Protein 4DZH (pdb70)

Nearest PDB structures (foldseek):
  4dzh-assembly1_A-2  TM=1.002E+00  e=1.717E-98  Xanthomonas campestris pv. campestris str. ATCC 33913
  4f0r-assembly1_A  TM=9.860E-01  e=9.897E-62  Chromobacterium violaceum ATCC 12472
  4gbd-assembly1_B  TM=9.903E-01  e=7.247E-61  Pseudomonas aeruginosa PAO1
  3lnp-assembly1_A-2  TM=9.726E-01  e=3.513E-61  Oleispira antarctica
  4v1y-assembly2_G  TM=9.331E-01  e=8.696E-37  Pseudomonas sp. ADP

Radius of gyration: 21.18 Å; Cα contacts (8 Å, |Δi|>4): 1037; chains: 1; bounding box: 56×60×54 Å

GO terms:
  GO:0090614 5'-methylthioadenosine deaminase activity (F, IDA)

B-factor: mean 26.28, std 9.31, range [10.28, 73.79]

Secondary structure (DSSP, 8-state):
-PEEEEEEEEEEEE--SSSTT--EEEEEEEEETTEEEEEEEHHHHHHHEEEEEEEEEEEEEEEEPEEEEEE-GGGGGGTTSS-S--HHHHIIIIIHHHHHHH-SHHHHHHHHHHHHHHHHHTTEEEEEEE-S-HHHHHHHHHHTT-EEEEEEEE-SS--SS-SSHHHHHHHHHHHHHHHTT-SSEEEEEEE--TTTS-HHHHHHHHHHHHHHT--EEEEES--HHHHHHHHHHHSS-HHHHHHHHT--STTEEEEE--S--HHHHHHHHHHT-EEEE-HHHHHHTT-----HHHHHHTT-EEEE----TTSS----HHHHHHHHHHHHHHHHT-TTSS-HHHHHHIIIIIHHHHTT-TTTSSS--TTSB--EEEEE--SGGG-S-S-HHHHHHHT--GGGEEEEEETTEEEEETTEETT--HHHHHHHHHHHHHHHHH-

Structure (mmCIF, N/CA/C/O backbone):
data_4DZH
#
_entry.id   4DZH
#
_cell.length_a   133.645
_cell.length_b   53.150
_cell.length_c   67.390
_cell.angle_alpha   90.00
_cell.angle_beta   106.54
_cell.angle_gamma   90.00
#
_symmetry.space_group_name_H-M   'C 1 2 1'
#
loop_
_entity.id
_entity.type
_entity.pdbx_description
1 polymer AMIDOHYDROLASE
2 non-polymer 'MAGNESIUM ION'
3 non-polymer GLYCEROL
4 non-polymer 'ZINC ION'
5 non-polymer 'UNKNOWN LIGAND'
6 water water
#
loop_
_atom_site.group_PDB
_atom_site.id
_atom_site.type_symbol
_atom_site.label_atom_id
_atom_site.label_alt_id
_atom_site.label_comp_id
_atom_site.label_asym_id
_atom_site.label_entity_id
_atom_site.label_seq_id
_atom_site.pdbx_PDB_ins_code
_atom_site.Cartn_x
_atom_site.Cartn_y
_atom_site.Cartn_z
_atom_site.occupancy
_atom_site.B_iso_or_equiv
_atom_site.auth_seq_id
_atom_site.auth_comp_id
_atom_site.auth_asym_id
_atom_site.auth_atom_id
_atom_site.pdbx_PDB_model_num
ATOM 1 N N . PRO A 1 10 ? -12.773 1.538 -7.427 1.00 51.44 9 PRO A N 1
ATOM 2 C CA . PRO A 1 10 ? -11.751 1.136 -6.449 1.00 50.22 9 PRO A CA 1
ATOM 3 C C . PRO A 1 10 ? -11.150 2.313 -5.678 1.00 43.67 9 PRO A C 1
ATOM 4 O O . PRO A 1 10 ? -10.660 3.291 -6.267 1.00 41.68 9 PRO A O 1
ATOM 8 N N . PRO A 1 11 ? -11.182 2.227 -4.338 1.00 44.09 10 PRO A N 1
ATOM 9 C CA . PRO A 1 11 ? -10.761 3.397 -3.576 1.00 42.08 10 PRO A CA 1
ATOM 10 C C . PRO A 1 11 ? -9.285 3.784 -3.786 1.00 40.60 10 PRO A C 1
ATOM 11 O O . PRO A 1 11 ? -8.436 2.945 -4.120 1.00 44.54 10 PRO A O 1
ATOM 15 N N . GLU A 1 12 ? -9.014 5.073 -3.589 1.00 39.08 11 GLU A N 1
ATOM 16 C CA . GLU A 1 12 ? -7.690 5.680 -3.702 1.00 39.11 11 GLU A CA 1
ATOM 17 C C . GLU A 1 12 ? -6.949 5.635 -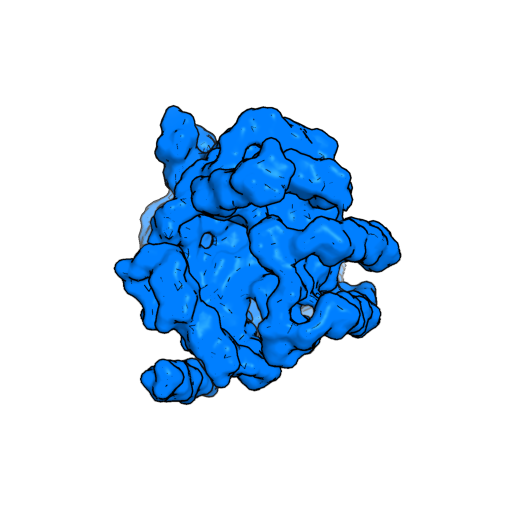2.367 1.00 37.32 11 GLU A C 1
ATOM 18 O O . GLU A 1 12 ? -7.518 5.918 -1.341 1.00 34.61 11 GLU A O 1
ATOM 24 N N . PRO A 1 13 ? -5.683 5.232 -2.375 1.00 33.96 12 PRO A N 1
ATOM 25 C CA . PRO A 1 13 ? -4.976 5.067 -1.105 1.00 33.91 12 PRO A CA 1
ATOM 26 C C . PRO A 1 13 ? -4.624 6.421 -0.484 1.00 33.53 12 PRO A C 1
ATOM 27 O O . PRO A 1 13 ? -4.327 7.381 -1.208 1.00 35.12 12 PRO A O 1
ATOM 31 N N . CYS A 1 14 ? -4.647 6.495 0.842 1.00 31.73 13 CYS A N 1
ATOM 32 C CA . CYS A 1 14 ? -4.051 7.611 1.560 1.00 29.79 13 CYS A CA 1
ATOM 33 C C . CYS A 1 14 ? -3.579 7.023 2.891 1.00 31.81 13 CYS A C 1
ATOM 34 O O . CYS A 1 14 ? -3.940 5.890 3.228 1.00 31.27 13 CYS A O 1
ATOM 37 N N . ASP A 1 15 ? -2.758 7.753 3.640 1.00 28.86 14 ASP A N 1
ATOM 38 C CA . ASP A 1 15 ? -2.107 7.177 4.821 1.00 26.53 14 ASP A CA 1
ATOM 39 C C . ASP A 1 15 ? -3.107 7.102 5.978 1.00 26.14 14 ASP A C 1
ATOM 40 O O . ASP A 1 15 ? -3.224 6.079 6.683 1.00 28.33 14 ASP A O 1
ATOM 45 N N . LEU A 1 16 ? -3.819 8.205 6.172 1.00 24.78 15 LEU A N 1
ATOM 46 C CA . LEU A 1 16 ? -4.673 8.360 7.341 1.00 28.49 15 LEU A CA 1
ATOM 47 C C . LEU A 1 16 ? -5.949 9.099 6.949 1.00 25.88 15 LEU A C 1
ATOM 48 O O . LEU A 1 16 ? -5.893 10.066 6.177 1.00 28.78 15 LEU A O 1
ATOM 53 N N . LEU A 1 17 ? -7.082 8.632 7.444 1.00 26.37 16 LEU A N 1
ATOM 54 C CA . LEU A 1 17 ? -8.334 9.361 7.338 1.00 24.43 16 LEU A CA 1
ATOM 55 C C . LEU A 1 17 ? -8.855 9.611 8.759 1.00 24.25 16 LEU A C 1
ATOM 56 O O . LEU A 1 17 ? -9.041 8.667 9.529 1.00 25.75 16 LEU A O 1
ATOM 61 N N . ILE A 1 18 ? -9.090 10.865 9.116 1.00 21.78 17 ILE A N 1
ATOM 62 C CA . ILE A 1 18 ? -9.641 11.188 10.439 1.00 20.56 17 ILE A CA 1
ATOM 63 C C . ILE A 1 18 ? -11.071 11.594 10.222 1.00 25.83 17 ILE A C 1
ATOM 64 O O . ILE A 1 18 ? -11.319 12.597 9.576 1.00 25.50 17 ILE A O 1
ATOM 69 N N . GLU A 1 19 ? -12.020 10.819 10.752 1.00 28.33 18 GLU A N 1
ATOM 70 C CA . GLU A 1 19 ? -13.428 11.208 10.662 1.00 24.98 18 GLU A CA 1
ATOM 71 C C . GLU A 1 19 ? -13.875 11.845 11.960 1.00 28.06 18 GLU A C 1
ATOM 72 O O . GLU A 1 19 ? -13.625 11.289 13.024 1.00 31.54 18 GLU A O 1
ATOM 78 N N . ALA A 1 20 ? -14.591 12.962 11.855 1.00 25.47 19 ALA A N 1
ATOM 79 C CA . ALA A 1 20 ? -15.016 13.674 13.064 1.00 24.32 19 ALA A CA 1
ATOM 80 C C . ALA A 1 20 ? -16.448 14.204 12.998 1.00 25.03 19 ALA A C 1
ATOM 81 O O . ALA A 1 20 ? -16.983 14.493 11.914 1.00 29.32 19 ALA A O 1
ATOM 83 N N . GLY A 1 21 ? -17.029 14.453 14.173 1.00 24.19 20 GLY A N 1
ATOM 84 C CA . GLY A 1 21 ? -18.345 15.056 14.210 1.00 27.94 20 GLY A CA 1
ATOM 85 C C . GLY A 1 21 ? -18.394 16.423 13.554 1.00 26.96 20 GLY A C 1
ATOM 86 O O . GLY A 1 21 ? -19.393 16.803 12.948 1.00 27.50 20 GLY A O 1
ATOM 87 N N . TYR A 1 22 ? -17.317 17.187 13.717 1.00 27.13 21 TYR A N 1
ATOM 88 C CA . TYR A 1 22 ? -17.260 18.569 13.229 1.00 26.30 21 TYR A CA 1
ATOM 89 C C . TYR A 1 22 ? -15.862 18.823 12.749 1.00 28.88 21 TYR A C 1
ATOM 90 O O . TYR A 1 22 ? -14.885 18.418 13.408 1.00 31.00 21 TYR A O 1
ATOM 99 N N . VAL A 1 23 ? -15.749 19.427 11.568 1.00 24.83 22 VAL A N 1
ATOM 100 C CA . VAL A 1 23 ? -14.446 19.924 11.125 1.00 25.84 22 VAL A CA 1
ATOM 101 C C . VAL A 1 23 ? -14.480 21.447 11.054 1.00 24.71 22 VAL A C 1
ATOM 102 O O . VAL A 1 23 ? -15.377 22.023 10.444 1.00 25.40 22 VAL A O 1
ATOM 106 N N . VAL A 1 24 ? -13.515 22.103 11.706 1.00 24.60 23 VAL A N 1
ATOM 107 C CA . VAL A 1 24 ? -13.449 23.549 11.721 1.00 25.89 23 VAL A CA 1
ATOM 108 C C . VAL A 1 24 ? -12.223 24.000 10.935 1.00 26.23 23 VAL A C 1
ATOM 109 O O . VAL A 1 24 ? -11.105 23.985 11.452 1.00 24.93 23 VAL A O 1
ATOM 113 N N . PRO A 1 25 ? -12.408 24.371 9.654 1.00 22.01 24 PRO A N 1
ATOM 114 C CA . PRO A 1 25 ? -11.243 24.570 8.783 1.00 25.50 24 PRO A CA 1
ATOM 115 C C . PRO A 1 25 ? -10.468 25.879 8.984 1.00 25.39 24 PRO A C 1
ATOM 116 O O . PRO A 1 25 ? -9.326 25.930 8.521 1.00 24.96 24 PRO A O 1
ATOM 120 N N . ILE A 1 26 ? -11.088 26.869 9.627 1.00 22.75 25 ILE A N 1
ATOM 121 C CA . ILE A 1 26 ? -10.566 28.219 9.874 1.00 21.50 25 ILE A CA 1
ATOM 122 C C . ILE A 1 26 ? -10.643 29.043 8.574 1.00 22.47 25 ILE A C 1
ATOM 123 O O . ILE A 1 26 ? -11.114 30.190 8.584 1.00 21.66 25 ILE A O 1
ATOM 128 N N . GLU A 1 27 ? -10.234 28.417 7.472 1.00 27.16 26 GLU A N 1
ATOM 129 C CA . GLU A 1 27 ? -10.438 28.963 6.137 1.00 27.57 26 GLU A CA 1
ATOM 130 C C . GLU A 1 27 ? -11.316 27.956 5.413 1.00 23.94 26 GLU A C 1
ATOM 131 O O . GLU A 1 27 ? -10.899 26.809 5.228 1.00 29.59 26 GLU A O 1
ATOM 137 N N . PRO A 1 28 ? -12.542 28.353 5.040 1.00 27.71 27 PRO A N 1
ATOM 138 C CA . PRO A 1 28 ? -13.197 29.665 5.211 1.00 28.82 27 PRO A CA 1
ATOM 139 C C . PRO A 1 28 ? -13.645 30.041 6.638 1.00 30.60 27 PRO A C 1
ATOM 140 O O . PRO A 1 28 ? -13.925 29.175 7.478 1.00 29.84 27 PRO A O 1
ATOM 144 N N . HIS A 1 29 ? -13.735 31.349 6.875 1.00 28.32 28 HIS A N 1
ATOM 145 C CA . HIS A 1 29 ? -14.012 31.913 8.192 1.00 28.68 28 HIS A CA 1
ATOM 146 C C . HIS A 1 29 ? -15.419 31.598 8.665 1.00 30.67 28 HIS A C 1
ATOM 147 O O . HIS A 1 29 ? -16.382 31.606 7.882 1.00 32.68 28 HIS A O 1
ATOM 154 N N . ALA A 1 30 ? -15.518 31.319 9.964 1.00 27.22 29 ALA A N 1
ATOM 155 C CA . ALA A 1 30 ? -16.801 31.144 10.649 1.00 28.10 29 ALA A CA 1
ATOM 156 C C . ALA A 1 30 ? -17.613 29.977 10.137 1.00 31.95 29 ALA A C 1
ATOM 157 O O . ALA A 1 30 ? -18.822 29.900 10.387 1.00 40.06 29 ALA A O 1
ATOM 159 N N . VAL A 1 31 ? -16.953 29.066 9.437 1.00 31.40 30 VAL A N 1
ATOM 160 C CA . VAL A 1 31 ? -17.616 27.886 8.900 1.00 30.25 30 VAL A CA 1
ATOM 161 C C . VAL A 1 31 ? -17.361 26.619 9.737 1.00 28.25 30 VAL A C 1
ATOM 162 O O . VAL A 1 31 ? -16.220 26.338 10.150 1.00 26.12 30 VAL A O 1
ATOM 166 N N . VAL A 1 32 ? -18.419 25.852 9.986 1.00 27.94 31 VAL A N 1
ATOM 167 C CA . VAL A 1 32 ? -18.252 24.558 10.640 1.00 25.80 31 VAL A CA 1
ATOM 168 C C . VAL A 1 32 ? -18.804 23.422 9.762 1.00 26.98 31 VAL A C 1
ATOM 169 O O . VAL A 1 32 ? -19.971 23.423 9.400 1.00 30.55 31 VAL A O 1
ATOM 173 N N . LEU A 1 33 ? -17.948 22.475 9.402 1.00 29.63 32 LEU A N 1
ATOM 174 C CA . LEU A 1 33 ? -18.364 21.384 8.535 1.00 30.78 32 LEU A CA 1
ATOM 175 C C . LEU A 1 33 ? -18.799 20.205 9.356 1.00 29.42 32 LEU A C 1
ATOM 176 O O . LEU A 1 33 ? -17.987 19.511 9.957 1.00 32.03 32 LEU A O 1
ATOM 181 N N . GLU A 1 34 ? -20.092 19.937 9.350 1.00 27.43 33 GLU A N 1
ATOM 182 C CA . GLU A 1 34 ? -20.608 18.827 10.117 1.00 32.87 33 GLU A CA 1
ATOM 183 C C . GLU A 1 34 ? -20.357 17.481 9.420 1.00 28.76 33 GLU A C 1
ATOM 184 O O . GLU A 1 34 ? -20.528 17.372 8.213 1.00 33.74 33 GLU A O 1
ATOM 190 N N . ASP A 1 35 ? -19.953 16.463 10.177 1.00 31.26 34 ASP A N 1
ATOM 191 C CA . ASP A 1 35 ? -19.793 15.102 9.643 1.00 32.56 34 ASP A CA 1
ATOM 192 C C . ASP A 1 35 ? -18.845 15.041 8.447 1.00 33.67 34 ASP A C 1
ATOM 193 O O . ASP A 1 35 ? -19.227 14.584 7.357 1.00 30.79 34 ASP A O 1
ATOM 198 N N . HIS A 1 36 ? -17.614 15.508 8.657 1.00 28.33 35 HIS A N 1
ATOM 199 C CA . HIS A 1 36 ? -16.604 15.624 7.614 1.00 28.01 35 HIS A CA 1
ATOM 200 C C . HIS A 1 36 ? -15.339 14.874 8.034 1.00 28.37 35 HIS A C 1
ATOM 201 O O . HIS A 1 36 ? -15.151 14.572 9.223 1.00 29.23 35 HIS A O 1
ATOM 208 N N . ALA A 1 37 ? -14.474 14.592 7.063 1.00 28.97 36 ALA A N 1
ATOM 209 C CA . ALA A 1 37 ? -13.244 13.850 7.297 1.00 27.65 36 ALA A CA 1
ATOM 210 C C . ALA A 1 37 ? -12.066 14.554 6.645 1.00 27.11 36 ALA A C 1
ATOM 211 O O . ALA A 1 37 ? -12.245 15.386 5.739 1.00 27.64 36 ALA A O 1
ATOM 213 N N . VAL A 1 38 ? -10.861 14.225 7.103 1.00 26.06 37 VAL A N 1
ATOM 214 C CA . VAL A 1 38 ? -9.651 14.840 6.586 1.00 23.52 37 VAL A CA 1
ATOM 215 C C . VAL A 1 38 ? -8.705 13.738 6.242 1.00 24.45 37 VAL A C 1
ATOM 216 O O . VAL A 1 38 ? -8.371 12.907 7.081 1.00 27.53 37 VAL A O 1
ATOM 220 N N . ALA A 1 39 ? -8.297 13.691 4.982 1.00 22.16 38 ALA A N 1
ATOM 221 C CA . ALA A 1 39 ? -7.346 12.670 4.575 1.00 24.74 38 ALA A CA 1
ATOM 222 C C . ALA A 1 39 ? -5.942 13.250 4.568 1.00 23.49 38 ALA A C 1
ATOM 223 O O . ALA A 1 39 ? -5.735 14.413 4.214 1.00 22.84 38 ALA A O 1
ATOM 225 N N . VAL A 1 40 ? -4.973 12.413 4.928 1.00 23.76 39 VAL A N 1
ATOM 226 C CA . VAL A 1 40 ? -3.597 12.852 5.115 1.00 19.88 39 VAL A CA 1
ATOM 227 C C . VAL A 1 40 ? -2.679 11.821 4.503 1.00 21.67 39 VAL A C 1
ATOM 228 O O . VAL A 1 40 ? -2.898 10.609 4.656 1.00 23.11 39 VAL A O 1
ATOM 232 N N . SER A 1 41 ? -1.672 12.282 3.744 1.00 20.49 40 SER A N 1
ATOM 233 C CA . SER A 1 41 ? -0.634 11.382 3.213 1.00 19.28 40 SER A CA 1
ATOM 234 C C . SER A 1 41 ? 0.689 12.110 3.341 1.00 22.17 40 SER A C 1
ATOM 235 O O . SER A 1 41 ? 0.772 13.297 3.031 1.00 22.19 40 SER A O 1
ATOM 238 N N . ASN A 1 42 ? 1.728 11.401 3.782 1.00 25.65 41 ASN A N 1
ATOM 239 C CA . ASN A 1 42 ? 3.054 12.006 3.882 1.00 22.12 41 ASN A CA 1
ATOM 240 C C . ASN A 1 42 ? 3.028 13.258 4.720 1.00 23.10 41 ASN A C 1
ATOM 241 O O . ASN A 1 42 ? 3.766 14.221 4.468 1.00 22.47 41 ASN A O 1
ATOM 246 N N . GLY A 1 43 ? 2.197 13.235 5.788 1.00 20.32 42 GLY A N 1
ATOM 247 C CA . GLY A 1 43 ? 2.147 14.371 6.685 1.00 21.93 42 GLY A CA 1
ATOM 248 C C . GLY A 1 43 ? 1.363 15.547 6.155 1.00 22.77 42 GLY A C 1
ATOM 249 O O . GLY A 1 43 ? 1.286 16.590 6.783 1.00 21.18 42 GLY A O 1
ATOM 250 N N . VAL A 1 44 ? 0.843 15.421 4.933 1.00 22.32 43 VAL A N 1
ATOM 251 C CA . VAL A 1 44 ? 0.183 16.564 4.295 1.00 21.10 43 VAL A CA 1
ATOM 252 C C . VAL A 1 44 ? -1.320 16.328 4.160 1.00 19.22 43 VAL A C 1
ATOM 253 O O . VAL A 1 44 ? -1.747 15.174 3.933 1.00 21.43 43 VAL A O 1
ATOM 257 N N . ILE A 1 45 ? -2.119 17.379 4.332 1.00 21.54 44 ILE A N 1
ATOM 258 C CA . ILE A 1 45 ? -3.561 17.267 4.139 1.00 23.98 44 ILE A CA 1
ATOM 259 C C . ILE A 1 45 ? -3.845 17.124 2.631 1.00 22.49 44 ILE A C 1
ATOM 260 O O . ILE A 1 45 ? -3.478 18.005 1.875 1.00 25.85 44 ILE A O 1
ATOM 265 N N . VAL A 1 46 ? -4.515 16.047 2.216 1.00 24.98 45 VAL A N 1
ATOM 266 C CA . VAL A 1 46 ? -4.785 15.826 0.797 1.00 27.57 45 VAL A CA 1
ATOM 267 C C . VAL A 1 46 ? -6.277 15.957 0.440 1.00 30.03 45 VAL A C 1
ATOM 268 O O . VAL A 1 46 ? -6.651 15.921 -0.741 1.00 29.14 45 VAL A O 1
ATOM 272 N N . ALA A 1 47 ? -7.126 16.128 1.450 1.00 27.20 46 ALA A N 1
ATOM 273 C CA . ALA A 1 47 ? -8.560 16.250 1.209 1.00 27.69 46 ALA A CA 1
ATOM 274 C C . ALA A 1 47 ? -9.318 16.605 2.482 1.00 29.00 46 ALA A C 1
ATOM 275 O O . ALA A 1 47 ? -8.951 16.147 3.574 1.00 28.71 46 ALA A O 1
ATOM 277 N N A VAL A 1 48 ? -10.378 17.406 2.312 0.63 28.94 47 VAL A N 1
ATOM 278 N N B VAL A 1 48 ? -10.366 17.408 2.339 0.37 28.96 47 VAL A N 1
ATOM 279 C CA A VAL A 1 48 ? -11.328 17.761 3.382 0.63 28.40 47 VAL A CA 1
ATOM 280 C CA B VAL A 1 48 ? -11.315 17.627 3.429 0.37 28.40 47 VAL A CA 1
ATOM 281 C C A VAL A 1 48 ? -12.742 17.689 2.780 0.63 29.88 47 VAL A C 1
ATOM 282 C C B VAL A 1 48 ? -12.722 17.691 2.824 0.37 29.50 47 VAL A C 1
ATOM 283 O O A VAL A 1 48 ? -13.072 18.458 1.869 0.63 29.92 47 VAL A O 1
ATOM 284 O O B VAL A 1 48 ? -13.010 18.515 1.949 0.37 30.04 47 VAL A O 1
ATOM 291 N N . LEU A 1 49 ? -13.589 16.794 3.275 1.00 27.00 48 LEU A N 1
ATOM 292 C CA . LEU A 1 49 ? -14.810 16.505 2.542 1.00 32.35 48 LEU A CA 1
ATOM 293 C C . LEU A 1 49 ? -15.790 15.756 3.420 1.00 34.34 48 LEU A C 1
ATOM 294 O O . LEU A 1 49 ? -15.407 15.244 4.473 1.00 33.01 48 LEU A O 1
ATOM 299 N N . PRO A 1 50 ? -17.075 15.696 3.010 1.00 37.27 49 PRO A N 1
ATOM 300 C CA . PRO A 1 50 ? -18.041 14.940 3.815 1.00 33.85 49 PRO A CA 1
ATOM 301 C C . PRO A 1 50 ? -17.575 13.495 4.041 1.00 33.14 49 PRO A C 1
ATOM 302 O O . PRO A 1 50 ? -16.999 12.897 3.118 1.00 34.80 49 PRO A O 1
ATOM 306 N N . THR A 1 51 ? -17.797 12.945 5.225 1.00 29.73 50 THR A N 1
ATOM 307 C CA . THR A 1 51 ? -17.300 11.615 5.552 1.00 28.37 50 THR A CA 1
ATOM 308 C C . THR A 1 51 ? -17.845 10.503 4.629 1.00 36.36 50 THR A C 1
ATOM 309 O O . THR A 1 51 ? -17.140 9.551 4.287 1.00 36.24 50 THR A O 1
ATOM 313 N N . ALA A 1 52 ? -19.091 10.640 4.211 1.00 38.84 51 ALA A N 1
ATOM 314 C CA . ALA A 1 52 ? -19.666 9.685 3.278 1.00 39.87 51 ALA A CA 1
ATOM 315 C C . ALA A 1 52 ? -18.911 9.757 1.959 1.00 41.53 51 ALA A C 1
ATOM 316 O O . ALA A 1 52 ? -18.576 8.722 1.383 1.00 43.77 51 ALA A O 1
ATOM 318 N N . ASP A 1 53 ? -18.636 10.978 1.487 1.00 41.54 52 ASP A N 1
ATOM 319 C CA . ASP A 1 53 ? -17.866 11.182 0.244 1.00 40.76 52 ASP A CA 1
ATOM 320 C C . ASP A 1 53 ? -16.447 10.643 0.387 1.00 39.73 52 ASP A C 1
ATOM 321 O O . ASP A 1 53 ? -15.843 10.166 -0.571 1.00 42.52 52 ASP A O 1
ATOM 326 N N . ALA A 1 54 ? -15.889 10.757 1.586 1.00 34.74 53 ALA A N 1
ATOM 327 C CA . ALA A 1 54 ? -14.521 10.313 1.815 1.00 31.78 53 ALA A CA 1
ATOM 328 C C . ALA A 1 54 ? -14.378 8.798 1.858 1.00 33.60 53 ALA A C 1
ATOM 329 O O . ALA A 1 54 ? -13.346 8.256 1.444 1.00 35.36 53 ALA A O 1
ATOM 331 N N . ARG A 1 55 ? -15.391 8.118 2.386 1.00 36.84 54 ARG A N 1
ATOM 332 C CA . ARG A 1 55 ? -15.337 6.662 2.502 1.00 39.31 54 ARG A CA 1
ATOM 333 C C . ARG A 1 55 ? -15.429 5.979 1.139 1.00 42.28 54 ARG A C 1
ATOM 334 O O . ARG A 1 55 ? -15.009 4.830 0.994 1.00 45.40 54 ARG A O 1
ATOM 342 N N . VAL A 1 56 ? -15.988 6.678 0.153 1.00 40.22 55 VAL A N 1
ATOM 343 C CA . VAL A 1 56 ? -16.101 6.084 -1.180 1.00 39.82 55 VAL A CA 1
ATOM 344 C C . VAL A 1 56 ? -14.806 6.343 -1.917 1.00 41.51 55 VAL A C 1
ATOM 345 O O . VAL A 1 56 ? -14.346 5.513 -2.699 1.00 43.82 55 VAL A O 1
ATOM 349 N N . ARG A 1 57 ? -14.197 7.484 -1.635 1.00 39.54 56 ARG A N 1
ATOM 350 C CA . ARG A 1 57 ? -13.016 7.920 -2.346 1.00 40.59 56 ARG A CA 1
ATOM 351 C C . ARG A 1 57 ? -11.713 7.241 -1.892 1.00 41.53 56 ARG A C 1
ATOM 352 O O . ARG A 1 57 ? -10.852 6.926 -2.728 1.00 43.93 56 ARG A O 1
ATOM 360 N N . PHE A 1 58 ? -11.562 7.009 -0.589 1.00 33.71 57 PHE A N 1
ATOM 361 C CA . PHE A 1 58 ? -10.270 6.575 -0.066 1.00 32.41 57 PHE A CA 1
ATOM 362 C C . PHE A 1 58 ? -10.208 5.171 0.505 1.00 32.26 57 PHE A C 1
ATOM 363 O O . PHE A 1 58 ? -11.175 4.669 1.083 1.00 35.64 57 PHE A O 1
ATOM 371 N N . ALA A 1 59 ? -9.018 4.577 0.384 1.00 33.16 58 ALA A N 1
ATOM 372 C CA . ALA A 1 59 ? -8.672 3.354 1.094 1.00 33.82 58 ALA A CA 1
ATOM 373 C C . ALA A 1 59 ? -7.530 3.707 2.050 1.00 37.73 58 ALA A C 1
ATOM 374 O O . ALA A 1 59 ? -6.353 3.486 1.753 1.00 36.63 58 ALA A O 1
ATOM 376 N N . PRO A 1 60 ? -7.878 4.291 3.203 1.00 37.05 59 PRO A N 1
ATOM 377 C CA . PRO A 1 60 ? -6.853 4.764 4.145 1.00 33.81 59 PRO A CA 1
ATOM 378 C C . PRO A 1 60 ? -6.077 3.607 4.749 1.00 31.05 59 PRO A C 1
ATOM 379 O O . PRO A 1 60 ? -6.724 2.627 5.100 1.00 33.99 59 PRO A O 1
ATOM 383 N N . ALA A 1 61 ? -4.762 3.735 4.947 1.00 30.15 60 ALA A N 1
ATOM 384 C CA . ALA A 1 61 ? -4.004 2.673 5.622 1.00 32.69 60 ALA A CA 1
ATOM 385 C C . ALA A 1 61 ? -4.517 2.528 7.057 1.00 33.57 60 ALA A C 1
ATOM 386 O O . ALA A 1 61 ? -4.552 1.427 7.615 1.00 36.66 60 ALA A O 1
ATOM 388 N N A ARG A 1 62 ? -4.932 3.648 7.647 0.47 32.99 61 ARG A N 1
ATOM 389 N N B ARG A 1 62 ? -4.919 3.647 7.646 0.53 33.04 61 ARG A N 1
ATOM 390 C CA A ARG A 1 62 ? -5.520 3.678 8.993 0.47 31.95 61 ARG A CA 1
ATOM 391 C CA B ARG A 1 62 ? -5.557 3.641 8.961 0.53 31.91 61 ARG A CA 1
ATOM 392 C C A ARG A 1 62 ? -6.630 4.751 9.037 0.47 30.39 61 ARG A C 1
ATOM 393 C C B ARG A 1 62 ? -6.628 4.749 9.040 0.53 30.35 61 ARG A C 1
ATOM 394 O O A ARG A 1 62 ? -6.515 5.800 8.395 0.47 29.16 61 ARG A O 1
ATOM 395 O O B ARG A 1 62 ? -6.486 5.813 8.424 0.53 29.16 61 ARG A O 1
ATOM 410 N N . THR A 1 63 ? -7.708 4.482 9.778 1.00 31.43 62 THR A N 1
ATOM 411 C CA . THR A 1 63 ? -8.796 5.454 9.927 1.00 31.13 62 THR A CA 1
ATOM 412 C C . THR A 1 63 ? -8.974 5.748 11.409 1.00 31.67 62 THR A C 1
ATOM 413 O O . THR A 1 63 ? -8.912 4.823 12.216 1.00 28.57 62 THR A O 1
ATOM 417 N N . VAL A 1 64 ? -9.171 7.029 11.754 1.00 29.00 63 VAL A N 1
ATOM 418 C CA . VAL A 1 64 ? -9.472 7.464 13.125 1.00 24.00 63 VAL A CA 1
ATOM 419 C C . VAL A 1 64 ? -10.856 8.080 13.137 1.00 25.55 63 VAL A C 1
ATOM 420 O O . VAL A 1 64 ? -11.120 9.054 12.429 1.00 31.54 63 VAL A O 1
ATOM 424 N N . SER A 1 65 ? -11.767 7.515 13.925 1.00 25.86 64 SER A N 1
ATOM 425 C CA . SER A 1 65 ? -13.113 8.026 13.908 1.00 26.35 64 SER A CA 1
ATOM 426 C C . SER A 1 65 ? -13.431 8.642 15.259 1.00 27.39 64 SER A C 1
ATOM 427 O O . SER A 1 65 ? -13.341 7.967 16.292 1.00 29.86 64 SER A O 1
ATOM 430 N N . ARG A 1 66 ? -13.844 9.903 15.227 1.00 27.14 65 ARG A N 1
ATOM 431 C CA . ARG A 1 66 ? -14.156 10.641 16.455 1.00 24.58 65 ARG A CA 1
ATOM 432 C C . ARG A 1 66 ? -15.469 11.345 16.203 1.00 25.96 65 ARG A C 1
ATOM 433 O O . ARG A 1 66 ? -15.503 12.541 15.946 1.00 25.84 65 ARG A O 1
ATOM 441 N N . PRO A 1 67 ? -16.575 10.591 16.209 1.00 28.51 66 PRO A N 1
ATOM 442 C CA . PRO A 1 67 ? -17.849 11.192 15.792 1.00 29.22 66 PRO A CA 1
ATOM 443 C C . PRO A 1 67 ? -18.390 12.267 16.737 1.00 27.39 66 PRO A C 1
ATOM 444 O O . PRO A 1 67 ? -19.283 13.021 16.330 1.00 30.87 66 PRO A O 1
ATOM 448 N N . ASP A 1 68 ? -17.845 12.359 17.949 1.00 26.52 67 ASP A N 1
ATOM 449 C CA . ASP A 1 68 ? -18.329 13.324 18.954 1.00 27.98 67 ASP A CA 1
ATOM 450 C C . ASP A 1 68 ? -17.422 14.550 19.031 1.00 28.26 67 ASP A C 1
ATOM 451 O O . ASP A 1 68 ? -17.663 15.473 19.841 1.00 27.10 67 ASP A O 1
ATOM 456 N N . ALA A 1 69 ? -16.395 14.577 18.192 1.00 26.01 68 ALA A N 1
ATOM 457 C CA . ALA A 1 69 ? -15.315 15.560 18.386 1.00 21.18 68 ALA A CA 1
ATOM 458 C C . ALA A 1 69 ? -15.370 16.627 17.321 1.00 24.90 68 ALA A C 1
ATOM 459 O O . ALA A 1 69 ? -15.855 16.362 16.207 1.00 25.34 68 ALA A O 1
ATOM 461 N N . ALA A 1 70 ? -14.820 17.807 17.642 1.00 23.20 69 ALA A N 1
ATOM 462 C CA . ALA A 1 70 ? -14.460 18.815 16.636 1.00 24.27 69 ALA A CA 1
ATOM 463 C C . ALA A 1 70 ? -13.016 18.575 16.244 1.00 21.96 69 ALA A C 1
ATOM 464 O O . ALA A 1 70 ? -12.162 18.326 17.090 1.00 21.52 69 ALA A O 1
ATOM 466 N N . LEU A 1 71 ? -12.725 18.635 14.945 1.00 22.08 70 LEU A N 1
ATOM 467 C CA . LEU A 1 71 ? -11.352 18.585 14.452 1.00 21.19 70 LEU A CA 1
ATOM 468 C C . LEU A 1 71 ? -10.983 19.985 13.960 1.00 21.01 70 LEU A C 1
ATOM 469 O O . LEU A 1 71 ? -11.718 20.583 13.170 1.00 22.47 70 LEU A O 1
ATOM 474 N N . MET A 1 72 ? -9.890 20.526 14.484 1.00 21.15 71 MET A N 1
ATOM 475 C CA . MET A 1 72 ? -9.431 21.879 14.142 1.00 20.91 71 MET A CA 1
ATOM 476 C C . MET A 1 72 ? -7.894 21.852 13.994 1.00 18.81 71 MET A C 1
ATOM 477 O O . MET A 1 72 ? -7.234 20.867 14.377 1.00 19.30 71 MET A O 1
ATOM 482 N N . PRO A 1 73 ? -7.302 22.928 13.425 1.00 18.30 72 PRO A N 1
ATOM 483 C CA . PRO A 1 73 ? -5.830 23.019 13.382 1.00 17.44 72 PRO A CA 1
ATOM 484 C C . PRO A 1 73 ? -5.278 23.122 14.794 1.00 16.59 72 PRO A C 1
ATOM 485 O O . PRO A 1 73 ? -5.982 23.632 15.679 1.00 19.51 72 PRO A O 1
ATOM 489 N N . GLY A 1 74 ? -4.04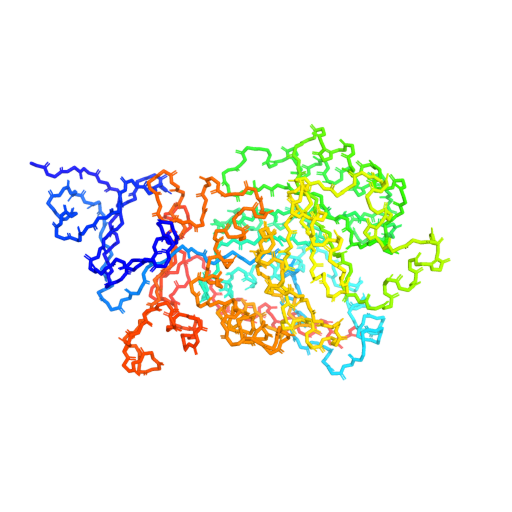1 22.643 14.969 1.00 17.50 73 GLY A N 1
ATOM 490 C CA . GLY A 1 74 ? -3.388 22.835 16.255 1.00 17.72 73 GLY A CA 1
ATOM 491 C C . GLY A 1 74 ? -3.333 24.303 16.619 1.00 19.26 73 GLY A C 1
ATOM 492 O O . GLY A 1 74 ? -3.215 25.201 15.785 1.00 18.58 73 GLY A O 1
ATOM 493 N N . LEU A 1 75 ? -3.461 24.582 17.896 1.00 16.22 74 LEU A N 1
ATOM 494 C CA . LEU A 1 75 ? -3.266 25.931 18.381 1.00 13.00 74 LEU A CA 1
ATOM 495 C C . LEU A 1 75 ? -1.806 26.326 18.307 1.00 14.40 74 LEU A C 1
ATOM 496 O O . LEU A 1 75 ? -0.877 25.528 18.521 1.00 17.10 74 LEU A O 1
ATOM 501 N N . VAL A 1 76 ? -1.588 27.597 17.999 1.00 16.66 75 VAL A N 1
ATOM 502 C CA . VAL A 1 76 ? -0.253 28.146 17.839 1.00 15.06 75 VAL A CA 1
ATOM 503 C C . VAL A 1 76 ? -0.009 29.136 18.959 1.00 15.08 75 VAL A C 1
ATOM 504 O O . VAL A 1 76 ? -0.684 30.198 19.045 1.00 15.70 75 VAL A O 1
ATOM 508 N N . ASN A 1 77 ? 0.860 28.742 19.897 1.00 11.96 76 ASN A N 1
ATOM 509 C CA . ASN A 1 77 ? 1.155 29.575 21.039 1.00 13.16 76 ASN A CA 1
ATOM 510 C C . ASN A 1 77 ? 2.282 30.502 20.624 1.00 13.44 76 ASN A C 1
ATOM 511 O O . ASN A 1 77 ? 3.436 30.100 20.564 1.00 13.06 76 ASN A O 1
ATOM 516 N N . ALA A 1 78 ? 1.928 31.744 20.326 1.00 13.92 77 ALA A N 1
ATOM 517 C CA . ALA A 1 78 ? 2.847 32.631 19.614 1.00 16.06 77 ALA A CA 1
ATOM 518 C C . ALA A 1 78 ? 3.796 33.409 20.518 1.00 14.74 77 ALA A C 1
ATOM 519 O O . ALA A 1 78 ? 4.467 34.358 20.033 1.00 15.39 77 ALA A O 1
ATOM 521 N N . HIS A 1 79 ? 3.900 33.047 21.808 1.00 11.96 78 HIS A N 1
ATOM 522 C CA . HIS A 1 79 ? 4.929 33.624 22.677 1.00 12.80 78 HIS A CA 1
ATOM 523 C C . HIS A 1 79 ? 5.206 32.772 23.901 1.00 13.57 78 HIS A C 1
ATOM 524 O O . HIS A 1 79 ? 4.418 32.753 24.834 1.00 14.47 78 HIS A O 1
ATOM 531 N N . THR A 1 80 ? 6.337 32.059 23.885 1.00 15.57 79 THR A N 1
ATOM 532 C CA . THR A 1 80 ? 6.686 31.212 25.034 1.00 14.88 79 THR A CA 1
ATOM 533 C C . THR A 1 80 ? 8.094 31.453 25.571 1.00 14.06 79 THR A C 1
ATOM 534 O O . THR A 1 80 ? 9.005 31.886 24.859 1.00 15.45 79 THR A O 1
ATOM 538 N N . HIS A 1 81 ? 8.280 31.130 26.852 1.00 12.73 80 HIS A N 1
ATOM 539 C CA . HIS A 1 81 ? 9.597 30.991 27.475 1.00 15.61 80 HIS A CA 1
ATOM 540 C C . HIS A 1 81 ? 9.522 29.632 28.159 1.00 14.09 80 HIS A C 1
ATOM 541 O O . HIS A 1 81 ? 9.381 29.548 29.379 1.00 13.78 80 HIS A O 1
ATOM 548 N N . ASN A 1 82 ? 9.573 28.579 27.357 1.00 14.33 81 ASN A N 1
ATOM 549 C CA . ASN A 1 82 ? 9.094 27.291 27.867 1.00 13.36 81 ASN A CA 1
ATOM 550 C C . ASN A 1 82 ? 9.893 26.600 29.014 1.00 14.58 81 ASN A C 1
ATOM 551 O O . ASN A 1 82 ? 9.284 25.907 29.837 1.00 16.62 81 ASN A O 1
ATOM 556 N N . PRO A 1 83 ? 11.211 26.827 29.102 1.00 16.95 82 PRO A N 1
ATOM 557 C CA . PRO A 1 83 ? 11.919 26.265 30.263 1.00 17.80 82 PRO A CA 1
ATOM 558 C C . PRO A 1 83 ? 11.359 26.786 31.590 1.00 19.27 82 PRO A C 1
ATOM 559 O O . PRO A 1 83 ? 11.572 26.172 32.623 1.00 18.87 82 PRO A O 1
ATOM 563 N N A MET A 1 84 ? 10.660 27.924 31.572 0.58 17.23 83 MET A N 1
ATOM 564 N N B MET A 1 84 ? 10.634 27.904 31.556 0.42 17.28 83 MET A N 1
ATOM 565 C CA A MET A 1 84 ? 10.069 28.434 32.799 0.58 16.79 83 MET A CA 1
ATOM 566 C CA B MET A 1 84 ? 10.004 28.436 32.756 0.42 16.87 83 MET A CA 1
ATOM 567 C C A MET A 1 84 ? 8.886 27.586 33.322 0.58 16.85 83 MET A C 1
ATOM 568 C C B MET A 1 84 ? 8.885 27.569 33.328 0.42 16.83 83 MET A C 1
ATOM 569 O O A MET A 1 84 ? 8.350 27.893 34.380 0.58 17.68 83 MET A O 1
ATOM 570 O O B MET A 1 84 ? 8.381 27.861 34.409 0.42 17.38 83 MET A O 1
ATOM 579 N N . THR A 1 85 ? 8.496 26.500 32.635 1.00 15.25 84 THR A N 1
ATOM 580 C CA . THR A 1 85 ? 7.571 25.557 33.248 1.00 18.77 84 THR A CA 1
ATOM 581 C C . THR A 1 85 ? 8.180 25.063 34.560 1.00 18.02 84 THR A C 1
ATOM 582 O O . THR A 1 85 ? 7.473 24.836 35.526 1.00 16.82 84 THR A O 1
ATOM 586 N N . LEU A 1 86 ? 9.508 24.925 34.602 1.00 20.87 85 LEU A N 1
ATOM 587 C CA . LEU A 1 86 ? 10.177 24.538 35.859 1.00 22.28 85 LEU A CA 1
ATOM 588 C C . LEU A 1 86 ? 10.097 25.601 36.968 1.00 19.21 85 LEU A C 1
ATOM 589 O O . LEU A 1 86 ? 10.378 25.312 38.123 1.00 18.74 85 LEU A O 1
ATOM 594 N N . LEU A 1 87 ? 9.666 26.822 36.636 1.00 15.60 86 LEU A N 1
ATOM 595 C CA . LEU A 1 87 ? 9.523 27.882 37.633 1.00 17.26 86 LEU A CA 1
ATOM 596 C C . LEU A 1 87 ? 8.011 28.165 37.921 1.00 19.10 86 LEU A C 1
ATOM 597 O O . LEU A 1 87 ? 7.644 29.250 38.387 1.00 21.50 86 LEU A O 1
ATOM 602 N N . ARG A 1 88 ? 7.160 27.181 37.641 1.00 17.57 87 ARG A N 1
ATOM 603 C CA . ARG A 1 88 ? 5.723 27.372 37.791 1.00 16.08 87 ARG A CA 1
ATOM 604 C C . ARG A 1 88 ? 5.339 27.831 39.181 1.00 18.65 87 ARG A C 1
ATOM 605 O O . ARG A 1 88 ? 5.546 27.086 40.127 1.00 19.52 87 ARG A O 1
ATOM 613 N N . GLY A 1 89 ? 4.768 29.045 39.296 1.00 16.34 88 GLY A N 1
ATOM 614 C CA . GLY A 1 89 ? 4.337 29.590 40.581 1.00 19.22 88 GLY A CA 1
ATOM 615 C C . GLY A 1 89 ? 5.475 29.865 41.546 1.00 24.82 88 GLY A C 1
ATOM 616 O O . GLY A 1 89 ? 5.267 29.875 42.747 1.00 27.21 88 GLY A O 1
ATOM 617 N N . VAL A 1 90 ? 6.685 30.099 41.036 1.00 23.83 89 VAL A N 1
ATOM 618 C CA . VAL A 1 90 ? 7.841 30.254 41.942 1.00 22.56 89 VAL A CA 1
ATOM 619 C C . VAL A 1 90 ? 7.770 31.580 42.685 1.00 28.43 89 VAL A C 1
ATOM 620 O O . VAL A 1 90 ? 8.320 31.722 43.802 1.00 31.64 89 VAL A O 1
ATOM 624 N N . ALA A 1 91 ? 7.068 32.557 42.112 1.00 26.69 90 ALA A N 1
ATOM 625 C CA . ALA A 1 91 ? 7.043 33.887 42.737 1.00 30.22 90 ALA A CA 1
ATOM 626 C C . ALA A 1 91 ? 5.807 34.735 42.408 1.00 31.11 90 ALA A C 1
ATOM 627 O O . ALA A 1 91 ? 5.888 35.740 41.705 1.00 35.35 90 ALA A O 1
ATOM 629 N N . ASP A 1 92 ? 4.673 34.350 42.966 1.00 26.54 91 ASP A N 1
ATOM 630 C CA . ASP A 1 92 ? 3.408 34.969 42.611 1.00 21.54 91 ASP A CA 1
ATOM 631 C C . ASP A 1 92 ? 3.104 36.207 43.461 1.00 24.48 91 ASP A C 1
ATOM 632 O O . ASP A 1 92 ? 3.675 36.396 44.548 1.00 28.03 91 ASP A O 1
ATOM 637 N N . ASP A 1 93 ? 2.240 37.078 42.938 1.00 25.37 92 ASP A N 1
ATOM 638 C CA . ASP A 1 93 ? 1.605 38.132 43.726 1.00 25.57 92 ASP A CA 1
ATOM 639 C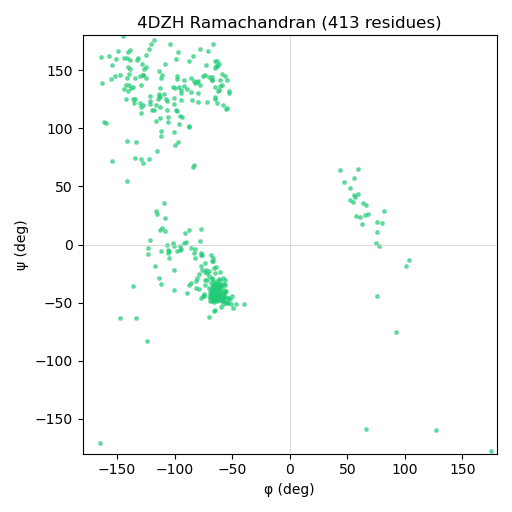 C . ASP A 1 93 ? 2.586 39.189 44.227 1.00 29.49 92 ASP A C 1
ATOM 640 O O . ASP A 1 93 ? 2.410 39.747 45.307 1.00 30.70 92 ASP A O 1
ATOM 645 N N . LEU A 1 94 ? 3.601 39.468 43.411 1.00 28.36 93 LEU A N 1
ATOM 646 C CA . LEU A 1 94 ? 4.694 40.379 43.751 1.00 28.37 93 LEU A CA 1
ATOM 647 C C . LEU A 1 94 ? 4.745 41.358 42.578 1.00 34.74 93 LEU A C 1
ATOM 648 O O . LEU A 1 94 ? 4.488 40.972 41.426 1.00 37.47 93 LEU A O 1
ATOM 653 N N . PRO A 1 95 ? 5.090 42.623 42.851 1.00 41.10 94 PRO A N 1
ATOM 654 C CA . PRO A 1 95 ? 5.247 43.590 41.752 1.00 42.44 94 PRO A CA 1
ATOM 655 C C . PRO A 1 95 ? 6.399 43.238 40.784 1.00 44.22 94 PRO A C 1
ATOM 656 O O . PRO A 1 95 ? 7.343 42.543 41.180 1.00 45.72 94 PRO A O 1
ATOM 660 N N . LEU A 1 96 ? 6.296 43.691 39.535 1.00 42.16 95 LEU A N 1
ATOM 661 C CA . LEU A 1 96 ? 7.215 43.286 38.463 1.00 44.25 95 LEU A CA 1
ATOM 662 C C . LEU A 1 96 ? 8.714 43.322 38.818 1.00 47.68 95 LEU A C 1
ATOM 663 O O . LEU A 1 96 ? 9.428 42.337 38.608 1.00 48.60 95 LEU A O 1
ATOM 668 N N . MET A 1 97 ? 9.196 44.442 39.352 1.00 49.45 96 MET A N 1
ATOM 669 C CA . MET A 1 97 ? 10.628 44.539 39.655 1.00 49.10 96 MET A CA 1
ATOM 670 C C . MET A 1 97 ? 11.075 43.656 40.835 1.00 47.17 96 MET A C 1
ATOM 671 O O . MET A 1 97 ? 12.224 43.228 40.870 1.00 49.47 96 MET A O 1
ATOM 676 N N . VAL A 1 98 ? 10.181 43.361 41.779 1.00 42.08 97 VAL A N 1
ATOM 677 C CA . VAL A 1 98 ? 10.530 42.441 42.868 1.00 40.78 97 VAL A CA 1
ATOM 678 C C . VAL A 1 98 ? 10.544 41.004 42.341 1.00 40.95 97 VAL A C 1
ATOM 679 O O . VAL A 1 98 ? 11.461 40.203 42.652 1.00 36.14 97 VAL A O 1
ATOM 683 N N . TRP A 1 99 ? 9.509 40.694 41.555 1.00 38.34 98 TRP A N 1
ATOM 684 C CA . TRP A 1 99 ? 9.375 39.423 40.837 1.00 35.62 98 TRP A CA 1
ATOM 685 C C . TRP A 1 99 ? 10.664 39.121 40.082 1.00 37.04 98 TRP A C 1
ATOM 686 O O . TRP A 1 99 ? 11.279 38.067 40.274 1.00 35.89 98 TRP A O 1
ATOM 697 N N . LEU A 1 100 ? 11.084 40.066 39.250 1.00 36.91 99 LEU A N 1
ATOM 698 C CA . LEU A 1 100 ? 12.271 39.873 38.414 1.00 36.97 99 LEU A CA 1
ATOM 699 C C . LEU A 1 100 ? 13.563 39.860 39.219 1.00 38.31 99 LEU A C 1
ATOM 700 O O . LEU A 1 100 ? 14.285 38.855 39.246 1.00 36.75 99 LEU A O 1
ATOM 705 N N . GLN A 1 101 ? 13.846 40.981 39.873 1.00 40.87 100 GLN A N 1
ATOM 706 C CA . GLN A 1 101 ? 15.152 41.188 40.483 1.00 40.84 100 GLN A CA 1
ATOM 707 C C . GLN A 1 101 ? 15.433 40.253 41.654 1.00 40.42 100 GLN A C 1
ATOM 708 O O . GLN A 1 101 ? 16.580 39.857 41.884 1.00 41.62 100 GLN A O 1
ATOM 714 N N . GLN A 1 102 ? 14.401 39.923 42.415 1.00 37.56 101 GLN A N 1
ATOM 715 C CA . GLN A 1 102 ? 14.622 39.217 43.662 1.00 39.05 101 GLN A CA 1
ATOM 716 C C . GLN A 1 102 ? 14.236 37.754 43.561 1.00 38.66 101 GLN A C 1
ATOM 717 O O . GLN A 1 102 ? 14.525 36.953 44.463 1.00 40.89 101 GLN A O 1
ATOM 723 N N . HIS A 1 103 ? 13.629 37.381 42.436 1.00 34.87 102 HIS A N 1
ATOM 724 C CA . HIS A 1 103 ? 13.195 36.008 42.272 1.00 32.85 102 HIS A CA 1
ATOM 725 C C . HIS A 1 103 ? 13.570 35.403 40.914 1.00 32.78 102 HIS A C 1
ATOM 726 O O . HIS A 1 103 ? 14.350 34.439 40.864 1.00 34.11 102 HIS A O 1
ATOM 733 N N . ILE A 1 104 ? 13.033 35.954 39.821 1.00 31.02 103 ILE A N 1
ATOM 734 C CA . ILE A 1 104 ? 13.231 35.326 38.506 1.00 31.18 103 ILE A CA 1
ATOM 735 C C . ILE A 1 104 ? 14.696 35.348 38.030 1.00 32.39 103 ILE A C 1
ATOM 736 O O . ILE A 1 104 ? 15.279 34.289 37.756 1.00 31.81 103 ILE A O 1
ATOM 741 N N . TRP A 1 105 ? 15.292 36.536 37.932 1.00 33.09 104 TRP A N 1
ATOM 742 C CA . TRP A 1 105 ? 16.700 36.621 37.495 1.00 37.08 104 TRP A CA 1
ATOM 743 C C . TRP A 1 105 ? 17.671 35.823 38.380 1.00 35.58 104 TRP A C 1
ATOM 744 O O . TRP A 1 105 ? 18.476 35.060 37.858 1.00 31.61 104 TRP A O 1
ATOM 755 N N . PRO A 1 106 ? 17.592 35.971 39.718 1.00 35.41 105 PRO A N 1
ATOM 756 C CA . PRO A 1 106 ? 18.537 35.175 40.520 1.00 33.70 105 PRO A CA 1
ATOM 757 C C . PRO A 1 106 ? 18.334 33.657 40.412 1.00 33.31 105 PRO A C 1
ATOM 758 O O . PRO A 1 106 ? 19.314 32.906 40.457 1.00 32.02 105 PRO A O 1
ATOM 762 N N . VAL A 1 107 ? 17.095 33.195 40.277 1.00 31.15 106 VAL A N 1
ATOM 763 C CA . VAL A 1 107 ? 16.904 31.769 40.071 1.00 30.18 106 VAL A CA 1
ATOM 764 C C . VAL A 1 107 ? 17.439 31.341 38.708 1.00 29.89 106 VAL A C 1
ATOM 765 O O . VAL A 1 107 ? 18.161 30.346 38.611 1.00 31.03 106 VAL A O 1
ATOM 769 N N . GLU A 1 108 ? 17.103 32.091 37.663 1.00 30.34 107 GLU A N 1
ATOM 770 C CA . GLU A 1 108 ? 17.599 31.784 36.314 1.00 32.46 107 GLU A CA 1
ATOM 771 C C . GLU A 1 108 ? 19.127 31.767 36.278 1.00 34.02 107 GLU A C 1
ATOM 772 O O . GLU A 1 108 ? 19.733 30.893 35.646 1.00 35.53 107 GLU A O 1
ATOM 778 N N . ALA A 1 109 ? 19.738 32.742 36.945 1.00 31.29 108 ALA A N 1
ATOM 779 C CA . ALA A 1 109 ? 21.193 32.841 36.996 1.00 31.77 108 ALA A CA 1
ATOM 780 C C . ALA A 1 109 ? 21.773 31.564 37.600 1.00 32.29 108 ALA A C 1
ATOM 781 O O . ALA A 1 109 ? 22.832 31.076 37.177 1.00 32.69 108 ALA A O 1
ATOM 783 N N . ALA A 1 110 ? 21.059 31.011 38.569 1.00 29.14 109 ALA A N 1
ATOM 784 C CA . ALA A 1 110 ? 21.553 29.860 39.295 1.00 29.13 109 ALA A CA 1
ATOM 785 C C . ALA A 1 110 ? 21.346 28.563 38.528 1.00 31.08 109 ALA A C 1
ATOM 786 O O . ALA A 1 110 ? 22.110 27.626 38.690 1.00 37.16 109 ALA A O 1
ATOM 788 N N . VAL A 1 111 ? 20.314 28.505 37.688 1.00 29.44 110 VAL A N 1
ATOM 789 C CA . VAL A 1 111 ? 19.911 27.231 37.076 1.00 29.74 110 VAL A CA 1
ATOM 790 C C . VAL A 1 111 ? 20.023 27.157 35.559 1.00 26.50 110 VAL A C 1
ATOM 791 O O . VAL A 1 111 ? 20.017 26.052 35.009 1.00 28.92 110 VAL A O 1
ATOM 795 N N . ILE A 1 112 ? 20.096 28.289 34.865 1.00 23.66 111 ILE A N 1
ATOM 796 C CA . ILE A 1 112 ? 20.111 28.236 33.399 1.00 26.75 111 ILE A CA 1
ATOM 797 C C . ILE A 1 112 ? 21.340 27.472 32.858 1.00 29.71 111 ILE A C 1
ATOM 798 O O . ILE A 1 112 ? 22.476 27.681 33.286 1.00 35.88 111 ILE A O 1
ATOM 803 N N . GLY A 1 113 ? 21.069 26.566 31.927 1.00 25.25 112 GLY A N 1
ATOM 804 C CA . GLY A 1 113 ? 22.113 25.789 31.261 1.00 26.91 112 GLY A CA 1
ATOM 805 C C . GLY A 1 113 ? 21.407 24.782 30.370 1.00 24.18 112 GLY A C 1
ATOM 806 O O . GLY A 1 113 ? 20.163 24.743 30.306 1.00 24.66 112 GLY A O 1
ATOM 807 N N . PRO A 1 114 ? 22.177 23.927 29.687 1.00 25.46 113 PRO A N 1
ATOM 808 C CA . PRO A 1 114 ? 21.484 23.045 28.738 1.00 24.53 113 PRO A CA 1
ATOM 809 C C . PRO A 1 114 ? 20.516 22.043 29.351 1.00 26.54 113 PRO A C 1
ATOM 810 O O . PRO A 1 114 ? 19.495 21.731 28.737 1.00 23.86 113 PRO A O 1
ATOM 814 N N A GLU A 1 115 ? 20.814 21.531 30.546 0.53 24.44 114 GLU A N 1
ATOM 815 N N B GLU A 1 115 ? 20.808 21.540 30.544 0.47 24.53 114 GLU A N 1
ATOM 816 C CA A GLU A 1 115 ? 19.933 20.545 31.167 0.53 24.43 114 GLU A CA 1
ATOM 817 C CA B GLU A 1 115 ? 19.934 20.538 31.132 0.47 24.17 114 GLU A CA 1
ATOM 818 C C A GLU A 1 115 ? 18.609 21.185 31.556 0.53 22.25 114 GLU A C 1
ATOM 819 C C B GLU A 1 115 ? 18.614 21.164 31.589 0.47 22.44 114 GLU A C 1
ATOM 820 O O A GLU A 1 115 ? 17.538 20.627 31.307 0.53 22.19 114 GLU A O 1
ATOM 821 O O B GLU A 1 115 ? 17.543 20.581 31.396 0.47 22.13 114 GLU A O 1
ATOM 832 N N . PHE A 1 116 ? 18.697 22.345 32.195 1.00 23.32 115 PHE A N 1
ATOM 833 C CA . PHE A 1 116 ? 17.503 23.046 32.640 1.00 26.08 115 PHE A CA 1
ATOM 834 C C . PHE A 1 116 ? 16.610 23.369 31.431 1.00 21.73 115 PHE A C 1
ATOM 835 O O . PHE A 1 116 ? 15.388 23.153 31.440 1.00 19.54 115 PHE A O 1
ATOM 843 N N . VAL A 1 117 ? 17.241 23.875 30.384 1.00 21.31 116 VAL A N 1
ATOM 844 C CA . VAL A 1 117 ? 16.475 24.242 29.209 1.00 18.14 116 VAL A CA 1
ATOM 845 C C . VAL A 1 117 ? 15.878 23.018 28.532 1.00 18.84 116 VAL A C 1
ATOM 846 O O . VAL A 1 117 ? 14.725 23.031 28.091 1.00 17.55 116 VAL A O 1
ATOM 850 N N . ALA A 1 118 ? 16.639 21.931 28.442 1.00 18.54 117 ALA A N 1
ATOM 851 C CA . ALA A 1 118 ? 16.065 20.741 27.844 1.00 17.76 117 ALA A CA 1
ATOM 852 C C . ALA A 1 118 ? 14.898 20.168 28.659 1.00 17.41 117 ALA A C 1
ATOM 853 O O . ALA A 1 118 ? 13.883 19.769 28.080 1.00 17.09 117 ALA A O 1
ATOM 855 N N . ASP A 1 119 ? 15.043 20.099 29.985 1.00 19.06 118 ASP A N 1
ATOM 856 C CA . ASP A 1 119 ? 14.020 19.477 30.809 1.00 20.80 118 ASP A CA 1
ATOM 857 C C . ASP A 1 119 ? 12.746 20.364 30.804 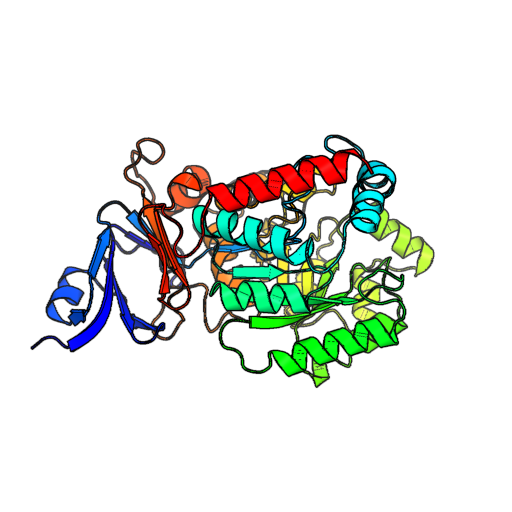1.00 13.13 118 ASP A C 1
ATOM 858 O O . ASP A 1 119 ? 11.622 19.829 30.694 1.00 16.24 118 ASP A O 1
ATOM 863 N N . GLY A 1 120 ? 12.934 21.677 30.934 1.00 15.93 119 GLY A N 1
ATOM 864 C CA . GLY A 1 120 ? 11.804 22.593 30.979 1.00 17.48 119 GLY A CA 1
ATOM 865 C C . GLY A 1 120 ? 11.044 22.621 29.648 1.00 13.93 119 GLY A C 1
ATOM 866 O O . GLY A 1 120 ? 9.808 22.632 29.611 1.00 14.45 119 GLY A O 1
ATOM 867 N N . THR A 1 121 ? 11.778 22.587 28.555 1.00 15.20 120 THR A N 1
ATOM 868 C CA . THR A 1 121 ? 11.158 22.543 27.235 1.00 15.45 120 THR A CA 1
ATOM 869 C C . THR A 1 121 ? 10.378 21.259 27.035 1.00 13.83 120 THR A C 1
ATOM 870 O O . THR A 1 121 ? 9.252 21.250 26.484 1.00 13.47 120 THR A O 1
ATOM 874 N N . THR A 1 122 ? 10.969 20.139 27.487 1.00 16.10 121 THR A N 1
ATOM 875 C CA . THR A 1 122 ? 10.323 18.860 27.356 1.00 17.66 121 THR A CA 1
ATOM 876 C C . THR A 1 122 ? 9.032 18.788 28.181 1.00 15.73 121 THR A C 1
ATOM 877 O O . THR A 1 122 ? 7.993 18.307 27.695 1.00 14.76 121 THR A O 1
ATOM 881 N N . LEU A 1 123 ? 9.091 19.271 29.431 1.00 13.91 122 LEU A N 1
ATOM 882 C CA . LEU A 1 123 ? 7.899 19.422 30.242 1.00 15.51 122 LEU A CA 1
ATOM 883 C C . LEU A 1 123 ? 6.804 20.255 29.508 1.00 11.95 122 LEU A C 1
ATOM 884 O O . LEU A 1 123 ? 5.642 19.843 29.438 1.00 13.77 122 LEU A O 1
ATOM 889 N N . ALA A 1 124 ? 7.221 21.371 28.910 1.00 14.20 123 ALA A N 1
ATOM 890 C CA . ALA A 1 124 ? 6.283 22.207 28.174 1.00 14.72 123 ALA A CA 1
ATOM 891 C C . ALA A 1 124 ? 5.648 21.487 26.982 1.00 10.99 123 ALA A C 1
ATOM 892 O O . ALA A 1 124 ? 4.429 21.612 26.734 1.00 13.66 123 ALA A O 1
ATOM 894 N N . ILE A 1 125 ? 6.458 20.694 26.265 1.00 13.93 124 ILE A N 1
ATOM 895 C CA . ILE A 1 125 ? 5.942 19.971 25.113 1.00 12.51 124 ILE A CA 1
ATOM 896 C C . ILE A 1 125 ? 4.808 19.017 25.548 1.00 14.70 124 ILE A C 1
ATOM 897 O O . ILE A 1 125 ? 3.736 18.977 24.939 1.00 13.18 124 ILE A O 1
ATOM 902 N N . ALA A 1 126 ? 4.995 18.310 26.666 1.00 13.91 125 ALA A N 1
ATOM 903 C CA . ALA A 1 126 ? 3.916 17.460 27.185 1.00 15.52 125 ALA A CA 1
ATOM 904 C C . ALA A 1 126 ? 2.653 18.293 27.522 1.00 11.34 125 ALA A C 1
ATOM 905 O O . ALA A 1 126 ? 1.527 17.910 27.178 1.00 12.81 125 ALA A O 1
ATOM 907 N N . GLU A 1 127 ? 2.843 19.409 28.233 1.00 12.97 126 GLU A N 1
ATOM 908 C CA . GLU A 1 127 ? 1.711 20.242 28.602 1.00 14.62 126 GLU A CA 1
ATOM 909 C C . GLU A 1 127 ? 1.000 20.824 27.381 1.00 10.90 126 GLU A C 1
ATOM 910 O O . GLU A 1 127 ? -0.251 20.874 27.328 1.00 11.93 126 GLU A O 1
ATOM 916 N N . MET A 1 128 ? 1.796 21.195 26.373 1.00 13.37 127 MET A N 1
ATOM 917 C CA . MET A 1 128 ? 1.234 21.808 25.170 1.00 13.17 127 MET A CA 1
ATOM 918 C C . MET A 1 128 ? 0.438 20.788 24.396 1.00 14.74 127 MET A C 1
ATOM 919 O O . MET A 1 128 ? -0.696 21.043 24.057 1.00 13.94 127 MET A O 1
ATOM 924 N N . LEU A 1 129 ? 1.003 19.599 24.213 1.00 14.92 128 LEU A N 1
ATOM 925 C CA . LEU A 1 129 ? 0.294 18.549 23.449 1.00 16.09 128 LEU A CA 1
ATOM 926 C C . LEU A 1 129 ? -1.019 18.149 24.128 1.00 14.56 128 LEU A C 1
ATOM 927 O O . LEU A 1 129 ? -2.053 18.019 23.486 1.00 16.86 128 LEU A O 1
ATOM 932 N N . ARG A 1 130 ? -0.978 18.037 25.455 1.00 12.93 129 ARG A N 1
ATOM 933 C CA . ARG A 1 130 ? -2.155 17.597 26.218 1.00 14.98 129 ARG A CA 1
ATOM 934 C C . ARG A 1 130 ? -3.296 18.633 26.119 1.00 12.16 129 ARG A C 1
ATOM 935 O O . ARG A 1 130 ? -4.483 18.320 26.311 1.00 17.62 129 ARG A O 1
ATOM 943 N N . GLY A 1 131 ? -2.912 19.873 25.754 1.00 12.08 130 GLY A N 1
ATOM 944 C CA . GLY A 1 131 ? -3.851 20.955 25.614 1.00 15.55 130 GLY A CA 1
ATOM 945 C C . GLY A 1 131 ? -4.082 21.420 24.206 1.00 11.36 130 GLY A C 1
ATOM 946 O O . GLY A 1 131 ? -4.604 22.516 23.994 1.00 14.52 130 GLY A O 1
ATOM 947 N N . GLY A 1 132 ? -3.642 20.614 23.240 1.00 13.19 131 GLY A N 1
ATOM 948 C CA . GLY A 1 132 ? -3.932 20.914 21.838 1.00 13.49 131 GLY A CA 1
ATOM 949 C C . GLY A 1 132 ? -3.110 22.031 21.205 1.00 12.36 131 GLY A C 1
ATOM 950 O O . GLY A 1 132 ? -3.506 22.528 20.125 1.00 14.18 131 GLY A O 1
ATOM 951 N N . THR A 1 133 ? -1.973 22.375 21.800 1.00 11.54 132 THR A N 1
ATOM 952 C CA . THR A 1 133 ? -1.039 23.320 21.152 1.00 13.09 132 THR A CA 1
ATOM 953 C C . THR A 1 133 ? -0.003 22.508 20.397 1.00 13.47 132 THR A C 1
ATOM 954 O O . THR A 1 133 ? 0.602 21.543 20.956 1.00 14.37 132 THR A O 1
ATOM 958 N N . THR A 1 134 ? 0.259 22.891 19.132 1.00 14.32 133 THR A N 1
ATOM 959 C CA . THR A 1 134 ? 1.127 22.102 18.246 1.00 15.51 133 THR A CA 1
ATOM 960 C C . THR A 1 134 ? 2.336 22.879 17.679 1.00 15.16 133 THR A C 1
ATOM 961 O O . THR A 1 134 ? 3.212 22.299 16.982 1.00 15.17 133 THR A O 1
ATOM 965 N N . CYS A 1 135 ? 2.402 24.165 18.010 1.00 15.41 134 CYS A N 1
ATOM 966 C CA . CYS A 1 135 ? 3.467 25.035 17.501 1.00 13.92 134 CYS A CA 1
ATOM 967 C C . CYS A 1 135 ? 3.731 26.155 18.518 1.00 12.74 134 CYS A C 1
ATOM 968 O O . CYS A 1 135 ? 2.779 26.653 19.132 1.00 13.16 134 CYS A O 1
ATOM 971 N N . VAL A 1 136 ? 5.008 26.563 18.638 1.00 12.82 135 VAL A N 1
ATOM 972 C CA . VAL A 1 136 ? 5.351 27.666 19.526 1.00 13.40 135 VAL A CA 1
ATOM 973 C C . VAL A 1 136 ? 6.248 28.635 18.830 1.00 16.17 135 VAL A C 1
ATOM 974 O O . VAL A 1 136 ? 6.897 28.287 17.819 1.00 15.69 135 VAL A O 1
ATOM 978 N N . ASN A 1 137 ? 6.239 29.854 19.384 1.00 14.29 136 ASN A N 1
ATOM 979 C CA . ASN A 1 137 ? 7.202 30.898 19.032 1.00 13.42 136 ASN A CA 1
ATOM 980 C C . ASN A 1 137 ? 8.035 31.060 20.290 1.00 15.32 136 ASN A C 1
ATOM 981 O O . ASN A 1 137 ? 7.663 31.832 21.206 1.00 16.44 136 ASN A O 1
ATOM 986 N N . GLU A 1 138 ? 9.163 30.331 20.325 1.00 15.34 137 GLU A N 1
ATOM 987 C CA . GLU A 1 138 ? 9.984 30.193 21.525 1.00 13.71 137 GLU A CA 1
ATOM 988 C C . GLU A 1 138 ? 10.995 31.333 21.673 1.00 14.07 137 GLU A C 1
ATOM 989 O O . GLU A 1 138 ? 11.582 31.813 20.703 1.00 17.23 137 GLU A O 1
ATOM 995 N N . ASN A 1 139 ? 11.211 31.753 22.932 1.00 13.29 138 ASN A N 1
ATOM 996 C CA . ASN A 1 139 ? 12.114 32.875 23.164 1.00 16.54 138 ASN A CA 1
ATOM 997 C C . ASN A 1 139 ? 12.913 32.578 24.438 1.00 15.20 138 ASN A C 1
ATOM 998 O O . ASN A 1 139 ? 12.464 32.892 25.539 1.00 16.03 138 ASN A O 1
ATOM 1003 N N . TYR A 1 140 ? 14.062 31.904 24.307 1.00 14.84 139 TYR A N 1
ATOM 1004 C CA . TYR A 1 140 ? 14.845 31.559 25.497 1.00 18.32 139 TYR A CA 1
ATOM 1005 C C . TYR A 1 140 ? 16.331 31.321 25.174 1.00 19.64 139 TYR A C 1
ATOM 1006 O O . TYR A 1 140 ? 16.723 31.132 23.992 1.00 16.96 139 TYR A O 1
ATOM 1015 N N . PHE A 1 141 ? 17.144 31.370 26.244 1.00 16.92 140 PHE A N 1
ATOM 1016 C CA . PHE A 1 141 ? 18.561 31.045 26.174 1.00 15.81 140 PHE A CA 1
ATOM 1017 C C . PHE A 1 141 ? 18.696 29.595 25.775 1.00 20.62 140 PHE A C 1
ATOM 1018 O O . PHE A 1 141 ? 17.793 28.803 25.970 1.00 18.13 140 PHE A O 1
ATOM 1026 N N . PHE A 1 142 ? 19.864 29.247 25.228 1.00 20.05 141 PHE A N 1
ATOM 1027 C CA . PHE A 1 142 ? 20.094 27.856 24.808 1.00 19.89 141 PHE A CA 1
ATOM 1028 C C . PHE A 1 142 ? 19.085 27.397 23.760 1.00 17.80 141 PHE A C 1
ATOM 1029 O O . PHE A 1 142 ? 18.600 26.265 23.805 1.00 17.55 141 PHE A O 1
ATOM 1037 N N . ALA A 1 143 ? 18.852 28.291 22.796 1.00 19.81 142 ALA A N 1
ATOM 1038 C CA . ALA A 1 143 ? 17.977 27.998 21.663 1.00 20.18 142 ALA A CA 1
ATOM 1039 C C . ALA A 1 143 ? 18.449 26.778 20.896 1.00 18.30 142 ALA A C 1
ATOM 1040 O O . ALA A 1 143 ? 17.612 26.077 20.324 1.00 22.02 142 ALA A O 1
ATOM 1042 N N . ASP A 1 144 ? 19.768 26.506 20.908 1.00 19.26 143 ASP A N 1
ATOM 1043 C CA . ASP A 1 144 ? 20.292 25.326 20.210 1.00 22.63 143 ASP A CA 1
ATOM 1044 C C . ASP A 1 144 ? 19.702 24.046 20.797 1.00 20.09 143 ASP A C 1
ATOM 1045 O O . ASP A 1 144 ? 19.241 23.144 20.081 1.00 20.48 143 ASP A O 1
ATOM 1050 N N . VAL A 1 145 ? 19.661 23.969 22.127 1.00 16.61 144 VAL A N 1
ATOM 1051 C CA . VAL A 1 145 ? 19.096 22.824 22.813 1.00 16.51 144 VAL A CA 1
ATOM 1052 C C . VAL A 1 145 ? 17.594 22.760 22.548 1.00 19.11 144 VAL A C 1
ATOM 1053 O O . VAL A 1 145 ? 17.058 21.694 22.235 1.00 18.96 144 VAL A O 1
ATOM 1057 N N . GLN A 1 146 ? 16.925 23.914 22.591 1.00 18.08 145 GLN A N 1
ATOM 1058 C CA . GLN A 1 146 ? 15.487 23.908 22.361 1.00 17.52 145 GLN A CA 1
ATOM 1059 C C . GLN A 1 146 ? 15.107 23.390 20.978 1.00 16.85 145 GLN A C 1
ATOM 1060 O O . GLN A 1 146 ? 14.186 22.607 20.857 1.00 16.33 145 GLN A O 1
ATOM 1066 N N . ALA A 1 147 ? 15.799 23.864 19.959 1.00 18.59 146 ALA A N 1
ATOM 1067 C CA . ALA A 1 147 ? 15.527 23.415 18.590 1.00 16.29 146 ALA A CA 1
ATOM 1068 C C . ALA A 1 147 ? 15.675 21.895 18.499 1.00 17.05 146 ALA A C 1
ATOM 1069 O O . ALA A 1 147 ? 14.799 21.213 17.969 1.00 18.77 146 ALA A O 1
ATOM 1071 N N . ALA A 1 148 ? 16.742 21.381 19.089 1.00 17.20 147 ALA A N 1
ATOM 1072 C CA . ALA A 1 148 ? 16.985 19.934 19.068 1.00 20.04 147 ALA A CA 1
ATOM 1073 C C . ALA A 1 148 ? 15.874 19.187 19.794 1.00 19.55 147 ALA A C 1
ATOM 1074 O O . ALA A 1 148 ? 15.385 18.147 19.298 1.00 18.15 147 ALA A O 1
ATOM 1076 N N . VAL A 1 149 ? 15.467 19.706 20.969 1.00 17.78 148 VAL A N 1
ATOM 1077 C CA . VAL A 1 149 ? 14.402 19.092 21.757 1.00 17.63 148 VAL A CA 1
ATOM 1078 C C . VAL A 1 149 ? 13.073 19.095 21.033 1.00 17.70 148 VAL A C 1
ATOM 1079 O O . VAL A 1 149 ? 12.435 18.066 20.934 1.00 18.77 148 VAL A O 1
ATOM 1083 N N . TYR A 1 150 ? 12.677 20.242 20.476 1.00 16.82 149 TYR A N 1
ATOM 1084 C CA . TYR A 1 150 ? 11.454 20.278 19.680 1.00 14.36 149 TYR A CA 1
ATOM 1085 C C . TYR A 1 150 ? 11.516 19.281 18.493 1.00 16.70 149 TYR A C 1
ATOM 1086 O O . TYR A 1 150 ? 10.548 18.557 18.262 1.00 15.88 149 TYR A O 1
ATOM 1095 N N . LYS A 1 151 ? 12.644 19.270 17.772 1.00 16.30 150 LYS A N 1
ATOM 1096 C CA . LYS A 1 151 ? 12.813 18.424 16.583 1.00 17.38 150 LYS A CA 1
ATOM 1097 C C . LYS A 1 151 ? 12.689 16.973 17.028 1.00 17.16 150 LYS A C 1
ATOM 1098 O O . LYS A 1 151 ? 11.959 16.200 16.416 1.00 21.00 150 LYS A O 1
ATOM 1104 N N . GLN A 1 152 ? 13.362 16.599 18.115 1.00 19.08 151 GLN A N 1
ATOM 1105 C CA . GLN A 1 152 ? 13.320 15.188 18.582 1.00 20.83 151 GLN A CA 1
ATOM 1106 C C . GLN A 1 152 ? 11.876 14.731 18.898 1.00 20.90 151 GLN A C 1
ATOM 1107 O O . GLN A 1 152 ? 11.487 13.563 18.678 1.00 23.54 151 GLN A O 1
ATOM 1113 N N . HIS A 1 153 ? 11.049 15.648 19.403 1.00 17.03 152 HIS A N 1
ATOM 1114 C CA . HIS A 1 153 ? 9.693 15.304 19.753 1.00 16.52 152 HIS A CA 1
ATOM 1115 C C . HIS A 1 153 ? 8.708 15.496 18.615 1.00 15.65 152 HIS A C 1
ATOM 1116 O O . HIS A 1 153 ? 7.473 15.320 18.799 1.00 19.64 152 HIS A O 1
ATOM 1123 N N . GLY A 1 154 ? 9.215 15.896 17.458 1.00 16.67 153 GLY A N 1
ATOM 1124 C CA . GLY A 1 154 ? 8.330 16.205 16.359 1.00 19.44 153 GLY A CA 1
ATOM 1125 C C . GLY A 1 154 ? 7.382 17.372 16.546 1.00 20.46 153 GLY A C 1
ATOM 1126 O O . GLY A 1 154 ? 6.270 17.344 16.044 1.00 20.71 153 GLY A O 1
ATOM 1127 N N . PHE A 1 155 ? 7.832 18.418 17.245 1.00 15.68 154 PHE A N 1
ATOM 1128 C CA . PHE A 1 155 ? 6.959 19.501 17.643 1.00 16.20 154 PHE A CA 1
ATOM 1129 C C . PHE A 1 155 ? 7.384 20.754 16.878 1.00 16.36 154 PHE A C 1
ATOM 1130 O O . PHE A 1 155 ? 8.574 20.996 16.753 1.00 20.00 154 PHE A O 1
ATOM 1138 N N . ARG A 1 156 ? 6.416 21.497 16.317 1.00 15.10 155 ARG A N 1
ATOM 1139 C CA . ARG A 1 156 ? 6.761 22.613 15.437 1.00 16.39 155 ARG A CA 1
ATOM 1140 C C . ARG A 1 156 ? 7.151 23.867 16.224 1.00 15.40 155 ARG A C 1
ATOM 1141 O O . ARG A 1 156 ? 6.526 24.217 17.224 1.00 15.82 155 ARG A O 1
ATOM 1149 N N . ALA A 1 157 ? 8.176 24.563 15.748 1.00 15.48 156 ALA A N 1
ATOM 1150 C CA . ALA A 1 157 ? 8.599 25.756 16.478 1.00 15.14 156 ALA A CA 1
ATOM 1151 C C . ALA A 1 157 ? 9.315 26.753 15.613 1.00 15.91 156 ALA A C 1
ATOM 1152 O O . ALA A 1 157 ? 10.147 26.404 14.773 1.00 17.03 156 ALA A O 1
ATOM 1154 N N . LEU A 1 158 ? 9.038 28.012 15.909 1.00 12.55 157 LEU A N 1
ATOM 1155 C CA . LEU A 1 158 ? 9.926 29.118 15.471 1.00 15.77 157 LEU A CA 1
ATOM 1156 C C . LEU A 1 158 ? 10.771 29.417 16.701 1.00 15.98 157 LEU A C 1
ATOM 1157 O O . LEU A 1 158 ? 10.214 29.789 17.765 1.00 16.51 157 LEU A O 1
ATOM 1162 N N . VAL A 1 159 ? 12.081 29.186 16.602 1.00 16.15 158 VAL A N 1
ATOM 1163 C CA . VAL A 1 159 ? 12.958 29.236 17.777 1.00 15.82 158 VAL A CA 1
ATOM 1164 C C . VAL A 1 159 ? 13.788 30.491 17.717 1.00 15.93 158 VAL A C 1
ATOM 1165 O O . VAL A 1 159 ? 14.477 30.746 16.720 1.00 17.24 158 VAL A O 1
ATOM 1169 N N . GLY A 1 160 ? 13.696 31.294 18.766 1.00 13.23 159 GLY A N 1
ATOM 1170 C CA . GLY A 1 160 ? 14.425 32.555 18.743 1.00 18.53 159 GLY A CA 1
ATOM 1171 C C . GLY A 1 160 ? 15.819 32.508 19.340 1.00 17.50 159 GLY A C 1
ATOM 1172 O O . GLY A 1 160 ? 16.034 31.894 20.398 1.00 19.92 159 GLY A O 1
ATOM 1173 N N . ALA A 1 161 ? 16.740 33.223 18.703 1.00 17.32 160 ALA A N 1
ATOM 1174 C CA . ALA A 1 161 ? 18.088 33.389 19.209 1.00 18.82 160 ALA A CA 1
ATOM 1175 C C . ALA A 1 161 ? 18.102 34.707 19.987 1.00 18.08 160 ALA A C 1
ATOM 1176 O O . ALA A 1 161 ? 17.940 35.793 19.418 1.00 21.51 160 ALA A O 1
ATOM 1178 N N . VAL A 1 162 ? 18.227 34.605 21.306 1.00 19.31 161 VAL A N 1
ATOM 1179 C CA . VAL A 1 162 ? 18.224 35.800 22.156 1.00 19.59 161 VAL A CA 1
ATOM 1180 C C . VAL A 1 162 ? 19.381 36.758 21.841 1.00 17.77 161 VAL A C 1
ATOM 1181 O O . VAL A 1 162 ? 20.548 36.322 21.721 1.00 20.22 161 VAL A O 1
ATOM 1185 N N . ILE A 1 163 ? 19.060 38.049 21.725 1.00 18.34 162 ILE A N 1
ATOM 1186 C CA . ILE A 1 163 ? 20.083 39.075 21.644 1.00 18.56 162 ILE A CA 1
ATOM 1187 C C . ILE A 1 163 ? 19.841 40.048 22.815 1.00 20.01 162 ILE A C 1
ATOM 1188 O O . ILE A 1 163 ? 18.726 40.560 22.976 1.00 21.17 162 ILE A O 1
ATOM 1193 N N . ILE A 1 164 ? 20.864 40.322 23.628 1.00 21.33 163 ILE A N 1
ATOM 1194 C CA . ILE A 1 164 ? 20.691 41.214 24.778 1.00 21.21 163 ILE A CA 1
ATOM 1195 C C . ILE A 1 164 ? 22.067 41.815 25.092 1.00 21.41 163 ILE A C 1
ATOM 1196 O O . ILE A 1 164 ? 23.106 41.225 24.757 1.00 23.92 163 ILE A O 1
ATOM 1201 N N . ASP A 1 165 ? 22.077 42.992 25.709 1.00 21.20 164 ASP A N 1
ATOM 1202 C CA . ASP A 1 165 ? 23.352 43.692 25.927 1.00 22.65 164 ASP A CA 1
ATOM 1203 C C . ASP A 1 165 ? 24.149 43.103 27.084 1.00 26.35 164 ASP A C 1
ATOM 1204 O O . ASP A 1 165 ? 25.270 43.537 27.315 1.00 29.99 164 ASP A O 1
ATOM 1209 N N . PHE A 1 166 ? 23.565 42.191 27.853 1.00 27.00 165 PHE A N 1
ATOM 1210 C CA . PHE A 1 166 ? 24.177 41.730 29.107 1.00 31.69 165 PHE A CA 1
ATOM 1211 C C . PHE A 1 166 ? 24.655 40.281 29.039 1.00 27.66 165 PHE A C 1
ATOM 1212 O O . PHE A 1 166 ? 24.060 39.444 28.352 1.00 25.61 165 PHE A O 1
ATOM 1220 N N . PRO A 1 167 ? 25.757 39.971 29.730 1.00 29.81 166 PRO A N 1
ATOM 1221 C CA . PRO A 1 167 ? 26.290 38.607 29.663 1.00 29.77 166 PRO A CA 1
ATOM 1222 C C . PRO A 1 167 ? 25.467 37.630 30.472 1.00 30.02 166 PRO A C 1
ATOM 1223 O O . PRO A 1 167 ? 24.883 37.980 31.518 1.00 29.52 166 PRO A O 1
ATOM 1227 N N . THR A 1 168 ? 25.377 36.415 29.954 1.00 29.00 167 THR A N 1
ATOM 1228 C CA . THR A 1 168 ? 24.664 35.322 30.606 1.00 29.50 167 THR A CA 1
ATOM 1229 C C . THR A 1 168 ? 25.448 34.062 30.289 1.00 32.27 167 THR A C 1
ATOM 1230 O O . THR A 1 168 ? 26.451 34.106 29.561 1.00 33.14 167 THR A O 1
ATOM 1234 N N . ALA A 1 169 ? 24.977 32.934 30.805 1.00 33.78 168 ALA A N 1
ATOM 1235 C CA . ALA A 1 169 ? 25.611 31.653 30.548 1.00 33.11 168 ALA A CA 1
ATOM 1236 C C . ALA A 1 169 ? 25.582 31.317 29.058 1.00 33.47 168 ALA A C 1
ATOM 1237 O O . ALA A 1 169 ? 26.466 30.617 28.534 1.00 32.03 168 ALA A O 1
ATOM 1239 N N . TRP A 1 170 ? 24.552 31.806 28.377 1.00 27.98 169 TRP A N 1
ATOM 1240 C CA . TRP A 1 170 ? 24.426 31.600 26.936 1.00 25.08 169 TRP A CA 1
ATOM 1241 C C . TRP A 1 170 ? 25.520 32.285 26.098 1.00 22.36 169 TRP A C 1
ATOM 1242 O O . TRP A 1 170 ? 26.088 31.705 25.157 1.00 25.58 169 TRP A O 1
ATOM 1253 N N . ALA A 1 171 ? 25.836 33.527 26.436 1.00 25.96 170 ALA A N 1
ATOM 1254 C CA . ALA A 1 171 ? 26.785 34.305 25.664 1.00 26.52 170 ALA A CA 1
ATOM 1255 C C . ALA A 1 171 ? 27.248 35.489 26.513 1.00 29.05 170 ALA A C 1
ATOM 1256 O O . ALA A 1 171 ? 26.456 36.125 27.223 1.00 30.31 170 ALA A O 1
ATOM 1258 N N . SER A 1 172 ? 28.539 35.785 26.455 1.00 28.54 171 SER A N 1
ATOM 1259 C CA . SER A 1 172 ? 29.051 36.843 27.323 1.00 31.38 171 SER A CA 1
ATOM 1260 C C . SER A 1 172 ? 29.346 38.167 26.586 1.00 32.29 171 SER A C 1
ATOM 1261 O O . SER A 1 172 ? 29.681 39.181 27.215 1.00 34.85 171 SER A O 1
ATOM 1264 N N . SER A 1 173 ? 29.217 38.162 25.262 1.00 27.78 172 SER A N 1
ATOM 1265 C CA . SER A 1 173 ? 29.506 39.348 24.466 1.00 28.06 172 SER A CA 1
ATOM 1266 C C . SER A 1 173 ? 28.549 39.465 23.301 1.00 26.31 172 SER A C 1
ATOM 1267 O O . SER A 1 173 ? 27.908 38.470 22.932 1.00 26.74 172 SER A O 1
ATO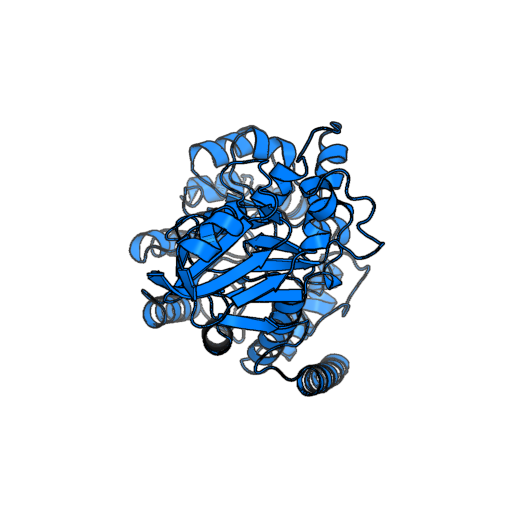M 1270 N N . ASP A 1 174 ? 28.437 40.671 22.738 1.00 26.03 173 ASP A N 1
ATOM 1271 C CA . ASP A 1 174 ? 27.627 40.885 21.528 1.00 25.57 173 ASP A CA 1
ATOM 1272 C C . ASP A 1 174 ? 28.017 39.876 20.454 1.00 28.14 173 ASP A C 1
ATOM 1273 O O . ASP A 1 174 ? 27.156 39.213 19.892 1.00 30.80 173 ASP A O 1
ATOM 1278 N N . ASP A 1 175 ? 29.321 39.762 20.157 1.00 26.86 174 ASP A N 1
ATOM 1279 C CA . ASP A 1 175 ? 29.775 38.835 19.128 1.00 26.07 174 ASP A CA 1
ATOM 1280 C C . ASP A 1 175 ? 29.315 37.418 19.395 1.00 23.50 174 ASP A C 1
ATOM 1281 O O . ASP A 1 175 ? 28.934 36.718 18.455 1.00 27.39 174 ASP A O 1
ATOM 1286 N N . GLU A 1 176 ? 29.344 36.993 20.666 1.00 23.39 175 GLU A N 1
ATOM 1287 C CA . GLU A 1 176 ? 28.934 35.632 20.981 1.00 22.34 175 GLU A CA 1
ATOM 1288 C C . GLU A 1 176 ? 27.423 35.463 20.767 1.00 24.20 175 GLU A C 1
ATOM 1289 O O . GLU A 1 176 ? 27.021 34.453 20.215 1.00 24.24 175 GLU A O 1
ATOM 1295 N N . TYR A 1 177 ? 26.609 36.445 21.145 1.00 25.92 176 TYR A N 1
ATOM 1296 C CA . TYR A 1 177 ? 25.167 36.288 20.953 1.00 22.14 176 TYR A CA 1
ATOM 1297 C C . TYR A 1 177 ? 24.869 36.146 19.464 1.00 24.80 176 TYR A C 1
ATOM 1298 O O . TYR A 1 177 ? 24.070 35.292 19.046 1.00 24.63 176 TYR A O 1
ATOM 1307 N N . PHE A 1 178 ? 25.501 36.977 18.653 1.00 23.70 177 PHE A N 1
ATOM 1308 C CA . PHE A 1 178 ? 25.253 36.890 17.224 1.00 22.57 177 PHE A CA 1
ATOM 1309 C C . PHE A 1 178 ? 25.884 35.631 16.587 1.00 25.56 177 PHE A C 1
ATOM 1310 O O . PHE A 1 178 ? 25.315 35.100 15.637 1.00 24.16 177 PHE A O 1
ATOM 1318 N N . ALA A 1 179 ? 27.006 35.138 17.127 1.00 22.28 178 ALA A N 1
ATOM 1319 C CA . ALA A 1 179 ? 27.641 33.917 16.588 1.00 22.63 178 ALA A CA 1
ATOM 1320 C C . ALA A 1 179 ? 26.690 32.744 16.844 1.00 24.60 178 ALA A C 1
ATOM 1321 O O . ALA A 1 179 ? 26.395 31.974 15.922 1.00 23.84 178 ALA A O 1
ATOM 1323 N N . ARG A 1 180 ? 26.204 32.619 18.084 1.00 22.75 179 ARG A N 1
ATOM 1324 C CA . ARG A 1 180 ? 25.143 31.627 18.361 1.00 23.27 179 ARG A CA 1
ATOM 1325 C C . ARG A 1 180 ? 23.918 31.750 17.447 1.00 22.09 179 ARG A C 1
ATOM 1326 O O . ARG A 1 180 ? 23.388 30.714 16.996 1.00 24.92 179 ARG A O 1
ATOM 1334 N N . ALA A 1 181 ? 23.411 32.973 17.242 1.00 21.86 180 ALA A N 1
ATOM 1335 C CA . ALA A 1 181 ? 22.259 33.152 16.358 1.00 21.76 180 ALA A CA 1
ATOM 1336 C C . ALA A 1 181 ? 22.568 32.617 14.968 1.00 24.85 180 ALA A C 1
ATOM 1337 O O . ALA A 1 181 ? 21.779 31.854 14.384 1.00 23.29 180 ALA A O 1
ATOM 1339 N N . GLY A 1 182 ? 23.744 32.971 14.448 1.00 26.83 181 GLY A N 1
ATOM 1340 C CA . GLY A 1 182 ? 24.114 32.510 13.124 1.00 25.53 181 GLY A CA 1
ATOM 1341 C C . GLY A 1 182 ? 24.244 31.004 13.065 1.00 25.84 181 GLY A C 1
ATOM 1342 O O . GLY A 1 182 ? 23.845 30.376 12.076 1.00 23.63 181 GLY A O 1
ATOM 1343 N N . GLU A 1 183 ? 24.780 30.408 14.125 1.00 22.45 182 GLU A N 1
ATOM 1344 C CA . GLU A 1 183 ? 24.917 28.951 14.157 1.00 25.13 182 GLU A CA 1
ATOM 1345 C C . GLU A 1 183 ? 23.533 28.287 14.165 1.00 27.19 182 GLU A C 1
ATOM 1346 O O . GLU A 1 183 ? 23.314 27.270 13.506 1.00 28.09 182 GLU A O 1
ATOM 1352 N N . LEU A 1 184 ? 22.589 28.894 14.877 1.00 23.32 183 LEU A N 1
ATOM 1353 C CA . LEU A 1 184 ? 21.257 28.328 14.983 1.00 21.52 183 LEU A CA 1
ATOM 1354 C C . LEU A 1 184 ? 20.597 28.348 13.621 1.00 20.39 183 LEU A C 1
ATOM 1355 O O . LEU A 1 184 ? 20.013 27.357 13.188 1.00 22.85 183 LEU A O 1
ATOM 1360 N N . HIS A 1 185 ? 20.671 29.482 12.944 1.00 19.61 184 HIS A N 1
ATOM 1361 C CA . HIS A 1 185 ? 20.092 29.591 11.613 1.00 22.16 184 HIS A CA 1
ATOM 1362 C C . HIS A 1 185 ? 20.684 28.589 10.609 1.00 25.58 184 HIS A C 1
ATOM 1363 O O . HIS A 1 185 ? 19.938 27.936 9.881 1.00 26.44 184 HIS A O 1
ATOM 1370 N N . ASP A 1 186 ? 22.009 28.461 10.582 1.00 27.62 185 ASP A N 1
ATOM 1371 C CA . ASP A 1 186 ? 22.690 27.539 9.653 1.00 25.84 185 ASP A CA 1
ATOM 1372 C C . ASP A 1 186 ? 22.300 26.071 9.937 1.00 24.77 185 ASP A C 1
ATOM 1373 O O . ASP A 1 186 ? 22.081 25.300 9.011 1.00 31.05 185 ASP A O 1
ATOM 1378 N N . GLN A 1 187 ? 22.193 25.689 11.212 1.00 24.53 186 GLN A N 1
ATOM 1379 C CA . GLN A 1 187 ? 21.857 24.307 11.593 1.00 27.61 186 GLN A CA 1
ATOM 1380 C C . GLN A 1 187 ? 20.458 23.923 11.111 1.00 26.94 186 GLN A C 1
ATOM 1381 O O . GLN A 1 187 ? 20.192 22.754 10.760 1.00 29.15 186 GLN A O 1
ATOM 1387 N N . TRP A 1 188 ? 19.556 24.904 11.115 1.00 25.17 187 TRP A N 1
ATOM 1388 C CA . TRP A 1 188 ? 18.133 24.619 10.898 1.00 21.17 187 TRP A CA 1
ATOM 1389 C C . TRP A 1 188 ? 17.584 25.172 9.586 1.00 26.64 187 TRP A C 1
ATOM 1390 O O . TRP A 1 188 ? 16.373 25.152 9.379 1.00 30.06 187 TRP A O 1
ATOM 1401 N N . ARG A 1 189 ? 18.458 25.618 8.674 1.00 27.64 188 ARG A N 1
ATOM 1402 C CA . ARG A 1 189 ? 17.925 26.094 7.388 1.00 28.83 188 ARG A CA 1
ATOM 1403 C C . ARG A 1 189 ? 17.171 24.953 6.664 1.00 29.66 188 ARG A C 1
ATOM 1404 O O . ARG A 1 189 ? 17.602 23.791 6.634 1.00 32.96 188 ARG A O 1
ATOM 1412 N N . ASP A 1 190 ? 16.014 25.300 6.124 1.00 28.58 189 ASP A N 1
ATOM 1413 C CA . ASP A 1 190 ? 15.190 24.368 5.370 1.00 33.70 189 ASP A CA 1
ATOM 1414 C C . ASP A 1 190 ? 14.705 23.148 6.142 1.00 31.95 189 ASP A C 1
ATOM 1415 O O . ASP A 1 190 ? 14.350 22.133 5.532 1.00 33.73 189 ASP A O 1
ATOM 1420 N N . ASP A 1 191 ? 14.632 23.230 7.476 1.00 23.04 190 ASP A N 1
ATOM 1421 C CA . ASP A 1 191 ? 14.043 22.113 8.201 1.00 19.99 190 ASP A CA 1
ATOM 1422 C C . ASP A 1 191 ? 12.527 22.269 8.154 1.00 20.72 190 ASP A C 1
ATOM 1423 O O . ASP A 1 191 ? 12.021 23.391 8.258 1.00 24.90 190 ASP A O 1
ATOM 1428 N N . PRO A 1 192 ? 11.795 21.156 7.948 1.00 21.36 191 PRO A N 1
ATOM 1429 C CA . PRO A 1 192 ? 10.328 21.280 7.824 1.00 22.94 191 PRO A CA 1
ATOM 1430 C C . PRO A 1 192 ? 9.573 21.589 9.134 1.00 21.91 191 PRO A C 1
ATOM 1431 O O . PRO A 1 192 ? 8.444 22.084 9.091 1.00 24.33 191 PRO A O 1
ATOM 1435 N N . LEU A 1 193 ? 10.183 21.278 10.267 1.00 19.55 192 LEU A N 1
ATOM 1436 C CA . LEU A 1 193 ? 9.559 21.497 11.571 1.00 18.98 192 LEU A CA 1
ATOM 1437 C C . LEU A 1 193 ? 10.059 22.762 12.306 1.00 16.63 192 LEU A C 1
ATOM 1438 O O . LEU 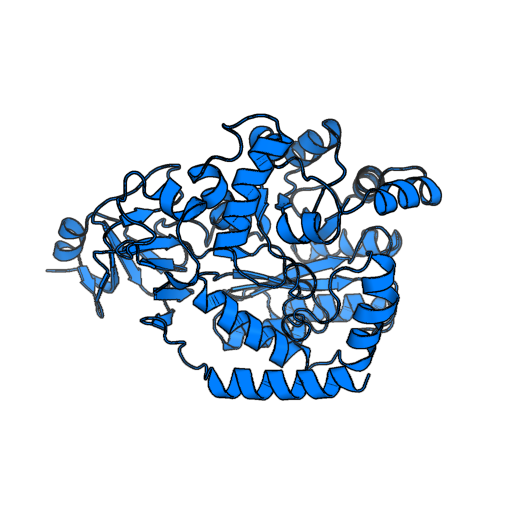A 1 193 ? 9.261 23.428 12.980 1.00 19.29 192 LEU A O 1
ATOM 1443 N N . ILE A 1 194 ? 11.363 23.040 12.208 1.00 17.72 193 ILE A N 1
ATOM 1444 C CA . ILE A 1 194 ? 12.022 24.093 12.979 1.00 17.04 193 ILE A CA 1
ATOM 1445 C C . ILE A 1 194 ? 12.488 25.201 12.062 1.00 20.71 193 ILE A C 1
ATOM 1446 O O . ILE A 1 194 ? 13.168 24.949 11.029 1.00 20.38 193 ILE A O 1
ATOM 1451 N N . SER A 1 195 ? 12.073 26.418 12.401 1.00 18.00 194 SER A N 1
ATOM 1452 C CA . SER A 1 195 ? 12.632 27.618 11.787 1.00 19.60 194 SER A CA 1
ATOM 1453 C C . SER A 1 195 ? 13.208 28.519 12.886 1.00 19.52 194 SER A C 1
ATOM 1454 O O . SER A 1 195 ? 12.953 28.310 14.098 1.00 17.50 194 SER A O 1
ATOM 1457 N N . THR A 1 196 ? 13.968 29.527 12.463 1.00 20.83 195 THR A N 1
ATOM 1458 C CA . THR A 1 196 ? 14.679 30.338 13.432 1.00 19.78 195 THR A CA 1
ATOM 1459 C C . THR A 1 196 ? 14.361 31.816 13.286 1.00 19.71 195 THR A C 1
ATOM 1460 O O . THR A 1 196 ? 14.010 32.283 12.197 1.00 20.39 195 THR A O 1
ATOM 1464 N N . ALA A 1 197 ? 14.483 32.542 14.396 1.00 17.61 196 ALA A N 1
ATOM 1465 C CA . ALA A 1 197 ? 14.197 33.989 14.393 1.00 18.59 196 ALA A CA 1
ATOM 1466 C C . ALA A 1 197 ? 15.219 34.682 15.273 1.00 20.02 196 ALA A C 1
ATOM 1467 O O . ALA A 1 197 ? 15.876 34.029 16.082 1.00 19.85 196 ALA A O 1
ATOM 1469 N N . PHE A 1 198 ? 15.393 35.993 15.087 1.00 20.60 197 PHE A N 1
ATOM 1470 C CA . PHE A 1 198 ? 16.106 36.773 16.071 1.00 19.82 197 PHE A CA 1
ATOM 1471 C C . PHE A 1 198 ? 15.153 37.153 17.180 1.00 18.85 197 PHE A C 1
ATOM 1472 O O . PHE A 1 198 ? 13.999 37.498 16.919 1.00 20.38 197 PHE A O 1
ATOM 1480 N N . ALA A 1 199 ? 15.639 37.113 18.416 1.00 17.93 198 ALA A N 1
ATOM 1481 C CA . ALA A 1 199 ? 14.843 37.500 19.565 1.00 17.46 198 ALA A CA 1
ATOM 1482 C C . ALA A 1 199 ? 15.569 38.547 20.411 1.00 19.08 198 ALA A C 1
ATOM 1483 O O . ALA A 1 199 ? 15.997 38.259 21.542 1.00 19.09 198 ALA A O 1
ATOM 1485 N N . PRO A 1 200 ? 15.693 39.768 19.889 1.00 20.38 199 PRO A N 1
ATOM 1486 C CA . PRO A 1 200 ? 16.183 40.796 20.811 1.00 19.22 199 PRO A CA 1
ATOM 1487 C C . PRO A 1 200 ? 15.227 40.912 22.014 1.00 19.22 199 PRO A C 1
ATOM 1488 O O . PRO A 1 200 ? 13.991 40.830 21.876 1.00 20.63 199 PRO A O 1
ATOM 1492 N N . HIS A 1 201 ? 15.790 41.030 23.208 1.00 20.81 200 HIS A N 1
ATOM 1493 C CA . HIS A 1 201 ? 14.978 40.850 24.402 1.00 20.91 200 HIS A CA 1
ATOM 1494 C C . HIS A 1 201 ? 13.884 41.920 24.578 1.00 20.00 200 HIS A C 1
ATOM 1495 O O . HIS A 1 201 ? 12.692 41.596 24.698 1.00 20.35 200 HIS A O 1
ATOM 1502 N N . ALA A 1 202 ? 14.281 43.186 24.612 1.00 20.16 201 ALA A N 1
ATOM 1503 C CA . ALA A 1 202 ? 13.347 44.287 24.842 1.00 19.74 201 ALA A CA 1
ATOM 1504 C C . ALA A 1 202 ? 14.054 45.590 24.411 1.00 22.09 201 ALA A C 1
ATOM 1505 O O . ALA A 1 202 ? 15.294 45.620 24.274 1.00 23.04 201 ALA A O 1
ATOM 1507 N N . PRO A 1 203 ? 13.283 46.658 24.170 1.00 21.18 202 PRO A N 1
ATOM 1508 C CA . PRO A 1 203 ? 13.942 47.910 23.742 1.00 22.32 202 PRO A CA 1
ATOM 1509 C C . PRO A 1 203 ? 14.927 48.427 24.793 1.00 23.81 202 PRO A C 1
ATOM 1510 O O . PRO A 1 203 ? 15.923 49.092 24.410 1.00 26.31 202 PRO A O 1
ATOM 1514 N N . TYR A 1 204 ? 14.659 48.156 26.075 1.00 23.27 203 TYR A N 1
ATOM 1515 C CA . TYR A 1 204 ? 15.487 48.668 27.177 1.00 27.36 203 TYR A CA 1
ATOM 1516 C C . TYR A 1 204 ? 16.700 47.789 27.505 1.00 28.74 203 TYR A C 1
ATOM 1517 O O . TYR A 1 204 ? 17.512 48.141 28.365 1.00 32.19 203 TYR A O 1
ATOM 1526 N N . THR A 1 205 ? 16.840 46.653 26.832 1.00 24.28 204 THR A N 1
ATOM 1527 C CA . THR A 1 205 ? 17.981 45.770 27.102 1.00 23.78 204 THR A CA 1
ATOM 1528 C C . THR A 1 205 ? 18.804 45.542 25.860 1.00 20.61 204 THR A C 1
ATOM 1529 O O . THR A 1 205 ? 19.748 44.755 25.887 1.00 22.69 204 THR A O 1
ATOM 1533 N N . VAL A 1 206 ? 18.442 46.210 24.771 1.00 21.85 205 VAL A N 1
ATOM 1534 C CA . VAL A 1 206 ? 19.116 46.010 23.506 1.00 24.47 205 VAL A CA 1
ATOM 1535 C C . VAL A 1 206 ? 19.506 47.391 22.979 1.00 27.71 205 VAL A C 1
ATOM 1536 O O . VAL A 1 206 ? 18.641 48.230 22.712 1.00 28.61 205 VAL A O 1
ATOM 1540 N N . ASN A 1 207 ? 20.808 47.621 22.815 1.00 26.98 206 ASN A N 1
ATOM 1541 C CA . ASN A 1 207 ? 21.247 48.945 22.385 1.00 30.12 206 ASN A CA 1
ATOM 1542 C C . ASN A 1 207 ? 21.055 49.195 20.874 1.00 29.81 206 ASN A C 1
ATOM 1543 O O . ASN A 1 207 ? 20.735 48.276 20.126 1.00 30.69 206 ASN A O 1
ATOM 1548 N N . ASP A 1 208 ? 21.207 50.441 20.429 1.00 29.47 207 ASP A N 1
ATOM 1549 C CA . ASP A 1 208 ? 20.986 50.770 19.021 1.00 28.27 207 ASP A CA 1
ATOM 1550 C C . ASP A 1 208 ? 21.853 49.951 18.038 1.00 30.45 207 ASP A C 1
ATOM 1551 O O . ASP A 1 208 ? 21.393 49.561 16.958 1.00 30.99 207 ASP A O 1
ATOM 1556 N N . ALA A 1 209 ? 23.128 49.735 18.387 1.00 27.87 208 ALA A N 1
ATOM 1557 C CA . ALA A 1 209 ? 24.045 48.976 17.545 1.00 30.96 208 ALA A CA 1
ATOM 1558 C C . ALA A 1 209 ? 23.621 47.512 17.398 1.00 29.88 208 ALA A C 1
ATOM 1559 O O . ALA A 1 209 ? 23.687 46.963 16.307 1.00 30.24 208 ALA A O 1
ATOM 1561 N N . ASN A 1 210 ? 23.187 46.901 18.499 1.00 31.01 209 ASN A N 1
ATOM 1562 C CA . ASN A 1 210 ? 22.667 45.540 18.455 1.00 27.42 209 ASN A CA 1
ATOM 1563 C C . ASN A 1 210 ? 21.374 45.449 17.638 1.00 27.89 209 ASN A C 1
ATOM 1564 O O . ASN A 1 210 ? 21.159 44.470 16.914 1.00 26.24 209 ASN A O 1
ATOM 1569 N N . PHE A 1 211 ? 20.532 46.483 17.726 1.00 28.38 210 PHE A N 1
ATOM 1570 C CA . PHE A 1 211 ? 19.282 46.500 16.957 1.00 24.53 210 PHE A CA 1
ATOM 1571 C C . PHE A 1 211 ? 19.616 46.645 15.478 1.00 26.61 210 PHE A C 1
ATOM 1572 O O . PHE A 1 211 ? 18.990 46.027 14.605 1.00 26.43 210 PHE A O 1
ATOM 1580 N N . GLU A 1 212 ? 20.628 47.457 15.175 1.00 25.10 211 GLU A N 1
ATOM 1581 C CA . GLU A 1 212 ? 21.038 47.618 13.800 1.00 30.68 211 GLU A CA 1
ATOM 1582 C C . GLU A 1 212 ? 21.541 46.284 13.236 1.00 29.28 211 GLU A C 1
ATOM 1583 O O . GLU A 1 212 ? 21.272 45.935 12.081 1.00 30.95 211 GLU A O 1
ATOM 1589 N N . ARG A 1 213 ? 22.263 45.533 14.062 1.00 26.20 212 ARG A N 1
ATOM 1590 C CA . ARG A 1 213 ? 22.838 44.278 13.617 1.00 25.88 212 ARG A CA 1
ATOM 1591 C C . ARG A 1 213 ? 21.728 43.236 13.390 1.00 27.89 212 ARG A C 1
ATOM 1592 O O . ARG A 1 213 ? 21.780 42.431 12.439 1.00 27.44 212 ARG A O 1
ATOM 1600 N N . VAL A 1 214 ? 20.711 43.255 14.246 1.00 25.95 213 VAL A N 1
ATOM 1601 C CA . VAL A 1 214 ? 19.569 42.380 14.038 1.00 25.10 213 VAL A CA 1
ATOM 1602 C C . VAL A 1 214 ? 18.851 42.741 12.726 1.00 25.99 213 VAL A C 1
ATOM 1603 O O . VAL A 1 214 ? 18.433 41.863 11.969 1.00 27.63 213 VAL A O 1
ATOM 1607 N N . ARG A 1 215 ? 18.669 44.030 12.462 1.00 26.45 214 ARG A N 1
ATOM 1608 C CA . ARG A 1 215 ? 17.967 44.411 11.242 1.00 30.48 214 ARG A CA 1
ATOM 1609 C C . ARG A 1 215 ? 18.720 43.880 9.999 1.00 30.87 214 ARG A C 1
ATOM 1610 O O . ARG A 1 215 ? 18.114 43.295 9.083 1.00 30.30 214 ARG A O 1
ATOM 1618 N N A MET A 1 216 ? 20.034 44.078 9.982 0.54 30.62 215 MET A N 1
ATOM 1619 N N B MET A 1 216 ? 20.040 44.074 9.976 0.46 30.73 215 MET A N 1
ATOM 1620 C CA A MET A 1 216 ? 20.840 43.664 8.844 0.54 32.63 215 MET A CA 1
ATOM 1621 C CA B MET A 1 216 ? 20.867 43.662 8.841 0.46 32.85 215 MET A CA 1
ATOM 1622 C C A MET A 1 216 ? 20.852 42.145 8.640 0.54 30.88 215 MET A C 1
ATOM 1623 C C B MET A 1 216 ? 20.856 42.142 8.638 0.46 30.88 215 MET A C 1
ATOM 1624 O O A MET A 1 216 ? 20.659 41.668 7.521 0.54 31.22 215 MET A O 1
ATOM 1625 O O B MET A 1 216 ? 20.646 41.660 7.522 0.46 31.19 215 MET A O 1
ATOM 1634 N N . LEU A 1 217 ? 21.059 41.395 9.723 1.00 28.82 216 LEU A N 1
ATOM 1635 C CA . LEU A 1 217 ? 21.107 39.941 9.659 1.00 27.20 216 LEU A CA 1
ATOM 1636 C C . LEU A 1 217 ? 19.742 39.309 9.417 1.00 26.59 216 LEU A C 1
ATOM 1637 O O . LEU A 1 217 ? 19.650 38.297 8.730 1.00 30.25 216 LEU A O 1
ATOM 1642 N N . ALA A 1 218 ? 18.681 39.907 9.948 1.00 27.61 217 ALA A N 1
ATOM 1643 C CA . ALA A 1 218 ? 17.344 39.362 9.688 1.00 27.16 217 ALA A CA 1
ATOM 1644 C C . ALA A 1 218 ? 16.978 39.466 8.190 1.00 29.76 217 ALA A C 1
ATOM 1645 O O . ALA A 1 218 ? 16.354 38.565 7.639 1.00 28.03 217 ALA A O 1
ATOM 1647 N N . ASP A 1 219 ? 17.357 40.563 7.530 1.00 30.81 218 ASP A N 1
ATOM 1648 C CA . ASP A 1 219 ? 17.185 40.663 6.078 1.00 37.89 218 ASP A CA 1
ATOM 1649 C C . ASP A 1 219 ? 18.126 39.704 5.341 1.00 35.10 218 ASP A C 1
ATOM 1650 O O . ASP A 1 219 ? 17.684 38.937 4.491 1.00 34.66 218 ASP A O 1
ATOM 1655 N N . GLN A 1 220 ? 19.408 39.710 5.697 1.00 32.66 219 GLN A N 1
ATOM 1656 C CA . GLN A 1 220 ? 20.395 38.820 5.069 1.00 36.05 219 GLN A CA 1
ATOM 1657 C C . GLN A 1 220 ? 20.067 37.324 5.163 1.00 37.15 219 GLN A C 1
ATOM 1658 O O . GLN A 1 220 ? 20.261 36.567 4.204 1.00 36.52 219 GLN A O 1
ATOM 1664 N N . LEU A 1 221 ? 19.618 36.881 6.335 1.00 31.78 220 LEU A N 1
ATOM 1665 C CA . LEU A 1 221 ? 19.414 35.446 6.556 1.00 32.91 220 LEU A CA 1
ATOM 1666 C C . LEU A 1 221 ? 17.952 35.062 6.425 1.00 31.22 220 LEU A C 1
ATOM 1667 O O . LEU A 1 221 ? 17.595 33.879 6.568 1.00 31.51 220 LEU A O 1
ATOM 1672 N N . ASP A 1 222 ? 17.103 36.056 6.168 1.00 32.11 221 ASP A N 1
ATOM 1673 C CA . ASP A 1 222 ? 15.665 35.834 6.002 1.00 31.74 221 ASP A CA 1
ATOM 1674 C C . ASP A 1 222 ? 15.020 35.206 7.260 1.00 30.70 221 ASP A C 1
ATOM 1675 O O . ASP A 1 222 ? 14.536 34.050 7.246 1.00 32.24 221 ASP A O 1
ATOM 1680 N N . MET A 1 223 ? 15.054 35.992 8.342 1.00 26.55 222 MET A N 1
ATOM 1681 C CA . MET A 1 223 ? 14.513 35.584 9.643 1.00 23.64 222 MET A CA 1
ATOM 1682 C C . MET A 1 223 ? 13.525 36.635 10.207 1.00 28.43 222 MET A C 1
ATOM 1683 O O . MET A 1 223 ? 13.686 37.836 10.029 1.00 28.79 222 MET A O 1
ATOM 1688 N N . PRO A 1 224 ? 12.478 36.188 10.916 1.00 25.40 223 PRO A N 1
ATOM 1689 C CA . PRO A 1 224 ? 11.632 37.143 11.640 1.00 23.32 223 PRO A CA 1
ATOM 1690 C C . PRO A 1 224 ? 12.358 37.746 12.851 1.00 21.17 223 PRO A C 1
ATOM 1691 O O . PRO A 1 224 ? 13.427 37.234 13.221 1.00 22.31 223 PRO A O 1
ATOM 1695 N N . VAL A 1 225 ? 11.807 38.822 13.418 1.00 23.29 224 VAL A N 1
ATOM 1696 C CA . VAL A 1 225 ? 12.347 39.478 14.610 1.00 24.39 224 VAL A CA 1
ATOM 1697 C C . VAL A 1 225 ? 11.289 39.420 15.718 1.00 21.24 224 VAL A C 1
ATOM 1698 O O . VAL A 1 225 ? 10.245 40.007 15.589 1.00 23.24 224 VAL A O 1
ATOM 1702 N N . HIS A 1 226 ? 11.576 38.709 16.816 1.00 18.69 225 HIS A N 1
ATOM 1703 C CA . HIS A 1 226 ? 10.594 38.445 17.893 1.00 20.95 225 HIS A CA 1
ATOM 1704 C C . HIS A 1 226 ? 10.933 39.322 19.105 1.00 20.42 225 HIS A C 1
ATOM 1705 O O . HIS A 1 226 ? 11.937 39.062 19.775 1.00 19.60 225 HIS A O 1
ATOM 1712 N N . LEU A 1 227 ? 10.110 40.337 19.395 1.00 18.14 226 LEU A N 1
ATOM 1713 C CA . LEU A 1 227 ? 10.495 41.394 20.337 1.00 19.40 226 LEU A CA 1
ATOM 1714 C C . LEU A 1 227 ? 9.396 41.767 21.328 1.00 17.73 226 LEU A C 1
ATOM 1715 O O . LEU A 1 227 ? 8.305 42.210 20.926 1.00 19.92 226 LEU A O 1
ATOM 1720 N N . HIS A 1 228 ? 9.671 41.638 22.625 1.00 19.45 227 HIS A N 1
ATOM 1721 C CA . HIS A 1 228 ? 8.787 42.265 23.619 1.00 18.51 227 HIS A CA 1
ATOM 1722 C C . HIS A 1 228 ? 8.706 43.766 23.377 1.00 19.49 227 HIS A C 1
ATOM 1723 O O . HIS A 1 228 ? 9.740 44.449 23.467 1.00 20.75 227 HIS A O 1
ATOM 1730 N N . THR A 1 229 ? 7.511 44.294 23.119 1.00 20.01 228 THR A N 1
ATOM 1731 C CA . THR A 1 229 ? 7.384 45.706 22.710 1.00 20.59 228 THR A CA 1
ATOM 1732 C C . THR A 1 229 ? 6.238 46.427 23.427 1.00 23.29 228 THR A C 1
ATOM 1733 O O . THR A 1 229 ? 5.076 45.999 23.353 1.00 19.89 228 THR A O 1
ATOM 1737 N N . HIS A 1 230 ? 6.523 47.556 24.094 1.00 23.46 229 HIS A N 1
ATOM 1738 C CA . HIS A 1 230 ? 5.457 48.341 24.736 1.00 23.29 229 HIS A CA 1
ATOM 1739 C C . HIS A 1 230 ? 4.632 47.520 25.751 1.00 25.73 229 HIS A C 1
ATOM 1740 O O . HIS A 1 230 ? 3.392 47.636 25.855 1.00 24.93 229 HIS A O 1
ATOM 1747 N N . GLU A 1 231 ? 5.343 46.702 26.513 1.00 21.86 230 GLU A N 1
ATOM 1748 C CA . GLU A 1 231 ? 4.708 45.849 27.483 1.00 21.18 230 GLU A CA 1
ATOM 1749 C C . GLU A 1 231 ? 4.212 46.631 28.711 1.00 20.54 230 GLU A C 1
ATOM 1750 O O . GLU A 1 231 ? 3.216 46.282 29.343 1.00 22.63 230 GLU A O 1
ATOM 1756 N N . THR A 1 232 ? 4.910 47.727 29.062 1.00 22.50 231 THR A N 1
ATOM 1757 C CA . THR A 1 232 ? 4.553 48.428 30.287 1.00 21.87 231 THR A CA 1
ATOM 1758 C C . THR A 1 232 ? 4.634 49.944 30.103 1.00 24.09 231 THR A C 1
ATOM 1759 O O . THR A 1 232 ? 5.363 50.413 29.217 1.00 23.92 231 THR A O 1
ATOM 1763 N N . ALA A 1 233 ? 3.839 50.662 30.892 1.00 24.65 232 ALA A N 1
ATOM 1764 C CA . ALA A 1 233 ? 3.947 52.108 31.035 1.00 25.91 232 ALA A CA 1
ATOM 1765 C C . ALA A 1 233 ? 5.378 52.533 31.336 1.00 29.60 232 ALA A C 1
ATOM 1766 O O . ALA A 1 233 ? 5.859 53.524 30.754 1.00 28.10 232 ALA A O 1
ATOM 1768 N N . GLN A 1 234 ? 6.041 51.823 32.251 1.00 27.06 233 GLN A N 1
ATOM 1769 C CA . GLN A 1 234 ? 7.378 52.242 32.696 1.00 30.26 233 GLN A CA 1
ATOM 1770 C C . GLN A 1 234 ? 8.398 52.114 31.563 1.00 30.86 233 GLN A C 1
ATOM 1771 O O . GLN A 1 234 ? 9.311 52.934 31.459 1.00 26.87 233 GLN A O 1
ATOM 1777 N N . GLU A 1 235 ? 8.247 51.091 30.713 1.00 26.08 234 GLU A N 1
ATOM 1778 C CA . GLU A 1 235 ? 9.063 50.942 29.496 1.00 27.73 234 GLU A CA 1
ATOM 1779 C C . GLU A 1 235 ? 8.936 52.150 28.545 1.00 30.02 234 GLU A C 1
ATOM 1780 O O . GLU A 1 235 ? 9.939 52.682 28.023 1.00 30.65 234 GLU A O 1
ATOM 1786 N N . VAL A 1 236 ? 7.700 52.566 28.295 1.00 24.52 235 VAL A N 1
ATOM 1787 C CA . VAL A 1 236 ? 7.479 53.721 27.441 1.00 28.59 235 VAL A CA 1
ATOM 1788 C C . VAL A 1 236 ? 8.088 54.989 28.065 1.00 30.42 235 VAL A C 1
ATOM 1789 O O . VAL A 1 236 ? 8.781 55.768 27.385 1.00 30.53 235 VAL A O 1
ATOM 1793 N N . ALA A 1 237 ? 7.903 55.174 29.366 1.00 28.37 236 ALA A N 1
ATOM 1794 C CA . ALA A 1 237 ? 8.418 56.390 30.021 1.00 31.92 236 ALA A CA 1
ATOM 1795 C C . ALA A 1 237 ? 9.956 56.398 30.068 1.00 35.02 236 ALA A C 1
ATOM 1796 O O . ALA A 1 237 ? 10.608 57.444 29.800 1.00 33.90 236 ALA A O 1
ATOM 1798 N N . ASP A 1 238 ? 10.546 55.247 30.406 1.00 31.39 237 ASP A N 1
ATOM 1799 C CA . ASP A 1 238 ? 11.998 55.160 30.499 1.00 29.31 237 ASP A CA 1
ATOM 1800 C C . ASP A 1 238 ? 12.611 55.460 29.122 1.00 32.00 237 ASP A C 1
ATOM 1801 O O . ASP A 1 238 ? 13.703 56.053 29.010 1.00 30.71 237 ASP A O 1
ATOM 1806 N N . SER A 1 239 ? 11.924 55.004 28.074 1.00 27.72 238 SER A N 1
ATOM 1807 C CA . SER A 1 239 ? 12.355 55.258 26.696 1.00 27.14 238 SER A CA 1
ATOM 1808 C C . SER A 1 239 ? 12.353 56.747 26.356 1.00 29.04 238 SER A C 1
ATOM 1809 O O . SER A 1 239 ? 13.283 57.253 25.706 1.00 33.58 238 SER A O 1
ATOM 1812 N N . VAL A 1 240 ? 11.275 57.427 26.720 1.00 29.48 239 VAL A N 1
ATOM 1813 C CA . VAL A 1 240 ? 11.212 58.887 26.569 1.00 30.65 239 VAL A CA 1
ATOM 1814 C C . VAL A 1 240 ? 12.356 59.578 27.304 1.00 33.38 239 VAL A C 1
ATOM 1815 O O . VAL A 1 240 ? 12.955 60.567 26.791 1.00 33.06 239 VAL A O 1
ATOM 1819 N N . ALA A 1 241 ? 12.709 59.077 28.489 1.00 32.45 240 ALA A N 1
ATOM 1820 C CA . ALA A 1 241 ? 13.798 59.703 29.255 1.00 34.90 240 ALA A CA 1
ATOM 1821 C C . ALA A 1 241 ? 15.148 59.526 28.571 1.00 34.94 240 ALA A C 1
ATOM 1822 O O . ALA A 1 241 ? 15.987 60.459 28.523 1.00 36.63 240 ALA A O 1
ATOM 1824 N N . GLN A 1 242 ? 15.366 58.330 28.026 1.00 33.29 241 GLN A N 1
ATOM 1825 C CA . GLN A 1 242 ? 16.670 57.948 27.496 1.00 34.16 241 GLN A CA 1
ATOM 1826 C C . GLN A 1 242 ? 16.879 58.349 26.040 1.00 30.36 241 GLN A C 1
ATOM 1827 O O . GLN A 1 242 ? 17.988 58.724 25.653 1.00 41.05 241 GLN A O 1
ATOM 1833 N N . TYR A 1 243 ? 15.815 58.308 25.246 1.00 31.55 242 TYR A N 1
ATOM 1834 C CA . TYR A 1 243 ? 15.924 58.426 23.796 1.00 33.58 242 TYR A CA 1
ATOM 1835 C C . TYR A 1 243 ? 15.091 59.570 23.249 1.00 35.86 242 TYR A C 1
ATOM 1836 O O . TYR A 1 243 ? 15.196 59.903 22.067 1.00 41.60 242 TYR A O 1
ATOM 1845 N N . GLY A 1 244 ? 14.265 60.174 24.100 1.00 37.34 243 GLY A N 1
ATOM 1846 C CA . GLY A 1 244 ? 13.415 61.279 23.698 1.00 39.42 243 GLY A CA 1
ATOM 1847 C C . GLY A 1 244 ? 12.201 60.883 22.890 1.00 36.05 243 GLY A C 1
ATOM 1848 O O . GLY A 1 244 ? 11.480 61.739 22.398 1.00 36.44 243 GLY A O 1
ATOM 1849 N N . GLN A 1 245 ? 11.928 59.571 22.837 1.00 35.41 244 GLN A N 1
ATOM 1850 C CA . GLN A 1 245 ? 11.011 58.958 21.874 1.00 35.79 244 GLN A CA 1
ATOM 1851 C C . GLN A 1 245 ? 10.311 57.740 22.520 1.00 29.04 244 GLN A C 1
ATOM 1852 O O . GLN A 1 245 ? 10.944 57.039 23.298 1.00 30.34 244 GLN A O 1
ATOM 1858 N N . ARG A 1 246 ? 9.056 57.469 22.172 1.00 30.16 245 ARG A N 1
ATOM 1859 C CA . ARG A 1 246 ? 8.414 56.195 22.541 1.00 31.60 245 ARG A CA 1
ATOM 1860 C C . ARG A 1 246 ? 9.210 55.055 21.893 1.00 30.31 245 ARG A C 1
ATOM 1861 O O . ARG A 1 246 ? 9.854 55.253 20.862 1.00 29.87 245 ARG A O 1
ATOM 1869 N N . PRO A 1 247 ? 9.142 53.825 22.461 1.00 28.50 246 PRO A N 1
ATOM 1870 C CA . PRO A 1 247 ? 9.969 52.763 21.870 1.00 27.79 246 PRO A CA 1
ATOM 1871 C C . PRO A 1 247 ? 9.602 52.456 20.412 1.00 24.05 246 PRO A C 1
ATOM 1872 O O . PRO A 1 247 ? 10.509 52.233 19.622 1.00 25.64 246 PRO A O 1
ATOM 1876 N N . LEU A 1 248 ? 8.319 52.446 20.058 1.00 27.42 247 LEU A N 1
ATOM 1877 C CA . LEU A 1 248 ? 7.972 52.154 18.668 1.00 26.95 247 LEU A CA 1
ATOM 1878 C C . LEU A 1 248 ? 8.574 53.201 17.712 1.00 31.29 247 LEU A C 1
ATOM 1879 O O . LEU A 1 248 ? 9.001 52.864 16.607 1.00 30.25 247 LEU A O 1
ATOM 1884 N N . ALA A 1 249 ? 8.627 54.460 18.146 1.00 31.10 248 ALA A N 1
ATOM 1885 C CA . ALA A 1 249 ? 9.260 55.515 17.344 1.00 32.58 248 ALA A CA 1
ATOM 1886 C C . ALA A 1 249 ? 10.755 55.254 17.134 1.00 33.34 248 ALA A C 1
ATOM 1887 O O . ALA A 1 249 ? 11.284 55.392 16.015 1.00 32.54 248 ALA A O 1
ATOM 1889 N N . ARG A 1 250 ? 11.447 54.886 18.213 1.00 31.59 249 ARG A N 1
ATOM 1890 C CA . ARG A 1 250 ? 12.854 54.496 18.117 1.00 31.43 249 ARG A CA 1
ATOM 1891 C C . ARG A 1 250 ? 13.091 53.259 17.240 1.00 33.03 249 ARG A C 1
ATOM 1892 O O . ARG A 1 250 ? 14.006 53.237 16.425 1.00 32.91 249 ARG A O 1
ATOM 1900 N N . LEU A 1 251 ? 12.285 52.212 17.412 1.00 30.20 250 LEU A N 1
ATOM 1901 C CA . LEU A 1 251 ? 12.424 51.030 16.569 1.00 28.62 250 LEU A CA 1
ATOM 1902 C C . LEU A 1 251 ? 12.135 51.351 15.104 1.00 26.31 250 LEU A C 1
ATOM 1903 O O . LEU A 1 251 ? 12.757 50.787 14.204 1.00 28.57 250 LEU A O 1
ATOM 1908 N N . ASP A 1 252 ? 11.197 52.269 14.876 1.00 29.90 251 ASP A N 1
ATOM 1909 C CA . ASP A 1 252 ? 10.868 52.716 13.519 1.00 31.01 251 ASP A CA 1
ATOM 1910 C C . ASP A 1 252 ? 12.092 53.391 12.872 1.00 33.28 251 ASP A C 1
ATOM 1911 O O . ASP A 1 252 ? 12.445 53.088 11.741 1.00 32.84 251 ASP A O 1
ATOM 1916 N N . ARG A 1 253 ? 12.749 54.281 13.610 1.00 31.99 252 ARG A N 1
ATOM 1917 C CA . ARG A 1 253 ? 13.937 54.940 13.093 1.00 36.76 252 ARG A CA 1
ATOM 1918 C C . ARG A 1 253 ? 15.098 53.942 12.925 1.00 37.51 252 ARG A C 1
ATOM 1919 O O . ARG A 1 253 ? 15.925 54.099 12.034 1.00 38.74 252 ARG A O 1
ATOM 1927 N N . LEU A 1 254 ? 15.143 52.894 13.754 1.00 33.98 253 LEU A N 1
ATOM 1928 C CA . LEU A 1 254 ? 16.163 51.856 13.619 1.00 32.95 253 LEU A CA 1
ATOM 1929 C C . LEU A 1 254 ? 15.877 50.892 12.456 1.00 34.12 253 LEU A C 1
ATOM 1930 O O . LEU A 1 254 ? 16.723 50.068 12.107 1.00 36.18 253 LEU A O 1
ATOM 1935 N N . GLY A 1 255 ? 14.691 51.008 11.861 1.00 33.86 254 GLY A N 1
ATOM 1936 C CA . GLY A 1 255 ? 14.297 50.165 10.745 1.00 33.44 254 GLY A CA 1
ATOM 1937 C C . GLY A 1 255 ? 13.744 48.802 11.131 1.00 32.93 254 GLY A C 1
ATOM 1938 O O . GLY A 1 255 ? 13.825 47.849 10.356 1.00 34.52 254 GLY A O 1
ATOM 1939 N N A LEU A 1 256 ? 13.173 48.701 12.326 0.44 33.79 255 LEU A N 1
ATOM 1940 N N B LEU A 1 256 ? 13.180 48.701 12.329 0.56 33.90 255 LEU A N 1
ATOM 1941 C CA A LEU A 1 256 ? 12.677 47.404 12.794 0.44 31.77 255 LEU A CA 1
ATOM 1942 C CA B LEU A 1 256 ? 12.677 47.406 12.799 0.56 31.53 255 LEU A CA 1
ATOM 1943 C C A LEU A 1 256 ? 11.172 47.205 12.741 0.44 32.17 255 LEU A C 1
ATOM 1944 C C B LEU A 1 256 ? 11.173 47.209 12.747 0.56 32.36 255 LEU A C 1
ATOM 1945 O O A LEU A 1 256 ? 10.682 46.118 13.064 0.44 29.55 255 LEU A O 1
ATOM 1946 O O B LEU A 1 256 ? 10.684 46.122 13.076 0.56 29.39 255 LEU A O 1
ATOM 1955 N N . VAL A 1 257 ? 10.440 48.232 12.330 1.00 32.82 256 VAL A N 1
ATOM 1956 C CA . VAL A 1 257 ? 8.996 48.115 12.198 1.00 32.21 256 VAL A CA 1
ATOM 1957 C C . VAL A 1 257 ? 8.630 47.780 10.740 1.00 36.34 256 VAL A C 1
ATOM 1958 O O . VAL A 1 257 ? 8.592 48.663 9.882 1.00 37.81 256 VAL A O 1
ATOM 1962 N N . ASN A 1 258 ? 8.358 46.505 10.460 1.00 33.86 257 ASN A N 1
ATOM 1963 C CA . ASN A 1 258 ? 8.196 46.045 9.077 1.00 34.45 257 ASN A CA 1
ATOM 1964 C C . ASN A 1 258 ? 7.530 44.665 9.068 1.00 33.97 257 ASN A C 1
ATOM 1965 O O . ASN A 1 258 ? 7.098 44.205 10.116 1.00 31.34 257 ASN A O 1
ATOM 1970 N N . ASP A 1 259 ? 7.474 44.001 7.909 1.00 37.97 258 ASP A N 1
ATOM 1971 C CA . ASP A 1 259 ? 6.805 42.693 7.831 1.00 37.63 258 ASP A CA 1
ATOM 1972 C C . ASP A 1 259 ? 7.617 41.516 8.387 1.00 36.45 258 ASP A C 1
ATOM 1973 O O . ASP A 1 259 ? 7.258 40.353 8.155 1.00 39.04 258 ASP A O 1
ATOM 1978 N N . ARG A 1 260 ? 8.692 41.818 9.113 1.00 32.75 259 ARG A N 1
ATOM 1979 C CA . ARG A 1 260 ? 9.430 40.791 9.857 1.00 27.61 259 ARG A CA 1
ATOM 1980 C C . ARG A 1 260 ? 9.160 40.843 11.364 1.00 27.86 259 ARG A C 1
ATOM 1981 O O . ARG A 1 260 ? 9.566 39.935 12.087 1.00 25.24 259 ARG A O 1
ATOM 1989 N N . LEU A 1 261 ? 8.527 41.903 11.841 1.00 25.27 260 LEU A N 1
ATOM 1990 C CA . LEU A 1 261 ? 8.415 42.147 13.284 1.00 26.64 260 LEU A CA 1
ATOM 1991 C C . LEU A 1 261 ? 7.254 41.416 13.919 1.00 25.01 260 LEU A C 1
ATOM 1992 O O . LEU A 1 261 ? 6.107 41.600 13.526 1.00 25.42 260 LEU A O 1
ATOM 1997 N N . ILE A 1 262 ? 7.564 40.625 14.937 1.00 19.72 261 ILE A N 1
ATOM 1998 C CA . ILE A 1 262 ? 6.549 40.042 15.804 1.00 23.42 261 ILE A CA 1
ATOM 1999 C C . ILE A 1 262 ? 6.601 40.804 17.122 1.00 19.90 261 ILE A C 1
ATOM 2000 O O . ILE A 1 262 ? 7.542 40.619 17.911 1.00 20.40 261 ILE A O 1
ATOM 2005 N N . ALA A 1 263 ? 5.623 41.682 17.364 1.00 18.09 262 ALA A N 1
ATOM 2006 C CA . ALA A 1 263 ? 5.659 42.571 18.512 1.00 19.29 262 ALA A CA 1
ATOM 2007 C C . ALA A 1 263 ? 4.816 41.996 19.632 1.00 20.15 262 ALA A C 1
ATOM 2008 O O . ALA A 1 263 ? 3.592 41.902 19.520 1.00 20.68 262 ALA A O 1
ATOM 2010 N N . VAL A 1 264 ? 5.465 41.653 20.729 1.00 19.58 263 VAL A N 1
ATOM 2011 C CA . VAL A 1 264 ? 4.759 40.954 21.815 1.00 17.39 263 VAL A CA 1
ATOM 2012 C C . VAL A 1 264 ? 4.286 41.901 22.913 1.00 20.39 263 VAL A C 1
ATOM 2013 O O . VAL A 1 264 ? 5.002 42.836 23.317 1.00 19.37 263 VAL A O 1
ATOM 2017 N N . HIS A 1 265 ? 3.046 41.707 23.343 1.00 17.04 264 HIS A N 1
ATOM 2018 C CA . HIS A 1 265 ? 2.413 42.410 24.479 1.00 16.10 264 HIS A CA 1
ATOM 2019 C C . HIS A 1 265 ? 1.657 43.639 24.040 1.00 19.52 264 HIS A C 1
ATOM 2020 O O . HIS A 1 265 ? 0.435 43.661 23.999 1.00 20.38 264 HIS A O 1
ATOM 2027 N N . MET A 1 266 ? 2.418 44.671 23.723 1.00 20.17 265 MET A N 1
ATOM 2028 C CA . MET A 1 266 ? 1.847 45.849 23.078 1.00 23.63 265 MET A CA 1
ATOM 2029 C C . MET A 1 266 ? 0.635 46.378 23.864 1.00 19.71 265 MET A C 1
ATOM 2030 O O . MET A 1 266 ? -0.430 46.627 23.262 1.00 24.32 265 MET A O 1
ATOM 2035 N N . THR A 1 267 ? 0.777 46.545 25.189 1.00 18.00 266 THR A N 1
ATOM 2036 C CA . THR A 1 267 ? -0.296 47.047 26.063 1.00 17.99 266 THR A CA 1
ATOM 2037 C C . THR A 1 267 ? -0.425 48.558 26.040 1.00 22.36 266 THR A C 1
ATOM 2038 O O . THR A 1 267 ? -1.510 49.109 26.236 1.00 23.52 266 THR A O 1
ATOM 2042 N N . GLN A 1 268 ? 0.700 49.223 25.838 1.00 23.68 267 GLN A N 1
ATOM 2043 C CA . GLN A 1 268 ? 0.736 50.683 25.829 1.00 25.35 267 GLN A CA 1
ATOM 2044 C C . GLN A 1 268 ? 0.762 51.163 24.363 1.00 27.68 267 GLN A C 1
ATOM 2045 O O . GLN A 1 268 ? 1.849 51.194 23.771 1.00 33.93 267 GLN A O 1
ATOM 2051 N N . LEU A 1 269 ? -0.387 51.536 23.772 1.00 28.26 268 LEU A N 1
ATOM 2052 C CA . LEU A 1 269 ? -0.472 51.835 22.304 1.00 25.54 268 LEU A CA 1
ATOM 2053 C C . LEU A 1 269 ? -1.346 53.044 21.823 1.00 31.12 268 LEU A C 1
ATOM 2054 O O . LEU A 1 269 ? -2.405 53.271 22.380 1.00 30.41 268 LEU A O 1
ATOM 2059 N N . THR A 1 270 ? -0.931 53.726 20.742 1.00 33.02 269 THR A N 1
ATOM 2060 C CA . THR A 1 270 ? -1.780 54.732 20.065 1.00 31.62 269 THR A CA 1
ATOM 2061 C C . THR A 1 270 ? -2.399 54.261 18.744 1.00 35.27 269 THR A C 1
ATOM 2062 O O . THR A 1 270 ? -1.981 53.223 18.187 1.00 36.26 269 THR A O 1
ATOM 2066 N N . GLU A 1 271 ? -3.302 55.081 18.171 1.00 35.12 270 GLU A N 1
ATOM 2067 C CA . GLU A 1 271 ? -3.923 54.741 16.872 1.00 36.19 270 GLU A CA 1
ATOM 2068 C C . GLU A 1 271 ? -2.937 54.773 15.712 1.00 40.56 270 GLU A C 1
ATOM 2069 O O . GLU A 1 271 ? -2.883 53.833 14.896 1.00 42.59 270 GLU A O 1
ATOM 2075 N N . ALA A 1 272 ? -2.163 55.860 15.641 1.00 39.76 271 ALA A N 1
ATOM 2076 C CA . ALA A 1 272 ? -1.014 55.965 14.751 1.00 42.67 271 ALA A CA 1
ATOM 2077 C C . ALA A 1 272 ? -0.245 54.657 14.715 1.00 39.39 271 ALA A C 1
ATOM 2078 O O . ALA A 1 272 ? 0.032 54.088 13.642 1.00 40.28 271 ALA A O 1
ATOM 2080 N N . GLU A 1 273 ? 0.076 54.158 15.898 1.00 40.81 272 GLU A N 1
ATOM 2081 C CA . GLU A 1 273 ? 0.824 52.905 16.015 1.00 41.20 272 GLU A CA 1
ATOM 2082 C C . GLU A 1 273 ? 0.090 51.695 15.432 1.00 32.99 272 GLU A C 1
ATOM 2083 O O . GLU A 1 273 ? 0.722 50.873 14.708 1.00 32.82 272 GLU A O 1
ATOM 2089 N N . ILE A 1 274 ? -1.226 51.650 15.632 1.00 32.52 273 ILE A N 1
ATOM 2090 C CA . ILE A 1 274 ? -2.050 50.585 15.072 1.00 30.42 273 ILE A CA 1
ATOM 2091 C C . ILE A 1 274 ? -1.973 50.541 13.566 1.00 32.40 273 ILE A C 1
ATOM 2092 O O . ILE A 1 274 ? -1.630 49.498 12.973 1.00 35.45 273 ILE A O 1
ATOM 2097 N N . HIS A 1 275 ? -2.243 51.683 12.946 1.00 38.34 274 HIS A N 1
ATOM 2098 C CA . HIS A 1 275 ? -2.134 51.823 11.495 1.00 39.23 274 HIS A CA 1
ATOM 2099 C C . HIS A 1 275 ? -0.696 51.686 11.000 1.00 37.53 274 HIS A C 1
ATOM 2100 O O . HIS A 1 275 ? -0.460 51.115 9.912 1.00 35.60 274 HIS A O 1
ATOM 2107 N N . LEU A 1 276 ? 0.264 52.115 11.822 1.00 36.60 275 LEU A N 1
ATOM 2108 C CA . LEU A 1 276 ? 1.665 51.822 11.530 1.00 37.32 275 LEU A CA 1
ATOM 2109 C C . LEU A 1 276 ? 1.886 50.327 11.336 1.00 35.19 275 LEU A C 1
ATOM 2110 O O . LEU A 1 276 ? 2.507 49.889 10.321 1.00 33.64 275 LEU A O 1
ATOM 2115 N N . CYS A 1 277 ? 1.368 49.538 12.287 1.00 38.80 276 CYS A N 1
ATOM 2116 C CA . CYS A 1 277 ? 1.538 48.089 12.270 1.00 32.89 276 CYS A CA 1
ATOM 2117 C C . CYS A 1 277 ? 0.835 47.514 11.053 1.00 30.32 276 CYS A C 1
ATOM 2118 O O . CYS A 1 277 ? 1.434 46.715 10.300 1.00 36.97 276 CYS A O 1
ATOM 2121 N N . ALA A 1 278 ? -0.400 47.950 10.823 1.00 33.46 277 ALA A N 1
ATOM 2122 C CA . ALA A 1 278 ? -1.151 47.533 9.639 1.00 36.99 277 ALA A CA 1
ATOM 2123 C C . ALA A 1 278 ? -0.404 47.814 8.312 1.00 42.09 277 ALA A C 1
ATOM 2124 O O . ALA A 1 278 ? -0.236 46.906 7.477 1.00 40.92 277 ALA A O 1
ATOM 2126 N N . GLU A 1 279 ? 0.080 49.040 8.134 1.00 45.52 278 GLU A N 1
ATOM 2127 C CA . GLU A 1 279 ? 0.775 49.416 6.891 1.00 46.78 278 GLU A CA 1
ATOM 2128 C C . GLU A 1 279 ? 2.066 48.635 6.620 1.00 44.65 278 GLU A C 1
ATOM 2129 O O . GLU A 1 279 ? 2.401 48.348 5.457 1.00 44.97 278 GLU A O 1
ATOM 2135 N N . ARG A 1 280 ? 2.780 48.279 7.687 1.00 39.66 279 ARG A N 1
ATOM 2136 C CA . ARG A 1 280 ? 4.099 47.666 7.569 1.00 38.70 279 ARG A CA 1
ATOM 2137 C C . ARG A 1 280 ? 4.111 46.154 7.678 1.00 36.96 279 ARG A C 1
ATOM 2138 O O . ARG A 1 280 ? 5.171 45.538 7.497 1.00 38.01 279 ARG A O 1
ATOM 2146 N N . GLY A 1 281 ? 2.957 45.562 7.979 1.00 37.52 280 GLY A N 1
ATOM 2147 C CA . GLY A 1 281 ? 2.849 44.116 8.056 1.00 35.20 280 GLY A CA 1
ATOM 2148 C C . GLY A 1 281 ? 3.326 43.533 9.380 1.00 30.76 280 GLY A C 1
ATOM 2149 O O . GLY A 1 281 ? 3.841 42.406 9.420 1.00 31.39 280 GLY A O 1
ATOM 2150 N N . VAL A 1 282 ? 3.204 44.314 10.446 1.00 26.62 281 VAL A N 1
ATOM 2151 C CA . VAL A 1 282 ? 3.676 43.858 11.745 1.00 30.00 281 VAL A CA 1
ATOM 2152 C C . VAL A 1 282 ? 2.640 42.922 12.343 1.00 26.82 281 VAL A C 1
ATOM 2153 O O . VAL A 1 282 ? 1.421 43.171 12.203 1.00 24.88 281 VAL A O 1
ATOM 2157 N N . SER A 1 283 ? 3.106 41.843 12.996 1.00 23.34 282 SER A N 1
ATOM 2158 C CA . SER A 1 283 ? 2.181 41.027 13.807 1.00 23.85 282 SER A CA 1
ATOM 2159 C C . SER A 1 283 ? 2.266 41.396 15.285 1.00 23.01 282 SER A C 1
ATOM 2160 O O . SER A 1 283 ? 3.339 41.681 15.812 1.00 22.76 282 SER A O 1
ATOM 2163 N N . VAL A 1 284 ? 1.124 41.389 15.961 1.00 21.06 283 VAL A N 1
ATOM 2164 C CA . VAL A 1 284 ? 1.085 41.606 17.407 1.00 18.47 283 VAL A CA 1
ATOM 2165 C C . VAL A 1 284 ? 0.714 40.270 18.062 1.00 21.33 283 VAL A C 1
ATOM 2166 O O . VAL A 1 284 ? -0.276 39.626 17.665 1.00 21.75 283 VAL A O 1
ATOM 2170 N N . VAL A 1 285 ? 1.504 39.866 19.047 1.00 15.14 284 VAL A N 1
ATOM 2171 C CA . VAL A 1 285 ? 1.094 38.728 19.911 1.00 14.64 284 VAL A CA 1
ATOM 2172 C C . VAL A 1 285 ? 0.521 39.233 21.235 1.00 17.34 284 VAL A C 1
ATOM 2173 O O . VAL A 1 285 ? 1.195 39.898 22.041 1.00 17.17 284 VAL A O 1
ATOM 2177 N N . HIS A 1 286 ? -0.737 38.856 21.483 1.00 16.30 285 HIS A N 1
ATOM 2178 C CA . HIS A 1 286 ? -1.470 39.209 22.683 1.00 15.88 285 HIS A CA 1
ATOM 2179 C C . HIS A 1 286 ? -1.348 38.097 23.721 1.00 16.45 285 HIS A C 1
ATOM 2180 O O . HIS A 1 286 ? -1.662 36.942 23.435 1.00 17.25 285 HIS A O 1
ATOM 2187 N N . CYS A 1 287 ? -0.875 38.467 24.904 1.00 17.40 286 CYS A N 1
ATOM 2188 C CA . CYS A 1 287 ? -0.681 37.578 26.058 1.00 13.28 286 CYS A CA 1
ATOM 2189 C C . CYS A 1 287 ? -1.510 38.138 27.233 1.00 14.35 286 CYS A C 1
ATOM 2190 O O . CYS A 1 287 ? -0.981 38.701 28.210 1.00 15.58 286 CYS A O 1
ATOM 2193 N N . PRO A 1 288 ? -2.834 37.988 27.164 1.00 16.92 287 PRO A N 1
ATOM 2194 C CA . PRO A 1 288 ? -3.673 38.680 28.148 1.00 16.70 287 PRO A CA 1
ATOM 2195 C C . PRO A 1 288 ? -3.469 38.233 29.599 1.00 14.84 287 PRO A C 1
ATOM 2196 O O . PRO A 1 288 ? -3.520 39.026 30.530 1.00 16.34 287 PRO A O 1
ATOM 2200 N N . GLU A 1 289 ? -3.318 36.915 29.836 1.00 13.98 288 GLU A N 1
ATOM 2201 C CA . GLU A 1 289 ? -3.252 36.485 31.221 1.00 13.11 288 GLU A CA 1
ATOM 2202 C C . GLU A 1 289 ? -1.992 37.000 31.914 1.00 13.06 288 GLU A C 1
ATOM 2203 O O . GLU A 1 289 ? -2.073 37.420 33.110 1.00 15.38 288 GLU A O 1
ATOM 2209 N N . SER A 1 290 ? -0.852 36.944 31.216 1.00 14.18 289 SER A N 1
ATOM 2210 C CA . SER A 1 290 ? 0.387 37.486 31.754 1.00 14.75 289 SER A CA 1
ATOM 2211 C C . SER A 1 290 ? 0.237 38.990 31.989 1.00 17.11 289 SER A C 1
ATOM 2212 O O . SER A 1 290 ? 0.656 39.487 33.049 1.00 17.97 289 SER A O 1
ATOM 2215 N N . ASN A 1 291 ? -0.357 39.688 31.010 1.00 15.40 290 ASN A N 1
ATOM 2216 C CA . ASN A 1 291 ? -0.522 41.151 31.123 1.00 17.40 290 ASN A CA 1
ATOM 2217 C C . ASN A 1 291 ? -1.385 41.488 32.366 1.00 21.17 290 ASN A C 1
ATOM 2218 O O . ASN A 1 291 ? -1.118 42.460 33.112 1.00 19.17 290 ASN A O 1
ATOM 2223 N N . LEU A 1 292 ? -2.469 40.731 32.586 1.00 16.39 291 LEU A N 1
ATOM 2224 C CA . LEU A 1 292 ? -3.317 41.049 33.697 1.00 14.08 291 LEU A CA 1
ATOM 2225 C C . LEU A 1 292 ? -2.583 40.731 34.996 1.00 18.30 291 LEU A C 1
ATOM 2226 O O . LEU A 1 292 ? -2.579 41.532 35.935 1.00 19.56 291 LEU A O 1
ATOM 2231 N N . LYS A 1 293 ? -1.934 39.554 35.052 1.00 15.45 292 LYS A N 1
ATOM 2232 C CA . LYS A 1 293 ? -1.319 39.091 36.288 1.00 17.85 292 LYS A CA 1
ATOM 2233 C C . LYS A 1 293 ? -0.162 40.003 36.709 1.00 19.25 292 LYS A C 1
ATOM 2234 O O . LYS A 1 293 ? 0.009 40.212 37.905 1.00 20.51 292 LYS A O 1
ATOM 2240 N N . LEU A 1 294 ? 0.571 40.571 35.748 1.00 19.88 293 LEU A N 1
ATOM 2241 C CA . LEU A 1 294 ? 1.723 41.425 36.070 1.00 20.75 293 LEU A CA 1
ATOM 2242 C C . LEU A 1 294 ? 1.287 42.880 36.161 1.00 25.19 293 LEU A C 1
ATOM 2243 O O . LEU A 1 294 ? 2.110 43.781 36.392 1.00 23.73 293 LEU A O 1
ATOM 2248 N N . ALA A 1 295 ? -0.004 43.115 35.962 1.00 20.96 294 ALA A N 1
ATOM 2249 C CA . ALA A 1 295 ? -0.539 44.499 35.881 1.00 23.99 294 ALA A CA 1
ATOM 2250 C C . ALA A 1 295 ? 0.184 45.294 34.805 1.00 22.41 294 ALA A C 1
ATOM 2251 O O . ALA A 1 295 ? 0.538 46.479 34.995 1.00 24.61 294 ALA A O 1
ATOM 2253 N N . SER A 1 296 ? 0.407 44.664 33.662 1.00 21.12 295 SER A N 1
ATOM 2254 C CA . SER A 1 296 ? 1.064 45.363 32.564 1.00 22.56 295 SER A CA 1
ATOM 2255 C C . SER A 1 296 ? 0.150 46.291 31.799 1.00 23.02 295 SER A C 1
ATOM 2256 O O . SER A 1 296 ? 0.609 47.258 31.182 1.00 25.03 295 SER A O 1
ATOM 2259 N N . GLY A 1 297 ? -1.146 46.000 31.819 1.00 26.53 296 GLY A N 1
ATOM 2260 C CA . GLY A 1 297 ? -2.070 46.812 31.054 1.00 26.92 296 GLY A CA 1
ATOM 2261 C C . GLY A 1 297 ? -2.982 46.058 30.116 1.00 26.68 296 GLY A C 1
ATOM 2262 O O . GLY A 1 297 ? -3.149 44.817 30.243 1.00 23.89 296 GLY A O 1
ATOM 2263 N N . PHE A 1 298 ? -3.510 46.787 29.130 1.00 24.77 297 PHE A N 1
ATOM 2264 C CA . PHE A 1 298 ? -4.652 46.337 28.318 1.00 22.93 297 PHE A CA 1
ATOM 2265 C C . PHE A 1 298 ? -4.406 46.558 26.836 1.00 26.08 297 PHE A C 1
ATOM 2266 O O . PHE A 1 298 ? -4.707 47.624 26.271 1.00 25.61 297 PHE A O 1
ATOM 2274 N N . CYS A 1 299 ? -3.800 45.568 26.212 1.00 19.54 298 CYS A N 1
ATOM 2275 C CA . CYS A 1 299 ? -3.656 45.545 24.774 1.00 18.32 298 CYS A CA 1
ATOM 2276 C C . CYS A 1 299 ? -4.993 45.735 24.092 1.00 21.89 298 CYS A C 1
ATOM 2277 O O . CYS A 1 299 ? -5.995 45.070 24.445 1.00 23.23 298 CYS A O 1
ATOM 2280 N N . PRO A 1 300 ? -5.040 46.663 23.126 1.00 24.02 299 PRO A N 1
ATOM 2281 C CA . PRO A 1 300 ? -6.301 46.974 22.415 1.00 22.27 299 PRO A CA 1
ATOM 2282 C C . PRO A 1 300 ? -6.527 45.986 21.304 1.00 23.11 299 PRO A C 1
ATOM 2283 O O . PRO A 1 300 ? -6.440 46.294 20.103 1.00 25.87 299 PRO A O 1
ATOM 2287 N N . ALA A 1 301 ? -6.795 44.733 21.711 1.00 18.70 300 ALA A N 1
ATOM 2288 C CA . ALA A 1 301 ? -6.877 43.671 20.732 1.00 23.67 300 ALA A CA 1
ATOM 2289 C C . ALA A 1 301 ? -7.965 43.878 19.701 1.00 22.04 300 ALA A C 1
ATOM 2290 O O . ALA A 1 301 ? -7.773 43.560 18.523 1.00 23.31 300 ALA A O 1
ATOM 2292 N N . CYS A 1 302 ? -9.123 44.382 20.126 1.00 25.53 301 CYS A N 1
ATOM 2293 C CA . CYS A 1 302 ? -10.189 44.624 19.175 1.00 28.18 301 CYS A CA 1
ATOM 2294 C C . CYS A 1 302 ? -9.763 45.723 18.182 1.00 25.49 301 CYS A C 1
ATOM 2295 O O . CYS A 1 302 ? -9.984 45.605 16.977 1.00 25.89 301 CYS A O 1
ATOM 2298 N N . ALA A 1 303 ? -9.129 46.767 18.700 1.00 25.95 302 ALA A N 1
ATOM 2299 C CA . ALA A 1 303 ? -8.701 47.859 17.810 1.00 30.85 302 ALA A CA 1
ATOM 2300 C C . ALA A 1 303 ? -7.720 47.357 16.751 1.00 30.55 302 ALA A C 1
ATOM 2301 O O . ALA A 1 303 ? -7.821 47.725 15.562 1.00 32.91 302 ALA A O 1
ATOM 2303 N N . LEU A 1 304 ? -6.780 46.513 17.173 1.00 25.25 303 LEU A N 1
ATOM 2304 C CA . LEU A 1 304 ? -5.757 46.010 16.279 1.00 24.94 303 LEU A CA 1
ATOM 2305 C C . LEU A 1 304 ? -6.389 45.103 15.258 1.00 27.06 303 LEU A C 1
ATOM 2306 O O . LEU A 1 304 ? -6.044 45.160 14.086 1.00 30.38 303 LEU A O 1
ATOM 2311 N N . GLN A 1 305 ? -7.301 44.225 15.707 1.00 24.78 304 GLN A N 1
ATOM 2312 C CA . GLN A 1 305 ? -7.879 43.285 14.781 1.00 24.95 304 GLN A CA 1
ATOM 2313 C C . GLN A 1 305 ? -8.704 44.036 13.704 1.00 28.14 304 GLN A C 1
ATOM 2314 O O . GLN A 1 305 ? -8.599 43.742 12.517 1.00 30.43 304 GLN A O 1
ATOM 2320 N N . ARG A 1 306 ? -9.491 45.015 14.119 1.00 31.10 305 ARG A N 1
ATOM 2321 C CA . ARG A 1 306 ? -10.327 45.696 13.143 1.00 31.32 305 ARG A CA 1
ATOM 2322 C C . ARG A 1 306 ? -9.524 46.619 12.237 1.00 33.43 305 ARG A C 1
ATOM 2323 O O . ARG A 1 306 ? -9.987 46.999 11.161 1.00 38.34 305 ARG A O 1
ATOM 2331 N N . ALA A 1 307 ? -8.295 46.934 12.636 1.00 32.48 306 ALA A N 1
ATOM 2332 C CA . ALA A 1 307 ? -7.437 47.745 11.776 1.00 31.68 306 ALA A CA 1
ATOM 2333 C C . ALA A 1 307 ? -6.605 46.860 10.859 1.00 31.50 306 ALA A C 1
ATOM 2334 O O . ALA A 1 307 ? -5.691 47.326 10.173 1.00 36.21 306 ALA A O 1
ATOM 2336 N N . SER A 1 308 ? -6.949 45.571 10.858 1.00 32.69 307 SER A N 1
ATOM 2337 C CA . SER A 1 308 ? -6.297 44.566 10.030 1.00 32.35 307 SER A CA 1
ATOM 2338 C C . SER A 1 308 ? -4.848 44.290 10.441 1.00 31.56 307 SER A C 1
ATOM 2339 O O . SER A 1 308 ? -4.038 43.848 9.623 1.00 34.01 307 SER A O 1
ATOM 2342 N N . VAL A 1 309 ? -4.525 44.514 11.714 1.00 28.54 308 VAL A N 1
ATOM 2343 C CA . VAL A 1 309 ? -3.222 44.090 12.192 1.00 22.07 308 VAL A CA 1
ATOM 2344 C C . VAL A 1 309 ? -3.264 42.598 12.471 1.00 23.91 308 VAL A C 1
ATOM 2345 O O . VAL A 1 309 ? -4.125 42.154 13.245 1.00 26.88 308 VAL A O 1
ATOM 2349 N N . ASN A 1 310 ? -2.390 41.827 11.830 1.00 24.36 309 ASN A N 1
ATOM 2350 C CA . ASN A 1 310 ? -2.348 40.390 12.124 1.00 22.03 309 ASN A CA 1
ATOM 2351 C C . ASN A 1 310 ? -2.161 40.121 13.626 1.00 24.27 309 ASN A C 1
ATOM 2352 O O . ASN A 1 310 ? -1.166 40.531 14.201 1.00 22.24 309 ASN A O 1
ATOM 2357 N N . LEU A 1 311 ? -3.143 39.466 14.257 1.00 24.50 310 LEU A N 1
ATOM 2358 C CA . LEU A 1 311 ? -3.136 39.263 15.715 1.00 21.52 310 LEU A CA 1
ATOM 2359 C C . LEU A 1 311 ? -2.980 37.779 16.042 1.00 19.91 310 LEU A C 1
ATOM 2360 O O . LEU A 1 311 ? -3.694 36.929 15.498 1.00 21.71 310 LEU A O 1
ATOM 2365 N N . ALA A 1 312 ? -2.022 37.489 16.927 1.00 17.47 311 ALA A N 1
ATOM 2366 C CA . ALA A 1 312 ? -1.839 36.137 17.470 1.00 15.22 311 ALA A CA 1
ATOM 2367 C C . ALA A 1 312 ? -1.977 36.143 18.982 1.00 14.98 311 ALA A C 1
ATOM 2368 O O . ALA A 1 312 ? -2.079 37.194 19.630 1.00 18.42 311 ALA A O 1
ATOM 2370 N N . ILE A 1 313 ? -1.976 34.932 19.574 1.00 15.41 312 ILE A N 1
ATOM 2371 C CA . ILE A 1 313 ? -2.188 34.769 20.998 1.00 15.09 312 ILE A CA 1
ATOM 2372 C C . ILE A 1 313 ? -1.056 33.900 21.542 1.00 13.76 312 ILE A C 1
ATOM 2373 O O . ILE A 1 313 ? -0.634 32.938 20.897 1.00 14.84 312 ILE A O 1
ATOM 2378 N N . GLY A 1 314 ? -0.536 34.300 22.693 1.00 14.27 313 GLY A N 1
ATOM 2379 C CA . GLY A 1 314 ? 0.512 33.535 23.356 1.00 14.99 313 GLY A CA 1
ATOM 2380 C C . GLY A 1 314 ? 0.279 33.527 24.874 1.00 13.52 313 GLY A C 1
ATOM 2381 O O . GLY A 1 314 ? -0.489 34.339 25.437 1.00 13.87 313 GLY A O 1
ATOM 2382 N N . THR A 1 315 ? 0.969 32.647 25.580 1.00 14.02 314 THR A N 1
ATOM 2383 C CA . THR A 1 315 ? 0.762 32.479 27.018 1.00 12.87 314 THR A CA 1
ATOM 2384 C C . THR A 1 315 ? 1.838 33.196 27.867 1.00 12.88 314 THR A C 1
ATOM 2385 O O . THR A 1 315 ? 1.602 33.414 29.064 1.00 13.87 314 THR A O 1
ATOM 2389 N N . ASP A 1 316 ? 3.015 33.477 27.285 1.00 14.14 315 ASP A N 1
ATOM 2390 C CA . ASP A 1 316 ? 4.200 33.888 28.049 1.00 12.43 315 ASP A CA 1
ATOM 2391 C C . ASP A 1 316 ? 4.606 32.699 28.903 1.00 15.83 315 ASP A C 1
ATOM 2392 O O . ASP A 1 316 ? 4.187 31.555 28.613 1.00 17.02 315 ASP A O 1
ATOM 2397 N N . GLY A 1 317 ? 5.349 32.910 29.966 1.00 16.97 316 GLY A N 1
ATOM 2398 C CA . GLY A 1 317 ? 5.929 31.811 30.743 1.00 17.75 316 GLY A CA 1
ATOM 2399 C C . GLY A 1 317 ? 5.125 31.418 31.974 1.00 20.32 316 GLY A C 1
ATOM 2400 O O . GLY A 1 317 ? 4.242 32.167 32.425 1.00 18.43 316 GLY A O 1
ATOM 2401 N N . CYS A 1 318 ? 5.442 30.249 32.554 1.00 15.26 317 CYS A N 1
ATOM 2402 C CA . CYS A 1 318 ? 4.692 29.698 33.664 1.00 15.93 317 CYS A CA 1
ATOM 2403 C C . CYS A 1 318 ? 4.998 30.337 35.015 1.00 16.61 317 CYS A C 1
ATOM 2404 O O . CYS A 1 318 ? 4.415 29.915 35.996 1.00 15.28 317 CYS A O 1
ATOM 2407 N N . ALA A 1 319 ? 5.851 31.351 35.055 1.00 18.52 318 ALA A N 1
ATOM 2408 C CA . ALA A 1 319 ? 5.984 32.118 36.300 1.00 22.51 318 ALA A CA 1
ATOM 2409 C C . ALA A 1 319 ? 5.084 33.345 36.238 1.00 22.95 318 ALA A C 1
ATOM 2410 O O . ALA A 1 319 ? 4.995 34.093 37.229 1.00 21.60 318 ALA A O 1
ATOM 2412 N N . SER A 1 320 ? 4.440 33.579 35.098 1.00 20.14 319 SER A N 1
ATOM 2413 C CA . SER A 1 320 ? 3.439 34.672 35.020 1.00 18.65 319 SER A CA 1
ATOM 2414 C C . SER A 1 320 ? 2.227 34.279 34.158 1.00 16.14 319 SER A C 1
ATOM 2415 O O . SER A 1 320 ? 1.896 34.956 33.173 1.00 18.73 319 SER A O 1
ATOM 2418 N N . ASN A 1 321 ? 1.627 33.157 34.532 1.00 14.23 320 ASN A N 1
ATOM 2419 C CA . ASN A 1 321 ? 0.382 32.754 33.885 1.00 13.09 320 ASN A CA 1
ATOM 2420 C C . ASN A 1 321 ? -0.583 32.004 34.785 1.00 15.07 320 ASN A C 1
ATOM 2421 O O . ASN A 1 321 ? -1.689 32.496 35.000 1.00 15.09 320 ASN A O 1
ATOM 2426 N N . ASN A 1 322 ? -0.280 30.809 35.321 1.00 14.81 321 ASN A N 1
ATOM 2427 C CA . ASN A 1 322 ? 1.017 30.109 35.311 1.00 13.94 321 ASN A CA 1
ATOM 2428 C C . ASN A 1 322 ? 0.929 28.807 34.517 1.00 16.86 321 ASN A C 1
ATOM 2429 O O . ASN A 1 322 ? 1.671 27.833 34.806 1.00 15.24 321 ASN A O 1
ATOM 2434 N N . ASP A 1 323 ? 0.001 28.738 33.554 1.00 16.10 322 ASP A N 1
ATOM 2435 C CA . ASP A 1 323 ? -0.083 27.529 32.712 1.00 11.87 322 ASP A CA 1
ATOM 2436 C C . ASP A 1 323 ? 0.184 27.850 31.245 1.00 14.82 322 ASP A C 1
ATOM 2437 O O . ASP A 1 323 ? 0.418 29.007 30.854 1.00 14.06 322 ASP A O 1
ATOM 2442 N N . LEU A 1 324 ? 0.211 26.801 30.419 1.00 11.67 323 LEU A N 1
ATOM 2443 C CA . LEU A 1 324 ? 0.396 26.962 28.955 1.00 12.85 323 LEU A CA 1
ATOM 2444 C C . LEU A 1 324 ? -0.915 26.642 28.264 1.00 14.08 323 LEU A C 1
ATOM 2445 O O . LEU A 1 324 ? -0.947 26.038 27.183 1.00 15.18 323 LEU A O 1
ATOM 2450 N N . ASP A 1 325 ? -2.021 27.008 28.890 1.00 11.89 324 ASP A N 1
ATOM 2451 C CA . ASP A 1 325 ? -3.337 26.585 28.444 1.00 11.85 324 ASP A CA 1
ATOM 2452 C C . ASP A 1 325 ? -3.847 27.577 27.409 1.00 12.06 324 ASP A C 1
ATOM 2453 O O . ASP A 1 325 ? -4.310 28.690 27.787 1.00 13.19 324 ASP A O 1
ATOM 2458 N N . MET A 1 326 ? -3.758 27.221 26.133 1.00 11.63 325 MET A N 1
ATOM 2459 C CA . MET A 1 326 ? -4.250 28.138 25.095 1.00 12.48 325 MET A CA 1
ATOM 2460 C C . MET A 1 326 ? -5.759 28.191 25.033 1.00 14.58 325 MET A C 1
ATOM 2461 O O . MET A 1 326 ? -6.310 29.179 24.528 1.00 15.57 325 MET A O 1
ATOM 2466 N N . PHE A 1 327 ? -6.490 27.150 25.492 1.00 11.28 326 PHE A N 1
ATOM 2467 C CA . PHE A 1 327 ? -7.953 27.269 25.509 1.00 13.47 326 PHE A CA 1
ATOM 2468 C C . PHE A 1 327 ? -8.351 28.399 26.450 1.00 14.56 326 PHE A C 1
ATOM 2469 O O . PHE A 1 327 ? -9.200 29.226 26.122 1.00 13.93 326 PHE A O 1
ATOM 2477 N N . SER A 1 328 ? -7.722 28.439 27.619 1.00 11.45 327 SER A N 1
ATOM 2478 C CA . SER A 1 328 ? -7.932 29.526 28.559 1.00 13.88 327 SER A CA 1
ATOM 2479 C C . SER A 1 328 ? -7.469 30.856 28.026 1.00 14.24 327 SER A C 1
ATOM 2480 O O . SER A 1 328 ? -8.184 31.841 28.169 1.00 13.25 327 SER A O 1
ATOM 2483 N N . GLU A 1 329 ? -6.265 30.888 27.459 1.00 13.95 328 GLU A N 1
ATOM 2484 C CA . GLU A 1 329 ? -5.731 32.140 26.930 1.00 10.56 328 GLU A CA 1
ATOM 2485 C C . GLU A 1 329 ? -6.702 32.755 25.887 1.00 15.05 328 GLU A C 1
ATOM 2486 O O . GLU A 1 329 ? -6.937 34.002 25.878 1.00 15.34 328 GLU A O 1
ATOM 2492 N N . ASN A 1 330 ? -7.271 31.895 25.034 1.00 14.57 329 ASN A N 1
ATOM 2493 C CA . ASN A 1 330 ? -8.209 32.338 24.009 1.00 13.95 329 ASN A CA 1
ATOM 2494 C C . ASN A 1 330 ? -9.439 32.916 24.642 1.00 13.19 329 ASN A C 1
ATOM 2495 O O . ASN A 1 330 ? -9.912 33.993 24.239 1.00 14.43 329 ASN A O 1
ATOM 2500 N N . ARG A 1 331 ? -10.020 32.202 25.627 1.00 10.62 330 ARG A N 1
ATOM 2501 C CA . ARG A 1 331 ? -11.195 32.726 26.321 1.00 12.18 330 ARG A CA 1
ATOM 2502 C C . ARG A 1 331 ? -10.888 34.076 26.994 1.00 13.18 330 ARG A C 1
ATOM 2503 O O . ARG A 1 331 ? -11.682 35.013 26.882 1.00 15.22 330 ARG A O 1
ATOM 2511 N N . THR A 1 332 ? -9.733 34.176 27.658 1.00 13.33 331 THR A N 1
ATOM 2512 C CA . TH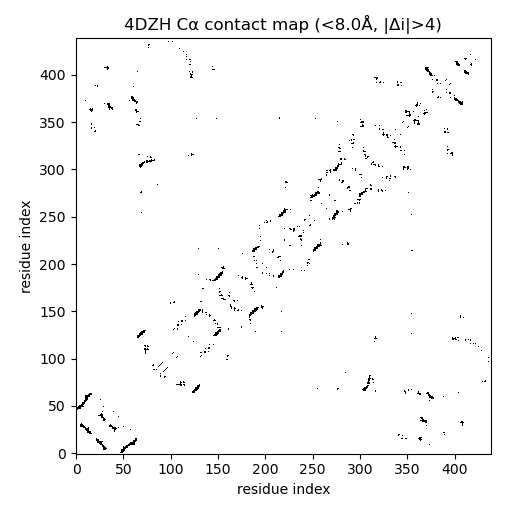R A 1 332 ? -9.386 35.436 28.329 1.00 13.75 331 THR A CA 1
ATOM 2513 C C . THR A 1 332 ? -9.255 36.563 27.293 1.00 16.09 331 THR A C 1
ATOM 2514 O O . THR A 1 332 ? -9.777 37.687 27.514 1.00 16.33 331 THR A O 1
ATOM 2518 N N . ALA A 1 333 ? -8.605 36.259 26.170 1.00 13.24 332 ALA A N 1
ATOM 2519 C CA . ALA A 1 333 ? -8.441 37.247 25.073 1.00 12.76 332 ALA A CA 1
ATOM 2520 C C . ALA A 1 333 ? -9.826 37.689 24.611 1.00 17.52 332 ALA A C 1
ATOM 2521 O O . ALA A 1 333 ? -10.089 38.885 24.448 1.00 18.60 332 ALA A O 1
ATOM 2523 N N . ALA A 1 334 ? -10.708 36.728 24.394 1.00 17.07 333 ALA A N 1
ATOM 2524 C CA . ALA A 1 334 ? -11.993 37.085 23.817 1.00 18.73 333 ALA A CA 1
ATOM 2525 C C . ALA A 1 334 ? -12.826 37.922 24.775 1.00 18.75 333 ALA A C 1
ATOM 2526 O O . ALA A 1 334 ? -13.515 38.861 24.316 1.00 20.05 333 ALA A O 1
ATOM 2528 N N . ILE A 1 335 ? -12.844 37.594 26.075 1.00 15.55 334 ILE A N 1
ATOM 2529 C CA . ILE A 1 335 ? -13.744 38.309 26.996 1.00 13.73 334 ILE A CA 1
ATOM 2530 C C . ILE A 1 335 ? -13.116 39.636 27.408 1.00 17.05 334 ILE A C 1
ATOM 2531 O O . ILE A 1 335 ? -13.808 40.654 27.473 1.00 17.19 334 ILE A O 1
ATOM 2536 N N . LEU A 1 336 ? -11.795 39.650 27.593 1.00 18.17 335 LEU A N 1
ATOM 2537 C CA . LEU A 1 336 ? -11.121 40.895 27.934 1.00 19.20 335 LEU A CA 1
ATOM 2538 C C . LEU A 1 336 ? -11.289 41.880 26.784 1.00 18.71 335 LEU A C 1
ATOM 2539 O O . LEU A 1 336 ? -11.418 43.073 27.020 1.00 22.11 335 LEU A O 1
ATOM 2544 N N . ALA A 1 337 ? -11.274 41.395 25.549 1.00 17.70 336 ALA A N 1
ATOM 2545 C CA . ALA A 1 337 ? -11.297 42.329 24.419 1.00 21.71 336 ALA A CA 1
ATOM 2546 C C . ALA A 1 337 ? -12.594 43.147 24.429 1.00 21.94 336 ALA A C 1
ATOM 2547 O O . ALA A 1 337 ? -12.595 44.359 24.117 1.00 24.56 336 ALA A O 1
ATOM 2549 N N . LYS A 1 338 ? -13.693 42.506 24.826 1.00 19.30 337 LYS A N 1
ATOM 2550 C CA . LYS A 1 338 ? -15.005 43.151 24.858 1.00 18.89 337 LYS A CA 1
ATOM 2551 C C . LYS A 1 338 ? -15.038 44.243 25.932 1.00 20.85 337 LYS A C 1
ATOM 2552 O O . LYS A 1 338 ? -15.551 45.356 25.696 1.00 21.70 337 LYS A O 1
ATOM 2558 N N . ALA A 1 339 ? -14.447 43.976 27.090 1.00 22.02 338 ALA A N 1
ATOM 2559 C CA . ALA A 1 339 ? -14.545 44.885 28.220 1.00 20.63 338 ALA A CA 1
ATOM 2560 C C . ALA A 1 339 ? -13.636 46.091 27.952 1.00 19.20 338 ALA A C 1
ATOM 2561 O O . ALA A 1 339 ? -14.032 47.260 28.199 1.00 24.68 338 ALA A O 1
ATOM 2563 N N . VAL A 1 340 ? -12.441 45.812 27.445 1.00 19.91 339 VAL A N 1
ATOM 2564 C CA . VAL A 1 340 ? -11.479 46.875 27.105 1.00 18.96 339 VAL A CA 1
ATOM 2565 C C . VAL A 1 340 ? -12.057 47.798 26.038 1.00 26.26 339 VAL A C 1
ATOM 2566 O O . VAL A 1 340 ? -11.923 49.035 26.142 1.00 27.10 339 VAL A O 1
ATOM 2570 N N . ALA A 1 341 ? -12.680 47.218 25.013 1.00 22.64 340 ALA A N 1
ATOM 2571 C CA . ALA A 1 341 ? -13.266 47.999 23.932 1.00 25.60 340 ALA A CA 1
ATOM 2572 C C . ALA A 1 341 ? -14.657 48.549 24.247 1.00 29.32 340 ALA A C 1
ATOM 2573 O O . ALA A 1 341 ? -15.214 49.316 23.435 1.00 29.05 340 ALA A O 1
ATOM 2575 N N . ASN A 1 342 ? -15.203 48.195 25.416 1.00 26.55 341 ASN A N 1
ATOM 2576 C CA . ASN A 1 342 ? -16.587 48.524 25.771 1.00 27.29 341 ASN A CA 1
ATOM 2577 C C . ASN A 1 342 ? -17.533 48.179 24.625 1.00 30.54 341 ASN A C 1
ATOM 2578 O O . ASN A 1 342 ? -18.324 49.008 24.150 1.00 31.22 341 ASN A O 1
ATOM 2583 N N . ASP A 1 343 ? -17.447 46.930 24.186 1.00 24.80 342 ASP A N 1
ATOM 2584 C CA . ASP A 1 343 ? -18.087 46.480 22.958 1.00 26.63 342 ASP A CA 1
ATOM 2585 C C . ASP A 1 343 ? -18.196 44.957 22.974 1.00 26.32 342 ASP A C 1
ATOM 2586 O O . ASP A 1 343 ? -17.210 44.250 22.741 1.00 23.06 342 ASP A O 1
ATOM 2591 N N . ALA A 1 344 ? -19.407 44.466 23.205 1.00 27.24 343 ALA A N 1
ATOM 2592 C CA . ALA A 1 344 ? -19.617 43.029 23.334 1.00 24.17 343 ALA A CA 1
ATOM 2593 C C . ALA A 1 344 ? -19.417 42.233 22.061 1.00 25.25 343 ALA A C 1
ATOM 2594 O O . ALA A 1 344 ? -19.414 40.988 22.117 1.00 28.06 343 ALA A O 1
ATOM 2596 N N . THR A 1 345 ? -19.251 42.904 20.910 1.00 23.90 344 THR A N 1
ATOM 2597 C CA . THR A 1 345 ? -19.030 42.199 19.644 1.00 22.97 344 THR A CA 1
ATOM 2598 C C . THR A 1 345 ? -17.551 42.046 19.287 1.00 22.49 344 THR A C 1
ATOM 2599 O O . THR A 1 345 ? -17.210 41.389 18.300 1.00 26.63 344 THR A O 1
ATOM 2603 N N . ALA A 1 346 ? -16.678 42.626 20.110 1.00 24.09 345 ALA A N 1
ATOM 2604 C CA . ALA A 1 346 ? -15.226 42.540 19.921 1.00 23.58 345 ALA A CA 1
ATOM 2605 C C . ALA A 1 346 ? -14.743 41.091 19.965 1.00 23.44 345 ALA A C 1
ATOM 2606 O O . ALA A 1 346 ? -15.266 40.305 20.787 1.00 23.07 345 ALA A O 1
ATOM 2608 N N . LEU A 1 347 ? -13.776 40.757 19.112 1.00 24.97 346 LEU A N 1
ATOM 2609 C CA . LEU A 1 347 ? -13.088 39.469 19.140 1.00 23.10 346 LEU A CA 1
ATOM 2610 C C . LEU A 1 347 ? -14.072 38.321 19.348 1.00 23.56 346 LEU A C 1
ATOM 2611 O O . LEU A 1 347 ? -14.043 37.610 20.377 1.00 23.73 346 LEU A O 1
ATOM 2616 N N . ASP A 1 348 ? -14.961 38.140 18.378 1.00 23.15 347 ASP A N 1
ATOM 2617 C CA . ASP A 1 348 ? -15.961 37.071 18.509 1.00 24.55 347 ASP A CA 1
ATOM 2618 C C . ASP A 1 348 ? -15.300 35.699 18.471 1.00 21.78 347 ASP A C 1
ATOM 2619 O O . ASP A 1 348 ? -14.094 35.577 18.231 1.00 21.05 347 ASP A O 1
ATOM 2624 N N . ALA A 1 349 ? -16.075 34.655 18.731 1.00 18.43 348 ALA A N 1
ATOM 2625 C CA . ALA A 1 349 ? -15.463 33.351 18.895 1.00 21.17 348 ALA A CA 1
ATOM 2626 C C . ALA A 1 349 ? -14.647 32.934 17.656 1.00 17.66 348 ALA A C 1
ATOM 2627 O O . ALA A 1 349 ? -13.509 32.437 17.781 1.00 16.56 348 ALA A O 1
ATOM 2629 N N . ALA A 1 350 ? -15.245 33.091 16.476 1.00 21.75 349 ALA A N 1
ATOM 2630 C CA . ALA A 1 350 ? -14.559 32.734 15.233 1.00 21.52 349 ALA A CA 1
ATOM 2631 C C . ALA A 1 350 ? -13.241 33.512 15.037 1.00 22.41 349 ALA A C 1
ATOM 2632 O O . ALA A 1 350 ? -12.215 32.920 14.644 1.00 21.55 349 ALA A O 1
ATOM 2634 N N . THR A 1 351 ? -13.286 34.810 15.312 1.00 18.92 350 THR A N 1
ATOM 2635 C CA . THR A 1 351 ? -12.134 35.705 15.198 1.00 18.73 350 THR A CA 1
ATOM 2636 C C . THR A 1 351 ? -11.047 35.341 16.193 1.00 20.24 350 THR A C 1
ATOM 2637 O O . THR A 1 351 ? -9.855 35.345 15.874 1.00 19.78 350 THR A O 1
ATOM 2641 N N . THR A 1 352 ? -11.461 35.001 17.409 1.00 18.72 351 THR A N 1
ATOM 2642 C CA . THR A 1 352 ? -10.484 34.598 18.421 1.00 16.40 351 THR A CA 1
ATOM 2643 C C . THR A 1 352 ? -9.822 33.272 18.016 1.00 15.53 351 THR A C 1
ATOM 2644 O O . THR A 1 352 ? -8.596 33.113 18.120 1.00 16.04 351 THR A O 1
ATOM 2648 N N . LEU A 1 353 ? -10.625 32.292 17.597 1.00 14.91 352 LEU A N 1
ATOM 2649 C CA . LEU A 1 353 ? -10.073 31.022 17.162 1.00 15.32 352 LEU A CA 1
ATOM 2650 C C . LEU A 1 353 ? -9.134 31.220 15.952 1.00 16.72 352 LEU A C 1
ATOM 2651 O O . LEU A 1 353 ? -8.090 30.543 15.844 1.00 17.54 352 LEU A O 1
ATOM 2656 N N . ARG A 1 354 ? -9.492 32.168 15.082 1.00 18.12 353 ARG A N 1
ATOM 2657 C CA . ARG A 1 354 ? -8.627 32.493 13.941 1.00 19.28 353 ARG A CA 1
ATOM 2658 C C . ARG A 1 354 ? -7.252 32.972 14.417 1.00 17.96 353 ARG A C 1
ATOM 2659 O O . ARG A 1 354 ? -6.233 32.503 13.922 1.00 18.40 353 ARG A O 1
ATOM 2667 N N . ALA A 1 355 ? -7.235 33.892 15.381 1.00 17.77 354 ALA A N 1
ATOM 2668 C CA . ALA A 1 355 ? -5.999 34.397 15.965 1.00 19.44 354 ALA A CA 1
ATOM 2669 C C . ALA A 1 355 ? -5.155 33.263 16.555 1.00 17.37 354 ALA A C 1
ATOM 2670 O O . ALA A 1 355 ? -3.924 33.213 16.371 1.00 16.22 354 ALA A O 1
ATOM 2672 N N . ALA A 1 356 ? -5.819 32.348 17.275 1.00 17.35 355 ALA A N 1
ATOM 2673 C CA . ALA A 1 356 ? -5.140 31.225 17.910 1.00 16.66 355 ALA A CA 1
ATOM 2674 C C . ALA A 1 356 ? -4.526 30.199 16.951 1.00 15.13 355 ALA A C 1
ATOM 2675 O O . ALA A 1 356 ? -3.708 29.347 17.371 1.00 16.72 355 ALA A O 1
ATOM 2677 N N . THR A 1 357 ? -4.897 30.252 15.658 1.00 16.98 356 THR A N 1
ATOM 2678 C CA . THR A 1 357 ? -4.416 29.250 14.717 1.00 15.38 356 THR A CA 1
ATOM 2679 C C . THR A 1 357 ? -3.722 29.962 13.566 1.00 18.13 356 THR A C 1
ATOM 2680 O O . THR A 1 357 ? -2.505 30.116 13.593 1.00 20.00 356 THR A O 1
ATOM 2684 N N . LEU A 1 358 ? -4.516 30.419 12.601 1.00 20.49 357 LEU A N 1
ATOM 2685 C CA . LEU A 1 358 ? -3.996 31.091 11.408 1.00 21.25 357 LEU A CA 1
ATOM 2686 C C . LEU A 1 358 ? -3.279 32.399 11.748 1.00 20.97 357 LEU A C 1
ATOM 2687 O O . LEU A 1 358 ? -2.254 32.712 11.107 1.00 19.39 357 LEU A O 1
ATOM 2692 N N . GLY A 1 359 ? -3.763 33.181 12.732 1.00 18.87 358 GLY A N 1
ATOM 2693 C CA . GLY A 1 359 ? -3.059 34.407 13.122 1.00 20.64 358 GLY A CA 1
ATOM 2694 C C . GLY A 1 359 ? -1.650 34.103 13.647 1.00 21.46 358 GLY A C 1
ATOM 2695 O O . GLY A 1 359 ? -0.638 34.737 13.294 1.00 17.98 358 GLY A O 1
ATOM 2696 N N . GLY A 1 360 ? -1.555 33.102 14.504 1.00 20.69 359 GLY A N 1
ATOM 2697 C CA . GLY A 1 360 ? -0.253 32.666 14.968 1.00 17.42 359 GLY A CA 1
ATOM 2698 C C . GLY A 1 360 ? 0.606 32.108 13.846 1.00 19.81 359 GLY A C 1
ATOM 2699 O O . GLY A 1 360 ? 1.783 32.413 13.788 1.00 17.61 359 GLY A O 1
ATOM 2700 N N . ALA A 1 361 ? 0.019 31.304 12.969 1.00 19.55 360 ALA A N 1
ATOM 2701 C CA . ALA A 1 361 ? 0.729 30.733 11.822 1.00 19.18 360 ALA A CA 1
ATOM 2702 C C . ALA A 1 361 ? 1.392 31.855 11.035 1.00 20.65 360 ALA A C 1
ATOM 2703 O O . ALA A 1 361 ? 2.597 31.811 10.766 1.00 20.02 360 ALA A O 1
ATOM 2705 N N . ARG A 1 362 ? 0.599 32.880 10.718 1.00 19.41 361 ARG A N 1
ATOM 2706 C CA . ARG A 1 362 ? 1.089 34.029 9.949 1.00 22.74 361 ARG A CA 1
ATOM 2707 C C . ARG A 1 362 ? 2.146 34.845 10.689 1.00 22.71 361 ARG A C 1
ATOM 2708 O O . ARG A 1 362 ? 3.104 35.351 10.066 1.00 21.37 361 ARG A O 1
ATOM 2716 N N . ALA A 1 363 ? 1.982 34.985 12.008 1.00 20.38 362 ALA A N 1
ATOM 2717 C CA . ALA A 1 363 ? 2.964 35.742 12.801 1.00 19.36 362 ALA A CA 1
ATOM 2718 C C . ALA A 1 363 ? 4.335 35.073 12.773 1.00 17.44 362 ALA A C 1
ATOM 2719 O O . ALA A 1 363 ? 5.368 35.742 12.847 1.00 19.32 362 ALA A O 1
ATOM 2721 N N . LEU A 1 364 ? 4.367 33.750 12.672 1.00 19.00 363 LEU A N 1
ATOM 2722 C CA . LEU A 1 364 ? 5.624 33.015 12.752 1.00 18.04 363 LEU A CA 1
ATOM 2723 C C . LEU A 1 364 ? 6.188 32.746 11.361 1.00 18.79 363 LEU A C 1
ATOM 2724 O O . LEU A 1 364 ? 7.265 32.182 11.231 1.00 18.94 363 LEU A O 1
ATOM 2729 N N . GLY A 1 365 ? 5.475 33.177 10.317 1.00 21.08 364 GLY A N 1
ATOM 2730 C CA . GLY A 1 365 ? 5.901 32.913 8.948 1.00 20.83 364 GLY A CA 1
ATOM 2731 C C . GLY A 1 365 ? 5.567 31.518 8.436 1.00 21.87 364 GLY A C 1
ATOM 2732 O O . GLY A 1 365 ? 6.133 31.040 7.420 1.00 24.65 364 GLY A O 1
ATOM 2733 N N . PHE A 1 366 ? 4.628 30.866 9.117 1.00 20.08 365 PHE A N 1
ATOM 2734 C CA . PHE A 1 366 ? 4.207 29.506 8.791 1.00 19.86 365 PHE A CA 1
ATOM 2735 C C . PHE A 1 366 ? 2.798 29.487 8.160 1.00 18.17 365 PHE A C 1
ATOM 2736 O O . PHE A 1 366 ? 2.172 28.409 8.012 1.00 19.48 365 PHE A O 1
ATOM 2744 N N . GLY A 1 367 ? 2.296 30.665 7.797 1.00 20.52 366 GLY A N 1
ATOM 2745 C CA . GLY A 1 367 ? 0.938 30.811 7.301 1.00 22.00 366 GLY A CA 1
ATOM 2746 C C . GLY A 1 367 ? 0.616 29.940 6.100 1.00 24.46 366 GLY A C 1
ATOM 2747 O O . GLY A 1 367 ? -0.537 29.540 5.889 1.00 22.97 366 GLY A O 1
ATOM 2748 N N . ASP A 1 368 ? 1.628 29.652 5.269 1.00 26.21 367 ASP A N 1
ATOM 2749 C CA . ASP A 1 368 ? 1.375 28.826 4.106 1.00 22.27 367 ASP A CA 1
ATOM 2750 C C . ASP A 1 368 ? 1.377 27.340 4.410 1.00 22.75 367 ASP A C 1
ATOM 2751 O O . ASP A 1 368 ? 0.934 26.524 3.588 1.00 25.40 367 ASP A O 1
ATOM 2756 N N A ARG A 1 369 ? 1.831 26.979 5.610 0.42 21.17 368 ARG A N 1
ATOM 2757 N N B ARG A 1 369 ? 1.840 26.975 5.607 0.58 21.32 368 ARG A N 1
ATOM 2758 C CA A ARG A 1 369 ? 2.011 25.570 5.951 0.42 19.52 368 ARG A CA 1
ATOM 2759 C CA B ARG A 1 369 ? 2.006 25.560 5.932 0.58 19.15 368 ARG A CA 1
ATOM 2760 C C A ARG A 1 369 ? 1.073 25.050 7.042 0.42 19.67 368 ARG A C 1
ATOM 2761 C C B ARG A 1 369 ? 1.075 25.046 7.043 0.58 19.49 368 ARG A C 1
ATOM 2762 O O A ARG A 1 369 ? 0.740 23.860 7.064 0.42 21.45 368 ARG A O 1
ATOM 2763 O O B ARG A 1 369 ? 0.742 23.855 7.073 0.58 21.86 368 ARG A O 1
ATOM 2778 N N . ILE A 1 370 ? 0.665 25.931 7.950 1.00 21.10 369 ILE A N 1
ATOM 2779 C CA . ILE A 1 370 ? -0.232 25.520 9.055 1.00 21.65 369 ILE A CA 1
ATOM 2780 C C . ILE A 1 370 ? -1.336 26.549 9.305 1.00 21.16 369 ILE A C 1
ATOM 2781 O O . ILE A 1 370 ? -1.364 27.623 8.702 1.00 19.67 369 ILE A O 1
ATOM 2786 N N . GLY A 1 371 ? -2.241 26.249 10.235 1.00 18.73 370 GLY A N 1
ATOM 2787 C CA . GLY A 1 371 ? -3.178 27.266 10.704 1.00 20.23 370 GLY A CA 1
ATOM 2788 C C . GLY A 1 371 ? -4.589 27.136 10.161 1.00 21.51 370 GLY A C 1
ATOM 2789 O O . GLY A 1 371 ? -5.502 27.828 10.635 1.00 22.53 370 GLY A O 1
ATOM 2790 N N . SER A 1 372 ? -4.760 26.308 9.119 1.00 19.57 371 SER A N 1
ATOM 2791 C CA . SER A 1 372 ? -6.088 26.038 8.594 1.00 21.24 371 SER A CA 1
ATOM 2792 C C . SER A 1 372 ? -6.104 24.644 8.002 1.00 21.35 371 SER A C 1
ATOM 2793 O O . SER A 1 372 ? -5.038 24.065 7.765 1.00 21.20 371 SER A O 1
ATOM 2796 N N . ILE A 1 373 ? -7.298 24.070 7.853 1.00 18.42 372 ILE A N 1
ATOM 2797 C CA . ILE A 1 373 ? -7.432 22.728 7.293 1.00 19.96 372 ILE A CA 1
ATOM 2798 C C . ILE A 1 373 ? -7.752 22.896 5.819 1.00 25.94 372 ILE A C 1
ATOM 2799 O O . ILE A 1 373 ? -8.926 22.994 5.414 1.00 27.44 372 ILE A O 1
ATOM 2804 N N . GLU A 1 374 ? -6.685 22.988 5.035 1.00 24.40 373 GLU A N 1
ATOM 2805 C CA . GLU A 1 374 ? -6.780 23.209 3.588 1.00 25.90 373 GLU A CA 1
ATOM 2806 C C . GLU A 1 374 ? -5.817 22.230 2.935 1.00 25.83 373 GLU A C 1
ATOM 2807 O O . GLU A 1 374 ? -4.743 21.952 3.479 1.00 24.44 373 GLU A O 1
ATOM 2813 N N . VAL A 1 375 ? -6.211 21.692 1.785 1.00 28.16 374 VAL A N 1
ATOM 2814 C CA . VAL A 1 375 ? -5.351 20.780 1.028 1.00 27.23 374 VAL A CA 1
ATOM 2815 C C . VAL A 1 375 ? -3.981 21.422 0.798 1.00 24.85 374 VAL A C 1
ATOM 2816 O O . VAL A 1 375 ? -3.865 22.609 0.420 1.00 23.41 374 VAL A O 1
ATOM 2820 N N . GLY A 1 376 ? -2.927 20.648 1.076 1.00 24.88 375 GLY A N 1
ATOM 2821 C CA . GLY A 1 376 ? -1.574 21.093 0.856 1.00 25.46 375 GLY A CA 1
ATOM 2822 C C . GLY A 1 376 ? -0.843 21.561 2.081 1.00 27.89 375 GLY A C 1
ATOM 2823 O O . GLY A 1 376 ? 0.391 21.694 2.095 1.00 25.83 375 GLY A O 1
ATOM 2824 N N . LYS A 1 377 ? -1.612 21.866 3.126 1.00 22.95 376 LYS A N 1
ATOM 2825 C CA . LYS A 1 377 ? -0.989 22.264 4.371 1.00 25.28 376 LYS A CA 1
ATOM 2826 C C . LYS A 1 377 ? -0.584 21.043 5.187 1.00 18.57 376 LYS A C 1
ATOM 2827 O O . LYS A 1 377 ? -1.077 19.937 4.979 1.00 21.56 376 LYS A O 1
ATOM 2833 N N . GLN A 1 378 ? 0.310 21.269 6.146 1.00 17.86 377 GLN A N 1
ATOM 2834 C CA . GLN A 1 378 ? 0.745 20.206 7.056 1.00 19.58 377 GLN A CA 1
ATOM 2835 C C . GLN A 1 378 ? -0.386 19.769 7.975 1.00 22.12 377 GLN A C 1
ATOM 2836 O O . GLN A 1 378 ? -1.218 20.586 8.390 1.00 21.99 377 GLN A O 1
ATOM 2842 N N . ALA A 1 379 ? -0.410 18.479 8.274 1.00 20.04 378 ALA A N 1
ATOM 2843 C CA . ALA A 1 379 ? -1.478 17.894 9.078 1.00 18.63 378 ALA A CA 1
ATOM 2844 C C . ALA A 1 379 ? -1.191 18.079 10.572 1.00 16.90 378 ALA A C 1
ATOM 2845 O O . ALA A 1 379 ? -0.901 17.119 11.276 1.00 17.93 378 ALA A O 1
ATOM 2847 N N . ASP A 1 380 ? -1.221 19.332 11.006 1.00 17.18 379 ASP A N 1
ATOM 2848 C CA . ASP A 1 380 ? -1.183 19.677 12.442 1.00 17.16 379 ASP A CA 1
ATOM 2849 C C . ASP A 1 380 ? -2.647 19.879 12.882 1.00 17.97 379 ASP A C 1
ATOM 2850 O O . ASP A 1 380 ? -3.272 20.924 12.580 1.00 18.16 379 ASP A O 1
ATOM 2855 N N . LEU A 1 381 ? -3.174 18.887 13.587 1.00 16.62 380 LEU A N 1
ATOM 2856 C CA . LEU A 1 381 ? -4.616 18.770 13.816 1.00 17.51 380 LEU A CA 1
ATOM 2857 C C . LEU A 1 381 ? -4.894 18.346 15.243 1.00 14.22 380 LEU A C 1
ATOM 2858 O O . LEU A 1 381 ? -4.079 17.616 15.841 1.00 17.52 380 LEU A O 1
ATOM 2863 N N . VAL A 1 382 ? -6.053 18.768 15.720 1.00 15.74 381 VAL A N 1
ATOM 2864 C CA . VAL A 1 382 ? -6.499 18.455 17.085 1.00 16.97 381 VAL A CA 1
ATOM 2865 C C . VAL A 1 382 ? -7.977 18.040 17.081 1.00 15.40 381 VAL A C 1
ATOM 2866 O O . VAL A 1 382 ? -8.822 18.711 16.462 1.00 16.84 381 VAL A O 1
ATOM 2870 N N . CYS A 1 383 ? -8.271 16.968 17.825 1.00 18.49 382 CYS A N 1
ATOM 2871 C CA . CYS A 1 383 ? -9.651 16.530 18.100 1.00 17.51 382 CYS A CA 1
ATOM 2872 C C . CYS A 1 383 ? -10.002 17.011 19.502 1.00 17.15 382 CYS A C 1
ATOM 2873 O O . CYS A 1 383 ? -9.272 16.700 20.443 1.00 19.79 382 CYS A O 1
ATOM 2876 N N . VAL A 1 384 ? -11.107 17.730 19.604 1.00 16.05 383 VAL A N 1
ATOM 2877 C CA . VAL A 1 384 ? -11.623 18.190 20.913 1.00 14.58 383 VAL A CA 1
ATOM 2878 C C . VAL A 1 384 ? -12.927 17.431 21.131 1.00 19.43 383 VAL A C 1
ATOM 2879 O O . VAL A 1 384 ? -13.864 17.628 20.360 1.00 19.84 383 VAL A O 1
ATOM 2883 N N . ASP A 1 385 ? -12.992 16.612 22.187 1.00 20.15 384 ASP A N 1
ATOM 2884 C CA . ASP A 1 385 ? -14.258 15.939 22.553 1.00 22.88 384 ASP A CA 1
ATOM 2885 C C . ASP A 1 385 ? -15.276 16.992 22.929 1.00 24.42 384 ASP A C 1
ATOM 2886 O O . ASP A 1 385 ? -14.995 17.782 23.825 1.00 33.00 384 ASP A O 1
ATOM 2891 N N . LEU A 1 386 ? -16.422 17.060 22.253 1.00 19.40 385 LEU A N 1
ATOM 2892 C CA . LEU A 1 386 ? -17.490 18.013 22.580 1.00 15.08 385 LEU A CA 1
ATOM 2893 C C . LEU A 1 386 ? -18.711 17.316 23.253 1.00 21.08 385 LEU A C 1
ATOM 2894 O O . LEU A 1 386 ? -19.708 17.978 23.617 1.00 21.33 385 LEU A O 1
ATOM 2899 N N . SER A 1 387 ? -18.613 16.002 23.415 1.00 22.45 386 SER A N 1
ATOM 2900 C CA . SER A 1 387 ? -19.717 15.237 23.981 1.00 23.06 386 SER A CA 1
ATOM 2901 C C . SER A 1 387 ? -19.705 15.323 25.507 1.00 23.54 386 SER A C 1
ATOM 2902 O O . SER A 1 387 ? -20.678 14.907 26.158 1.00 23.86 386 SER A O 1
ATOM 2905 N N . ALA A 1 388 ? -18.621 15.841 26.089 1.00 19.28 387 ALA A N 1
ATOM 2906 C CA . ALA A 1 388 ? -18.596 16.049 27.561 1.00 20.84 387 ALA A CA 1
ATOM 2907 C C . ALA A 1 388 ? -19.724 16.966 27.992 1.00 20.01 387 ALA A C 1
ATOM 2908 O O . ALA A 1 388 ? -20.134 17.862 27.250 1.00 18.02 387 ALA A O 1
ATOM 2910 N N . LEU A 1 389 ? -20.284 16.756 29.185 1.00 18.05 388 LEU A N 1
ATOM 2911 C CA . LEU A 1 389 ? -21.429 17.535 29.553 1.00 14.19 388 LEU A CA 1
ATOM 2912 C C . LEU A 1 389 ? -21.083 19.037 29.691 1.00 12.95 388 LEU A C 1
ATOM 2913 O O . LEU A 1 389 ? -21.960 19.895 29.568 1.00 15.89 388 LEU A O 1
ATOM 2918 N N . GLU A 1 390 ? -19.813 19.303 29.961 1.00 14.56 389 GLU A N 1
ATOM 2919 C CA . GLU A 1 390 ? -19.319 20.688 30.048 1.00 16.13 389 GLU A CA 1
ATOM 2920 C C . GLU A 1 390 ? -19.512 21.429 28.736 1.00 17.52 389 GLU A C 1
ATOM 2921 O O . GLU A 1 390 ? -19.581 22.678 28.715 1.00 16.48 389 GLU A O 1
ATOM 2927 N N . THR A 1 391 ? -19.611 20.677 27.650 1.00 16.00 390 THR A N 1
ATOM 2928 C CA . THR A 1 391 ? -19.813 21.323 26.358 1.00 17.76 390 THR A CA 1
ATOM 2929 C C . THR A 1 391 ? -21.157 20.945 25.720 1.00 19.89 390 THR A C 1
ATOM 2930 O O . THR A 1 391 ? -21.335 20.998 24.500 1.00 17.48 390 THR A O 1
ATOM 2934 N N . GLN A 1 392 ? -22.141 20.647 26.571 1.00 17.69 391 GLN A N 1
ATOM 2935 C CA . GLN A 1 392 ? -23.492 20.342 26.109 1.00 19.50 391 GLN A CA 1
ATOM 2936 C C . GLN A 1 392 ? -24.476 21.250 26.830 1.00 18.39 391 GLN A C 1
ATOM 2937 O O . GLN A 1 392 ? -24.180 21.664 27.967 1.00 18.36 391 GLN A O 1
ATOM 2943 N N . PRO A 1 393 ? -25.641 21.594 26.210 1.00 21.17 392 PRO A N 1
ATOM 2944 C CA . PRO A 1 393 ? -25.972 21.311 24.806 1.00 20.61 392 PRO A CA 1
ATOM 2945 C C . PRO A 1 393 ? -25.025 22.092 23.914 1.00 20.69 392 PRO A C 1
ATOM 2946 O O . PRO A 1 393 ? -24.496 23.149 24.318 1.00 20.70 392 PRO A O 1
ATOM 2950 N N . LEU A 1 394 ? -24.895 21.595 22.700 1.00 18.26 393 LEU A N 1
ATOM 2951 C CA . LEU A 1 394 ? -24.010 22.214 21.716 1.00 17.78 393 LEU A CA 1
ATOM 2952 C C . LEU A 1 394 ? -24.835 23.079 20.772 1.00 19.22 393 LEU A C 1
ATOM 2953 O O . LEU A 1 394 ? -25.280 22.605 19.700 1.00 25.99 393 LEU A O 1
ATOM 2958 N N . HIS A 1 395 ? -25.094 24.325 21.154 1.00 18.64 394 HIS A N 1
ATOM 2959 C CA . HIS A 1 395 ? -25.812 25.249 20.289 1.00 20.08 394 HIS A CA 1
ATOM 2960 C C . HIS A 1 395 ? -24.938 25.762 19.129 1.00 23.66 394 HIS A C 1
ATOM 2961 O O . HIS A 1 395 ? -25.408 25.856 17.976 1.00 27.94 394 HIS A O 1
ATOM 2968 N N . HIS A 1 396 ? -23.695 26.132 19.446 1.00 21.13 395 HIS A N 1
ATOM 2969 C CA . HIS A 1 396 ? -22.706 26.633 18.445 1.00 19.12 395 HIS A CA 1
ATOM 2970 C C . HIS A 1 396 ? -21.307 26.120 18.755 1.00 23.62 395 HIS A C 1
ATOM 2971 O O . HIS A 1 396 ? -20.778 26.298 19.865 1.00 22.84 395 HIS A O 1
ATOM 2978 N N . VAL A 1 397 ? -20.699 25.476 17.778 1.00 22.56 396 VAL A N 1
ATOM 2979 C CA . VAL A 1 397 ? -19.408 24.827 17.961 1.00 20.30 396 VAL A CA 1
ATOM 2980 C C . VAL A 1 397 ? -18.289 25.854 18.181 1.00 21.70 396 VAL A C 1
ATOM 2981 O O . VAL A 1 397 ? -17.441 25.671 19.054 1.00 16.48 396 VAL A O 1
ATOM 2985 N N . LEU A 1 398 ? -18.266 26.935 17.402 1.00 21.57 397 LEU A N 1
ATOM 2986 C CA . LEU A 1 398 ? -17.195 27.942 17.594 1.00 21.16 397 LEU A CA 1
ATOM 2987 C C . LEU A 1 398 ? -17.276 28.576 19.000 1.00 19.87 397 LEU A C 1
ATOM 2988 O O . LEU A 1 398 ? -16.262 28.687 19.692 1.00 17.86 397 LEU A O 1
ATOM 2993 N N . SER A 1 399 ? -18.486 28.964 19.405 1.00 22.28 398 SER A N 1
ATOM 2994 C CA . SER A 1 399 ? -18.758 29.449 20.753 1.00 22.66 398 SER A CA 1
ATOM 2995 C C . SER A 1 399 ? -18.244 28.471 21.785 1.00 18.33 398 SER A C 1
ATOM 2996 O O . SER A 1 399 ? -17.637 28.858 22.791 1.00 20.23 398 SER A O 1
ATOM 2999 N N . GLN A 1 400 ? -18.548 27.200 21.579 1.00 16.90 399 GLN A N 1
ATOM 3000 C CA . GLN A 1 400 ? -18.164 26.184 22.549 1.00 16.69 399 GLN A CA 1
ATOM 3001 C C . GLN A 1 400 ? -16.669 26.031 22.704 1.00 19.32 399 GLN A C 1
ATOM 3002 O O . GLN A 1 400 ? -16.156 25.836 23.807 1.00 17.22 399 GLN A O 1
ATOM 3008 N N . LEU A 1 401 ? -15.946 26.130 21.591 1.00 16.48 400 LEU A N 1
ATOM 3009 C CA . LEU A 1 401 ? -14.500 25.953 21.659 1.00 14.02 400 LEU A CA 1
ATOM 3010 C C . LEU A 1 401 ? -13.842 27.101 22.412 1.00 17.53 400 LEU A C 1
ATOM 3011 O O . LEU A 1 401 ? -12.833 26.903 23.125 1.00 19.84 400 LEU A O 1
ATOM 3016 N N . ILE A 1 402 ? -14.407 28.287 22.288 1.00 13.82 401 ILE A N 1
ATOM 3017 C CA . ILE A 1 402 ? -13.803 29.459 22.924 1.00 15.29 401 ILE A CA 1
ATOM 3018 C C . ILE A 1 402 ? -14.299 29.705 24.352 1.00 19.56 401 ILE A C 1
ATOM 3019 O O . ILE A 1 402 ? -13.492 30.013 25.244 1.00 18.53 401 ILE A O 1
ATOM 3024 N N . TYR A 1 403 ? -15.607 29.556 24.597 1.00 15.01 402 TYR A N 1
ATOM 3025 C CA . TYR A 1 403 ? -16.156 29.992 25.868 1.00 14.03 402 TYR A CA 1
ATOM 3026 C C . TYR A 1 403 ? -16.503 28.874 26.824 1.0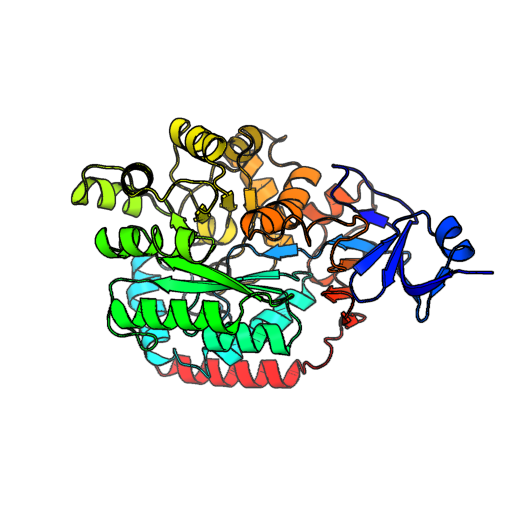0 13.21 402 TYR A C 1
ATOM 3027 O O . TYR A 1 403 ? -16.934 29.155 27.973 1.00 13.50 402 TYR A O 1
ATOM 3036 N N . ALA A 1 404 ? -16.382 27.631 26.408 1.00 12.28 403 ALA A N 1
ATOM 3037 C CA . ALA A 1 404 ? -16.740 26.527 27.336 1.00 12.88 403 ALA A CA 1
ATOM 3038 C C . ALA A 1 404 ? -15.759 25.339 27.384 1.00 13.68 403 ALA A C 1
ATOM 3039 O O . ALA A 1 404 ? -15.591 24.710 28.452 1.00 16.29 403 ALA A O 1
ATOM 3041 N N . ALA A 1 405 ? -15.143 24.973 26.255 1.00 14.22 404 ALA A N 1
ATOM 3042 C CA . ALA A 1 405 ? -14.253 23.836 26.230 1.00 17.65 404 ALA A CA 1
ATOM 3043 C C . ALA A 1 405 ? -13.046 24.083 27.095 1.00 16.30 404 ALA A C 1
ATOM 3044 O O . ALA A 1 405 ? -12.434 25.178 27.045 1.00 19.81 404 ALA A O 1
ATOM 3046 N N . GLY A 1 406 ? -12.673 23.078 27.877 1.00 16.63 405 GLY A N 1
ATOM 3047 C CA . GLY A 1 406 ? -11.408 23.101 28.571 1.00 16.52 405 GLY A CA 1
ATOM 3048 C C . GLY A 1 406 ? -10.341 22.309 27.850 1.00 17.07 405 GLY A C 1
ATOM 3049 O O . GLY A 1 406 ? -10.633 21.427 27.047 1.00 17.55 405 GLY A O 1
ATOM 3050 N N . ARG A 1 407 ? -9.085 22.587 28.149 1.00 15.02 406 ARG A N 1
ATOM 3051 C CA . ARG A 1 407 ? -8.001 21.934 27.449 1.00 17.64 406 ARG A CA 1
ATOM 3052 C C . ARG A 1 407 ? -7.936 20.401 27.672 1.00 16.49 406 ARG A C 1
ATOM 3053 O O . ARG A 1 407 ? -7.314 19.675 26.870 1.00 16.27 406 ARG A O 1
ATOM 3061 N N . HIS A 1 408 ? -8.586 19.920 28.736 1.00 16.63 407 HIS A N 1
ATOM 3062 C CA . HIS A 1 408 ? -8.564 18.488 29.019 1.00 16.25 407 HIS A CA 1
ATOM 3063 C C . HIS A 1 408 ? -9.515 17.780 28.073 1.00 20.18 407 HIS A C 1
ATOM 3064 O O . HIS A 1 408 ? -9.516 16.538 28.039 1.00 17.88 407 HIS A O 1
ATOM 3071 N N . GLN A 1 409 ? -10.293 18.531 27.289 1.00 14.60 408 GLN A N 1
ATOM 3072 C CA . GLN A 1 409 ? -11.155 17.883 26.295 1.00 18.37 408 GLN A CA 1
ATOM 3073 C C . GLN A 1 409 ? -10.415 17.557 25.016 1.00 19.75 408 GLN A C 1
ATOM 3074 O O . GLN A 1 409 ? -11.001 16.960 24.104 1.00 15.70 408 GLN A O 1
ATOM 3080 N N . VAL A 1 410 ? -9.172 18.013 24.898 1.00 15.52 409 VAL A N 1
ATOM 3081 C CA . VAL A 1 410 ? -8.354 17.553 23.769 1.00 13.95 409 VAL A CA 1
ATOM 3082 C C . VAL A 1 410 ? -8.085 16.064 23.894 1.00 19.19 409 VAL A C 1
ATOM 3083 O O . VAL A 1 410 ? -7.563 15.608 24.916 1.00 19.94 409 VAL A O 1
ATOM 3087 N N . THR A 1 411 ? -8.404 15.274 22.873 1.00 17.40 410 THR A N 1
ATOM 3088 C CA . THR A 1 411 ? -8.156 13.834 22.970 1.00 17.93 410 THR A CA 1
ATOM 3089 C C . THR A 1 411 ? -7.101 13.297 22.030 1.00 18.63 410 THR A C 1
ATOM 3090 O O . THR A 1 411 ? -6.384 12.365 22.363 1.00 18.66 410 THR A O 1
ATOM 3094 N N . ASP A 1 412 ? -6.955 13.946 20.890 1.00 19.15 411 ASP A N 1
ATOM 3095 C CA . ASP A 1 412 ? -5.961 13.499 19.912 1.00 17.71 411 ASP A CA 1
ATOM 3096 C C . ASP A 1 412 ? -5.284 14.693 19.237 1.00 14.83 411 ASP A C 1
ATOM 3097 O O . ASP A 1 412 ? -5.936 15.689 18.966 1.00 18.85 411 ASP A O 1
ATOM 3102 N N . VAL A 1 413 ? -4.005 14.509 18.988 1.00 14.43 412 VAL A N 1
ATOM 3103 C CA . VAL A 1 413 ? -3.158 15.536 18.389 1.00 16.15 412 VAL A CA 1
ATOM 3104 C C . VAL A 1 413 ? -2.194 14.910 17.395 1.00 15.71 412 VAL A C 1
ATOM 3105 O O . VAL A 1 413 ? -1.507 13.901 17.693 1.00 18.54 412 VAL A O 1
ATOM 3109 N N . TRP A 1 414 ? -2.118 15.517 16.216 1.00 19.95 413 TRP A N 1
ATOM 3110 C CA . TRP A 1 414 ? -1.136 15.134 15.199 1.00 19.60 413 TRP A CA 1
ATOM 3111 C C . TRP A 1 414 ? -0.331 16.359 14.810 1.00 16.06 413 TRP A C 1
ATOM 3112 O O . TRP A 1 414 ? -0.892 17.462 14.720 1.00 16.19 413 TRP A O 1
ATOM 3123 N N . ILE A 1 415 ? 0.962 16.144 14.551 1.00 14.71 414 ILE A N 1
ATOM 3124 C CA . ILE A 1 415 ? 1.870 17.188 14.040 1.00 14.28 414 ILE A CA 1
ATOM 3125 C C . ILE A 1 415 ? 2.539 16.598 12.806 1.00 17.51 414 ILE A C 1
ATOM 3126 O O . ILE A 1 415 ? 3.215 15.547 12.873 1.00 16.78 414 ILE A O 1
ATOM 3131 N N . ALA A 1 416 ? 2.324 17.272 11.685 1.00 15.98 415 ALA A N 1
ATOM 3132 C CA . ALA A 1 416 ? 2.773 16.735 10.368 1.00 19.19 415 ALA A CA 1
ATOM 3133 C C . ALA A 1 416 ? 2.255 15.292 10.171 1.00 22.06 415 ALA A C 1
ATOM 3134 O O . ALA A 1 416 ? 2.965 14.407 9.649 1.00 21.41 415 ALA A O 1
ATOM 3136 N N . GLY A 1 417 ? 1.020 15.063 10.622 1.00 19.81 416 GLY A N 1
ATOM 3137 C CA . GLY A 1 417 ? 0.371 13.782 10.479 1.00 19.31 416 GLY A CA 1
ATOM 3138 C C . GLY A 1 417 ? 0.874 12.690 11.413 1.00 19.95 416 GLY A C 1
ATOM 3139 O O . GLY A 1 417 ? 0.375 11.568 11.331 1.00 24.51 416 GLY A O 1
ATOM 3140 N N . LYS A 1 418 ? 1.837 12.981 12.298 1.00 17.06 417 LYS A N 1
ATOM 3141 C CA . LYS A 1 418 ? 2.355 11.945 13.184 1.00 18.83 417 LYS A CA 1
ATOM 3142 C C . LYS A 1 418 ? 1.573 12.050 14.492 1.00 20.13 417 LYS A C 1
ATOM 3143 O O . LYS A 1 418 ? 1.438 13.156 15.016 1.00 21.24 417 LYS A O 1
ATOM 3149 N N . PRO A 1 419 ? 1.039 10.926 14.998 1.00 23.38 418 PRO A N 1
ATOM 3150 C CA . PRO A 1 419 ? 0.288 10.973 16.271 1.00 22.10 418 PRO A CA 1
ATOM 3151 C C . PRO A 1 419 ? 1.178 11.350 17.433 1.00 20.78 418 PRO A C 1
ATOM 3152 O O . PRO A 1 419 ? 2.217 10.702 17.634 1.00 22.84 418 PRO A O 1
ATOM 3156 N N . LYS A 1 420 ? 0.767 12.375 18.198 1.00 20.07 419 LYS A N 1
ATOM 3157 C CA . LYS A 1 420 ? 1.516 12.830 19.362 1.00 18.81 419 LYS A CA 1
ATOM 3158 C C . LYS A 1 420 ? 0.763 12.542 20.625 1.00 15.30 419 LYS A C 1
ATOM 3159 O O . LYS A 1 420 ? 1.380 12.318 21.679 1.00 19.94 419 LYS A O 1
ATOM 3165 N N . LEU A 1 421 ? -0.556 12.620 20.534 1.00 16.12 420 LEU A N 1
ATOM 3166 C CA . LEU A 1 421 ? -1.444 12.364 21.683 1.00 16.12 420 LEU A CA 1
ATOM 3167 C C . LEU A 1 421 ? -2.501 11.482 21.097 1.00 18.55 420 LEU A C 1
ATOM 3168 O O . LEU A 1 421 ? -3.132 11.838 20.085 1.00 17.50 420 LEU A O 1
ATOM 3173 N N . VAL A 1 422 ? -2.705 10.316 21.725 1.00 21.11 421 VAL A N 1
ATOM 3174 C CA . VAL A 1 422 ? -3.680 9.340 21.252 1.00 21.73 421 VAL A CA 1
ATOM 3175 C C . VAL A 1 422 ? -4.561 8.949 22.432 1.00 19.37 421 VAL A C 1
ATOM 3176 O O . VAL A 1 422 ? -4.057 8.299 23.361 1.00 23.60 421 VAL A O 1
ATOM 3180 N N . GLN A 1 423 ? -5.840 9.310 22.380 1.00 18.71 422 GLN A N 1
ATOM 3181 C CA . GLN A 1 423 ? -6.788 9.116 23.481 1.00 21.90 422 GLN A CA 1
ATOM 3182 C C . GLN A 1 423 ? -6.176 9.578 24.800 1.00 22.56 422 GLN A C 1
ATOM 3183 O O . GLN A 1 423 ? -6.108 8.801 25.788 1.00 25.12 422 GLN A O 1
ATOM 3189 N N A ARG A 1 424 ? -5.723 10.836 24.808 0.55 21.19 423 ARG A N 1
ATOM 3190 N N B ARG A 1 424 ? -5.693 10.822 24.773 0.45 21.26 423 ARG A N 1
ATOM 3191 C CA A ARG A 1 424 ? -5.097 11.499 25.957 0.55 19.48 423 ARG A CA 1
ATOM 3192 C CA B ARG A 1 424 ? -5.085 11.513 25.904 0.45 19.47 423 ARG A CA 1
ATOM 3193 C C A ARG A 1 424 ? -3.759 10.920 26.366 0.55 19.76 423 ARG A C 1
ATOM 3194 C C B ARG A 1 424 ? -3.777 10.907 26.372 0.45 21.05 423 ARG A C 1
ATOM 3195 O O A ARG A 1 424 ? -3.176 11.384 27.356 0.55 23.76 423 ARG A O 1
ATOM 3196 O O B ARG A 1 424 ? -3.233 11.344 27.396 0.45 23.40 423 ARG A O 1
ATOM 3211 N N . GLU A 1 425 ? -3.278 9.905 25.645 1.00 15.57 424 GLU A N 1
ATOM 3212 C CA . GLU A 1 425 ? -1.975 9.316 25.975 1.00 17.08 424 GLU A CA 1
ATOM 3213 C C . GLU A 1 425 ? -0.865 9.965 25.143 1.00 18.73 424 GLU A C 1
ATOM 3214 O O . GLU A 1 425 ? -0.957 9.987 23.912 1.00 20.98 424 GLU A O 1
ATOM 3220 N N . LEU A 1 426 ? 0.217 10.408 25.786 1.00 20.95 425 LEU A N 1
ATOM 3221 C CA . LEU A 1 426 ? 1.366 10.962 25.074 1.00 21.30 425 LEU A CA 1
ATOM 3222 C C . LEU A 1 426 ? 2.253 9.852 24.513 1.00 22.56 425 LEU A C 1
ATOM 3223 O O . LEU A 1 426 ? 2.649 8.949 25.238 1.00 21.88 425 LEU A O 1
ATOM 3228 N N . ILE A 1 427 ? 2.593 9.957 23.236 1.00 27.75 426 ILE A N 1
ATOM 3229 C CA . ILE A 1 427 ? 3.457 8.996 22.548 1.00 25.36 426 ILE A CA 1
ATOM 3230 C C . ILE A 1 427 ? 4.919 9.323 22.741 1.00 28.65 426 ILE A C 1
ATOM 3231 O O . ILE A 1 427 ? 5.360 10.474 22.573 1.00 35.63 426 ILE A O 1
ATOM 3236 N N . ASP A 1 428 ? 5.675 8.316 23.102 1.00 26.50 427 ASP A N 1
ATOM 3237 C CA . ASP A 1 428 ? 7.098 8.482 23.352 1.00 30.83 427 ASP A CA 1
ATOM 3238 C C . ASP A 1 428 ? 7.396 9.517 24.428 1.00 29.43 427 ASP A C 1
ATOM 3239 O O . ASP A 1 428 ? 8.497 10.107 24.417 1.00 29.30 427 ASP A O 1
ATOM 3244 N N . MET A 1 429 ? 6.432 9.773 25.335 1.00 27.24 428 MET A N 1
ATOM 3245 C CA . MET A 1 429 ? 6.734 10.551 26.508 1.00 26.50 428 MET A CA 1
ATOM 3246 C C . MET A 1 429 ? 6.202 9.759 27.683 1.00 22.74 428 MET A C 1
ATOM 3247 O O . MET A 1 429 ? 5.207 9.060 27.569 1.00 25.64 428 MET A O 1
ATOM 3252 N N . ASP A 1 430 ? 6.907 9.837 28.789 1.00 24.65 429 ASP A N 1
ATOM 3253 C CA . ASP A 1 430 ? 6.465 9.177 30.012 1.00 27.92 429 ASP A CA 1
ATOM 3254 C C . ASP A 1 430 ? 6.165 10.232 31.086 1.00 24.54 429 ASP A C 1
ATOM 3255 O O . ASP A 1 430 ? 7.083 10.829 31.665 1.00 25.18 429 ASP A O 1
ATOM 3260 N N . THR A 1 431 ? 4.878 10.461 31.351 1.00 28.15 430 THR A N 1
ATOM 3261 C CA . THR A 1 431 ? 4.471 11.488 32.330 1.00 28.10 430 THR A CA 1
ATOM 3262 C C . THR A 1 431 ? 5.068 11.277 33.726 1.00 26.24 430 THR A C 1
ATOM 3263 O O . THR A 1 431 ? 5.421 12.240 34.419 1.00 25.81 430 THR A O 1
ATOM 3267 N N . ALA A 1 432 ? 5.240 10.016 34.134 1.00 27.47 431 ALA A N 1
ATOM 3268 C CA . ALA A 1 432 ? 5.848 9.780 35.438 1.00 24.01 431 ALA A CA 1
ATOM 3269 C C . ALA A 1 432 ? 7.284 10.257 35.538 1.00 23.84 431 ALA A C 1
ATOM 3270 O O . ALA A 1 432 ? 7.675 10.812 36.559 1.00 26.69 431 ALA A O 1
ATOM 3272 N N . ALA A 1 433 ? 8.087 10.032 34.484 1.00 26.42 432 ALA A N 1
ATOM 3273 C CA . ALA A 1 433 ? 9.472 10.526 34.490 1.00 26.38 432 ALA A CA 1
ATOM 3274 C C . ALA A 1 433 ? 9.513 12.054 34.456 1.00 20.89 432 ALA A C 1
ATOM 3275 O O . ALA A 1 433 ? 10.375 12.686 35.074 1.00 22.20 432 ALA A O 1
ATOM 3277 N N . LEU A 1 434 ? 8.585 12.630 33.700 1.00 23.97 433 LEU A N 1
ATOM 3278 C CA . LEU A 1 434 ? 8.446 14.087 33.604 1.00 25.53 433 LEU A CA 1
ATOM 3279 C C . LEU A 1 434 ? 8.191 14.705 34.971 1.00 23.65 433 LEU A C 1
ATOM 3280 O O . LEU A 1 434 ? 8.868 15.663 35.372 1.00 20.51 433 LEU A O 1
ATOM 3285 N N . VAL A 1 435 ? 7.261 14.092 35.702 1.00 26.82 434 VAL A N 1
ATOM 3286 C CA . VAL A 1 435 ? 6.918 14.560 37.042 1.00 26.51 434 VAL A CA 1
ATOM 3287 C C . VAL A 1 435 ? 8.089 14.366 38.000 1.00 25.13 434 VAL A C 1
ATOM 3288 O O . VAL A 1 435 ? 8.457 15.287 38.756 1.00 23.30 434 VAL A O 1
ATOM 3292 N N . ALA A 1 436 ? 8.743 13.200 37.943 1.00 27.93 435 ALA A N 1
ATOM 3293 C CA . ALA A 1 436 ? 9.882 13.025 38.840 1.00 26.29 435 ALA A CA 1
ATOM 3294 C C . ALA A 1 436 ? 10.971 14.046 38.555 1.00 21.23 435 ALA A C 1
ATOM 3295 O O . ALA A 1 436 ? 11.586 14.580 39.480 1.00 24.98 435 ALA A O 1
ATOM 3297 N N . ASN A 1 437 ? 11.244 14.325 37.268 1.00 21.78 436 ASN A N 1
ATOM 3298 C CA . ASN A 1 437 ? 12.234 15.325 36.929 1.00 25.09 436 ASN A CA 1
ATOM 3299 C C . ASN A 1 437 ? 11.859 16.710 37.481 1.00 20.80 436 ASN A C 1
ATOM 3300 O O . ASN A 1 437 ? 12.723 17.464 37.917 1.00 24.27 436 ASN A O 1
ATOM 3305 N N . ALA A 1 438 ? 10.574 17.051 37.417 1.00 25.13 437 ALA A N 1
ATOM 3306 C CA . ALA A 1 438 ? 10.091 18.370 37.867 1.00 26.46 437 ALA A CA 1
ATOM 3307 C C . ALA A 1 438 ? 10.272 18.586 39.399 1.00 18.53 437 ALA A C 1
ATOM 3308 O O . ALA A 1 438 ? 10.639 19.666 39.873 1.00 23.05 437 ALA A O 1
ATOM 3310 N N . ARG A 1 439 ? 10.091 17.515 40.132 1.00 23.19 438 ARG A N 1
ATOM 3311 C CA . ARG A 1 439 ? 10.354 17.530 41.573 1.00 27.12 438 ARG A CA 1
ATOM 3312 C C . ARG A 1 439 ? 11.834 17.733 41.929 1.00 30.28 438 ARG A C 1
ATOM 3313 O O . ARG A 1 439 ? 12.146 18.432 42.911 1.00 30.71 438 ARG A O 1
ATOM 3321 N N . GLN A 1 440 ? 12.750 17.155 41.129 1.00 28.97 439 GLN A N 1
ATOM 3322 C CA . GLN A 1 440 ? 14.160 17.453 41.315 1.00 26.79 439 GLN A CA 1
ATOM 3323 C C . GLN A 1 440 ? 14.423 18.916 41.191 1.00 25.61 439 GLN A C 1
ATOM 3324 O O . GLN A 1 440 ? 15.080 19.521 42.038 1.00 28.82 439 GLN A O 1
ATOM 3330 N N . TRP A 1 441 ? 13.936 19.502 40.094 1.00 24.96 440 TRP A N 1
ATOM 3331 C CA . TRP A 1 441 ? 14.162 20.916 39.861 1.00 27.70 440 TRP A CA 1
ATOM 3332 C C . TRP A 1 441 ? 13.548 21.790 40.956 1.00 22.05 440 TRP A C 1
ATOM 3333 O O . TRP A 1 441 ? 14.097 22.852 41.307 1.00 25.57 440 TRP A O 1
ATOM 3344 N N . ARG A 1 442 ? 12.424 21.332 41.484 1.00 25.63 441 ARG A N 1
ATOM 3345 C CA . ARG A 1 442 ? 11.738 22.034 42.570 1.00 27.23 441 ARG A CA 1
ATOM 3346 C C . ARG A 1 442 ? 12.674 22.145 43.775 1.00 26.28 441 ARG A C 1
ATOM 3347 O O . ARG A 1 442 ? 12.865 23.222 44.332 1.00 28.57 441 ARG A O 1
ATOM 3355 N N . ASP A 1 443 ? 13.311 21.035 44.115 1.00 28.21 442 ASP A N 1
ATOM 3356 C CA . ASP A 1 443 ? 14.310 21.002 45.208 1.00 33.32 442 ASP A CA 1
ATOM 3357 C C . ASP A 1 443 ? 15.576 21.867 44.985 1.00 31.83 442 ASP A C 1
ATOM 3358 O O . ASP A 1 443 ? 16.067 22.533 45.911 1.00 31.63 442 ASP A O 1
ATOM 3363 N N . ARG A 1 444 ? 16.090 21.868 43.757 1.00 30.19 443 ARG A N 1
ATOM 3364 C CA . ARG A 1 444 ? 17.263 22.665 43.422 1.00 28.83 443 ARG A CA 1
ATOM 3365 C C . ARG A 1 444 ? 16.990 24.127 43.545 1.00 31.81 443 ARG A C 1
ATOM 3366 O O . ARG A 1 444 ? 17.802 24.868 44.105 1.00 34.89 443 ARG A O 1
ATOM 3374 N N . ILE A 1 445 ? 15.833 24.548 43.012 1.00 26.96 444 ILE A N 1
ATOM 3375 C CA . ILE A 1 445 ? 15.455 25.941 43.066 1.00 30.52 444 ILE A CA 1
ATOM 3376 C C . ILE A 1 445 ? 15.279 26.378 44.531 1.00 33.70 444 ILE A C 1
ATOM 3377 O O . ILE A 1 445 ? 15.644 27.511 44.917 1.00 37.31 444 ILE A O 1
ATOM 3382 N N . ARG A 1 446 ? 14.733 25.475 45.346 1.00 35.65 445 ARG A N 1
ATOM 3383 C CA . ARG A 1 446 ? 14.465 25.764 46.764 1.00 37.86 445 ARG A CA 1
ATOM 3384 C C . ARG A 1 446 ? 15.719 26.219 47.524 1.00 41.29 445 ARG A C 1
ATOM 3385 O O . ARG A 1 446 ? 15.660 27.082 48.398 1.00 43.61 445 ARG A O 1
ATOM 3393 N N . THR A 1 447 ? 16.857 25.663 47.150 1.00 40.23 446 THR A N 1
ATOM 3394 C CA . THR A 1 447 ? 18.123 26.008 47.792 1.00 38.15 446 THR A CA 1
ATOM 3395 C C . THR A 1 447 ? 18.714 27.382 47.374 1.00 45.87 446 THR A C 1
ATOM 3396 O O . THR A 1 447 ? 19.505 27.972 48.113 1.00 47.63 446 THR A O 1
ATOM 3400 N N . VAL A 1 448 ? 18.320 27.896 46.215 1.00 44.53 447 VAL A N 1
ATOM 3401 C CA . VAL A 1 448 ? 18.946 29.109 45.661 1.00 47.83 447 VAL A CA 1
ATOM 3402 C C . VAL A 1 448 ? 18.951 30.355 46.569 1.00 51.24 447 VAL A C 1
ATOM 3403 O O . VAL A 1 448 ? 17.913 30.956 46.857 1.00 52.85 447 VAL A O 1
#

Sequence (439 aa):
PPEPCDLLIEAGYVVPIEPHAVVLEDHAVAVSNGVIVAVVLPTADARVRFAPARRTVSRPDAALMPGLVNAHTHNPMMTLLRGVADDLPLMVWLQQHIWPVEAAVIGPEEFVADGTTLAIAEMLRGGTTCVNENYFFADVQAAVYKQHGFRALVGAVIIDFPTAWASSDDEYFARAGELHDQWRDDPLISTAFAPHAPYTVNDANFERVRMMLADQLDMPVHLHTHETAQEVADSVAQYGQRPLARLDRLGLLVNDRLIAVHMTQLTEAEIHLCAERGVSVVHCPESNLKLASGFCPACALQRASVNLAIGTDGCASNNDLDMFSENRTAAILAKAVANDATALDAATTLRAATLGGARALGFGDRRIGSIEVGKQADLVCVDLSALETQPLHHVLSQLIYAAGRHQVTDVWIAGKPKLVQRRELIDMDTAALVANARQWRDRIRTV

Solvent-accessible surface area: 16899 Å² total; per-residue (Å²): 179,77,74,112,9,71,10,2,0,12,3,11,48,0,2,3,9,47,79,81,61,53,51,42,116,88,28,0,0,0,3,21,135,11,44,0,48,5,40,26,53,6,71,73,0,151,118,98,7,44,35,94,110,68,14,55,51,100,83,4,0,0,1,2,2,1,1,0,0,0,0,24,1,0,14,4,18,1,105,34,50,7,50,143,62,91,54,98,52,22,27,85,113,64,4,122,53,14,21,91,64,17,28,13,71,126,1,0,26,36,0,0,24,28,0,0,5,23,0,2,95,3,0,1,1,0,0,0,0,7,9,28,16,0,62,30,0,0,50,13,0,70,145,27,17,0,5,0,1,0,0,1,7,1,17,49,106,93,51,74,4,1,77,55,58,94,63,3,9,52,61,0,20,111,6,25,65,139,36,143,144,32,83,22,0,40,11,0,0,0,0,54,0,5,121,13,2,58,49,73,5,0,76,80,0,85,80,28,1,97,118,38,108,2,28,5,0,0,15,0,0,26,24,64,114,9,18,54,69,10,76,93,131,67,65,53,73,0,1,40,1,0,49,122,22,32,4,2,48,116,59,3,3,0,0,1,0,10,45,38,54,106,79,15,5,88,41,0,31,146,98,41,2,10,0,0,2,0,0,25,0,1,76,81,24,91,6,15,113,2,28,1,8,37,0,62,128,20,97,5,39,10,0,0,0,0,10,4,1,1,3,19,32,40,3,18,0,6,17,0,4,90,15,0,0,86,22,2,40,77,58,44,140,46,88,94,0,3,70,10,16,21,0,4,59,6,0,0,4,5,0,0,124,7,2,62,17,16,135,90,4,4,3,4,67,104,49,19,28,0,6,1,0,0,0,37,1,57,26,142,103,0,87,90,44,144,124,15,23,41,25,4,2,88,47,11,21,66,109,6,0,28,2,0,6,2,20,13,135,42,26,1,49,128,76,122,12,65,143,26,88,63,72,58,27,69,62,47,30,152,81,11,108,74,113,18,168,118,90

CATH classification: 2.30.40.10 (+1 more: 3.20.20.140)

Foldseek 3Di:
DADEAAEKEWEQWEDFLVVFPDIDGQWIWTHHQLFTADIGHPVVNVVHYDYPYYHYHSQWYKWFFFEFEAEAQLLLLCFQVDADDADCCCVVVAVVVLCQQDDDLVSSLLSLLLQVLQSQLQRHQEYAHDYAPLVSNQVSCVVLLGAYATEQEAFCDAGPRGHHNVSSVVVLVVSQVVCPPPPRYHYAYEYEELVGADLVSLLVRQVVCVVSVHAYEYAALQAPVQQVVCCVPPVHGSVVVSVVSVRQALRAEYERNFPDDPVVLLSQVVRNYEYEHAPQLCVRNVRHAHLQLSNVVSVRLYAYHNYDCNRNNGRNVLVRLLSCLVSNCVVVVHNVGCDLSNSLQRRFLSSCSNRVNNVATRGSDGGHRPFMWIFRCPPVQNPPPPDDSCSSRNGGGSSRTQWTDGSNHTQHHRSRGPPDDVVVSVVVSVVSVVVSVVD

InterPro domains:
  IPR006680 Amidohydrolase-related [PF01979] (70-417)
  IPR011059 Metal-dependent hydrolase, composite domain superfamily [G3DSA:2.30.40.10] (16-437)
  IPR011059 Metal-dependent hydrolase, composite domain superfamily [SSF51338] (14-444)
  IPR032466 Metal-dependent hydrolase [SSF51556] (72-371)
  IPR050287 5-Methylthioadenosine/S-adenosylhomocysteine deaminase [PTHR43794] (11-444)

Organism: Xanthomonas campestris pv. campestris (strain ATCC 33913 / DSM 3586 / NCPPB 528 / LMG 568 / P 25) (NCBI:txid190485)